Protein AF-0000000066259564 (afdb_homodimer)

Solvent-accessible surface area (backbone atoms only — not comparable to full-atom values): 24636 Å² total; per-residue (Å²): 117,45,23,36,35,33,35,27,26,31,49,18,74,80,24,64,14,27,58,66,51,88,98,53,56,15,50,44,41,50,52,30,51,28,45,19,67,73,68,73,43,91,45,71,72,40,50,43,71,76,41,55,52,24,25,29,26,61,23,41,39,36,26,35,70,35,87,58,69,83,62,50,40,68,51,52,30,51,53,45,51,72,52,38,58,79,43,42,44,56,76,42,44,39,78,47,59,84,82,66,45,42,50,77,57,37,59,32,35,34,34,39,33,32,38,25,40,48,78,90,48,50,87,39,61,68,55,30,37,77,36,86,59,77,63,40,60,67,49,26,49,61,23,42,57,63,60,42,40,77,43,53,42,43,17,30,38,55,79,83,68,86,63,79,44,65,36,38,26,72,41,66,46,75,43,76,78,46,96,51,29,36,37,40,36,40,31,23,52,58,78,57,56,58,22,67,34,20,47,49,25,36,38,49,37,22,17,62,62,78,35,56,39,67,49,49,46,53,26,42,73,59,52,33,45,87,63,39,48,62,68,40,71,39,33,16,33,24,40,44,36,67,39,109,116,44,24,38,36,34,36,26,26,31,48,18,71,82,23,64,15,28,58,65,52,88,98,52,55,16,52,45,42,49,52,30,50,27,44,19,67,73,68,73,43,89,45,72,70,40,50,45,70,75,46,55,52,25,24,28,27,61,24,40,38,38,27,36,72,35,87,58,70,85,62,49,41,67,52,50,31,51,54,45,52,72,51,40,59,79,44,42,45,56,77,42,42,38,78,47,59,85,83,65,45,42,50,77,55,38,60,31,35,35,34,39,33,31,38,25,40,49,78,89,48,49,87,39,60,69,53,32,38,77,36,85,58,74,61,39,61,66,49,27,48,61,24,42,57,64,60,43,40,78,43,52,43,43,17,31,39,56,80,83,68,85,61,79,43,65,35,38,27,72,41,65,47,75,42,76,78,47,94,50,29,35,38,40,36,40,30,24,53,58,78,55,54,59,21,68,34,20,49,49,24,36,39,50,37,22,17,64,63,79,33,57,40,66,50,50,45,52,27,41,72,59,51,31,45,85,63,39,49,63,68,40,71,39,33,15,33,23,41,45,38,66,39,108

Structure (mmCIF, N/CA/C/O backbone):
data_AF-0000000066259564-model_v1
#
loop_
_entity.id
_entity.type
_entity.pdbx_description
1 polymer 'tRNA pseudouridine synthase A'
#
loop_
_atom_site.group_PDB
_atom_site.id
_atom_site.type_symbol
_atom_site.label_atom_id
_atom_site.label_alt_id
_atom_site.label_comp_id
_atom_site.label_asym_id
_atom_site.label_entity_id
_atom_site.label_seq_id
_atom_site.pdbx_PDB_ins_code
_atom_site.Cartn_x
_atom_site.Cartn_y
_atom_site.Cartn_z
_atom_site.occupancy
_atom_site.B_iso_or_equiv
_atom_site.auth_seq_id
_atom_site.auth_comp_id
_atom_site.auth_asym_id
_atom_site.auth_atom_id
_atom_site.pdbx_PDB_model_num
ATOM 1 N N . MET A 1 1 ? 22.859 27.594 17.484 1 84.5 1 MET A N 1
ATOM 2 C CA . MET A 1 1 ? 21.938 26.469 17.344 1 84.5 1 MET A CA 1
ATOM 3 C C . MET A 1 1 ? 21 26.672 16.172 1 84.5 1 MET A C 1
ATOM 5 O O . MET A 1 1 ? 20.328 27.703 16.078 1 84.5 1 MET A O 1
ATOM 9 N N . LYS A 1 2 ? 21.094 25.938 15.125 1 94.12 2 LYS A N 1
ATOM 10 C CA . LYS A 1 2 ? 20.266 26.031 13.922 1 94.12 2 LYS A CA 1
ATOM 11 C C . LYS A 1 2 ? 18.922 25.344 14.125 1 94.12 2 LYS A C 1
ATOM 13 O O . LYS A 1 2 ? 18.781 24.469 14.992 1 94.12 2 LYS A O 1
ATOM 18 N N . ARG A 1 3 ? 17.969 25.922 13.516 1 97.44 3 ARG A N 1
ATOM 19 C CA . ARG A 1 3 ? 16.656 25.281 13.5 1 97.44 3 ARG A CA 1
ATOM 20 C C . ARG A 1 3 ? 16.328 24.75 12.109 1 97.44 3 ARG A C 1
ATOM 22 O O . ARG A 1 3 ? 16.547 25.438 11.109 1 97.44 3 ARG A O 1
ATOM 29 N N . PHE A 1 4 ? 15.875 23.5 12.07 1 98.44 4 PHE A N 1
ATOM 30 C CA . PHE A 1 4 ? 15.539 22.906 10.789 1 98.44 4 PHE A CA 1
ATOM 31 C C . PHE A 1 4 ? 14.062 22.5 10.75 1 98.44 4 PHE A C 1
ATOM 33 O O . PHE A 1 4 ? 13.477 22.188 11.781 1 98.44 4 PHE A O 1
ATOM 40 N N . ALA A 1 5 ? 13.477 22.562 9.578 1 98.75 5 ALA A N 1
ATOM 41 C CA . ALA A 1 5 ? 12.211 21.906 9.258 1 98.75 5 ALA A CA 1
ATOM 42 C C . ALA A 1 5 ? 12.422 20.75 8.297 1 98.75 5 ALA A C 1
ATOM 44 O O . ALA A 1 5 ? 13.352 20.766 7.492 1 98.75 5 ALA A O 1
ATOM 45 N N . ILE A 1 6 ? 11.609 19.781 8.484 1 98.81 6 ILE A N 1
ATOM 46 C CA . ILE A 1 6 ? 11.633 18.656 7.559 1 98.81 6 ILE A CA 1
ATOM 47 C C . ILE A 1 6 ? 10.219 18.406 7.023 1 98.81 6 ILE A C 1
ATOM 49 O O . ILE A 1 6 ? 9.234 18.594 7.734 1 98.81 6 ILE A O 1
ATOM 53 N N . GLU A 1 7 ? 10.109 18.062 5.773 1 98.88 7 GLU A N 1
ATOM 54 C CA . GLU A 1 7 ? 8.906 17.469 5.191 1 98.88 7 GLU A CA 1
ATOM 55 C C . GLU A 1 7 ? 9.039 15.953 5.047 1 98.88 7 GLU A C 1
ATOM 57 O O . GLU A 1 7 ? 10.008 15.469 4.461 1 98.88 7 GLU A O 1
ATOM 62 N N . PHE A 1 8 ? 8.117 15.242 5.59 1 98.88 8 PHE A N 1
ATOM 63 C CA . PHE A 1 8 ? 8.289 13.789 5.586 1 98.88 8 PHE A CA 1
ATOM 64 C C . PHE A 1 8 ? 6.949 13.086 5.438 1 98.88 8 PHE A C 1
ATOM 66 O O . PHE A 1 8 ? 5.895 13.68 5.672 1 98.88 8 PHE A O 1
ATOM 73 N N . SER A 1 9 ? 7.004 11.883 4.902 1 98.88 9 SER A N 1
ATOM 74 C CA . SER A 1 9 ? 5.852 11.008 4.742 1 98.88 9 SER A CA 1
ATOM 75 C C . SER A 1 9 ? 5.898 9.844 5.723 1 98.88 9 SER A C 1
ATOM 77 O O . SER A 1 9 ? 6.969 9.492 6.223 1 98.88 9 SER A O 1
ATOM 79 N N . TYR A 1 10 ? 4.742 9.383 6.094 1 98.88 10 TYR A N 1
ATOM 80 C CA . TYR A 1 10 ? 4.691 8.172 6.906 1 98.88 10 TYR A CA 1
ATOM 81 C C . TYR A 1 10 ? 3.428 7.371 6.609 1 98.88 10 TYR A C 1
ATOM 83 O O . TYR A 1 10 ? 2.381 7.945 6.301 1 98.88 10 TYR A O 1
ATOM 91 N N . ASP A 1 11 ? 3.578 6.074 6.605 1 98.75 11 ASP A N 1
ATOM 92 C CA . ASP A 1 11 ? 2.48 5.113 6.648 1 98.75 11 ASP A CA 1
ATOM 93 C C . ASP A 1 11 ? 1.94 4.965 8.07 1 98.75 11 ASP A C 1
ATOM 95 O O . ASP A 1 11 ? 2.574 4.332 8.914 1 98.75 11 ASP A O 1
ATOM 99 N N . GLY A 1 12 ? 0.759 5.508 8.297 1 98.69 12 GLY A N 1
ATOM 100 C CA . GLY A 1 12 ? 0.215 5.602 9.641 1 98.69 12 GLY A CA 1
ATOM 101 C C . GLY A 1 12 ? -0.389 4.301 10.133 1 98.69 12 GLY A C 1
ATOM 102 O O . GLY A 1 12 ? -0.852 4.215 11.273 1 98.69 12 GLY A O 1
ATOM 103 N N . THR A 1 13 ? -0.312 3.248 9.43 1 98.19 13 THR A N 1
ATOM 104 C CA . THR A 1 13 ? -1.018 1.995 9.672 1 98.19 13 THR A CA 1
ATOM 105 C C . THR A 1 13 ? -0.692 1.454 11.062 1 98.19 13 THR A C 1
ATOM 107 O O . THR A 1 13 ? -1.582 0.986 11.773 1 98.19 13 THR A O 1
ATOM 110 N N . ASN A 1 14 ? 0.559 1.553 11.445 1 97.56 14 ASN A N 1
ATOM 111 C CA . ASN A 1 14 ? 0.99 0.905 12.68 1 97.56 14 ASN A CA 1
ATOM 112 C C . ASN A 1 14 ? 1.332 1.927 13.766 1 97.56 14 ASN A C 1
ATOM 114 O O . ASN A 1 14 ? 2.131 1.646 14.656 1 97.56 14 ASN A O 1
ATOM 118 N N . PHE A 1 15 ? 0.748 3.113 13.633 1 98.56 15 PHE A N 1
ATOM 119 C CA . PHE A 1 15 ? 1.02 4.152 14.617 1 98.56 15 PHE A CA 1
ATOM 120 C C . PHE A 1 15 ? -0.241 4.5 15.398 1 98.56 15 PHE A C 1
ATOM 122 O O . PHE A 1 15 ? -1.338 4.535 14.836 1 98.56 15 PHE A O 1
ATOM 129 N N . PHE A 1 16 ? -0.057 4.797 16.594 1 98.25 16 PHE A N 1
ATOM 130 C CA . PHE A 1 16 ? -1.11 5.348 17.438 1 98.25 16 PHE A CA 1
ATOM 131 C C . PHE A 1 16 ? -1.16 6.867 17.328 1 98.25 16 PHE A C 1
ATOM 133 O O . PHE A 1 16 ? -1.11 7.574 18.328 1 98.25 16 PHE A O 1
ATOM 140 N N . GLY A 1 17 ? -1.176 7.352 16.047 1 97.81 17 GLY A N 1
ATOM 141 C CA . GLY A 1 17 ? -1.247 8.781 15.766 1 97.81 17 GLY A CA 1
ATOM 142 C C . GLY A 1 17 ? 0.116 9.43 15.656 1 97.81 17 GLY A C 1
ATOM 143 O O . GLY A 1 17 ? 1.142 8.75 15.664 1 97.81 17 GLY A O 1
ATOM 144 N N . TYR A 1 18 ? 0.065 10.695 15.477 1 98.38 18 TYR A N 1
ATOM 145 C CA . TYR A 1 18 ? 1.296 11.461 15.312 1 98.38 18 TYR A CA 1
ATOM 146 C C . TYR A 1 18 ? 1.924 11.781 16.672 1 98.38 18 TYR A C 1
ATOM 148 O O . TYR A 1 18 ? 3.111 11.531 16.875 1 98.38 18 TYR A O 1
ATOM 156 N N . GLN A 1 19 ? 1.12 12.266 17.562 1 96.88 19 GLN A N 1
ATOM 157 C CA . GLN A 1 19 ? 1.587 12.867 18.812 1 96.88 19 GLN A CA 1
ATOM 158 C C . GLN A 1 19 ? 2.221 11.828 19.719 1 96.88 19 GLN A C 1
ATOM 160 O O . GLN A 1 19 ? 1.656 10.75 19.938 1 96.88 19 GLN A O 1
ATOM 165 N N . GLY A 1 20 ? 3.322 12.25 20.266 1 96.75 20 GLY A N 1
ATOM 166 C CA . GLY A 1 20 ? 4.023 11.375 21.188 1 96.75 20 GLY A CA 1
ATOM 167 C C . GLY A 1 20 ? 3.193 11 22.406 1 96.75 20 GLY A C 1
ATOM 168 O O . GLY A 1 20 ? 2.527 11.859 23 1 96.75 20 GLY A O 1
ATOM 169 N N . GLN A 1 21 ? 3.105 9.773 22.688 1 93.31 21 GLN A N 1
ATOM 170 C CA . GLN A 1 21 ? 2.434 9.203 23.844 1 93.31 21 GLN A CA 1
ATOM 171 C C . GLN A 1 21 ? 3.26 8.078 24.469 1 93.31 21 GLN A C 1
ATOM 173 O O . GLN A 1 21 ? 3.92 7.324 23.75 1 93.31 21 GLN A O 1
ATOM 178 N N . PRO A 1 22 ? 3.199 7.992 25.75 1 92.88 22 PRO A N 1
ATOM 179 C CA . PRO A 1 22 ? 3.975 6.922 26.391 1 92.88 22 PRO A CA 1
ATOM 180 C C . PRO A 1 22 ? 3.467 5.531 26.031 1 92.88 22 PRO A C 1
ATOM 182 O O . PRO A 1 22 ? 2.262 5.332 25.859 1 92.88 22 PRO A O 1
ATOM 185 N N . ASN A 1 23 ? 4.305 4.551 25.781 1 94.38 23 ASN A N 1
ATOM 186 C CA . ASN A 1 23 ? 4.074 3.111 25.719 1 94.38 23 ASN A CA 1
ATOM 187 C C . ASN A 1 23 ? 3.379 2.707 24.422 1 94.38 23 ASN A C 1
ATOM 189 O O . ASN A 1 23 ? 2.85 1.6 24.328 1 94.38 23 ASN A O 1
ATOM 193 N N . VAL A 1 24 ? 3.225 3.646 23.531 1 97.38 24 VAL A N 1
ATOM 194 C CA . VAL A 1 24 ? 2.672 3.275 22.234 1 97.38 24 VAL A CA 1
ATOM 195 C C . VAL A 1 24 ? 3.541 3.854 21.125 1 97.38 24 VAL A C 1
ATOM 197 O O . VAL A 1 24 ? 4.254 4.836 21.328 1 97.38 24 VAL A O 1
ATOM 200 N N . ARG A 1 25 ? 3.521 3.242 19.984 1 98.19 25 ARG A N 1
ATOM 201 C CA . ARG A 1 25 ? 4.309 3.688 18.844 1 98.19 25 ARG A CA 1
ATOM 202 C C . ARG A 1 25 ? 3.635 4.859 18.141 1 98.19 25 ARG A C 1
ATOM 204 O O . ARG A 1 25 ? 2.523 4.723 17.625 1 98.19 25 ARG A O 1
ATOM 211 N N . THR A 1 26 ? 4.238 6.055 18.172 1 98.75 26 THR A N 1
ATOM 212 C CA . THR A 1 26 ? 3.729 7.246 17.5 1 98.75 26 THR A CA 1
ATOM 213 C C . THR A 1 26 ? 4.746 7.777 16.5 1 98.75 26 THR A C 1
ATOM 215 O O . THR A 1 26 ? 5.93 7.438 16.562 1 98.75 26 THR A O 1
ATOM 218 N N . VAL A 1 27 ? 4.328 8.562 15.555 1 98.81 27 VAL A N 1
ATOM 219 C CA . VAL A 1 27 ? 5.211 9.117 14.531 1 98.81 27 VAL A CA 1
ATOM 220 C C . VAL A 1 27 ? 6.234 10.039 15.18 1 98.81 27 VAL A C 1
ATOM 222 O O . VAL A 1 27 ? 7.438 9.914 14.938 1 98.81 27 VAL A O 1
ATOM 225 N N . GLN A 1 28 ? 5.699 10.953 16 1 98.75 28 GLN A N 1
ATOM 226 C CA . GLN A 1 28 ? 6.582 11.883 16.703 1 98.75 28 GLN A CA 1
ATOM 227 C C . GLN A 1 28 ? 7.598 11.133 17.562 1 98.75 28 GLN A C 1
ATOM 229 O O . GLN A 1 28 ? 8.773 11.508 17.609 1 98.75 28 GLN A O 1
ATOM 234 N N . GLY A 1 29 ? 7.121 10.125 18.234 1 98.5 29 GLY A N 1
ATOM 235 C CA . GLY A 1 29 ? 8.016 9.32 19.047 1 98.5 29 GLY A CA 1
ATOM 236 C C . GLY A 1 29 ? 9.164 8.727 18.25 1 98.5 29 GLY A C 1
ATOM 237 O O . GLY A 1 29 ? 10.328 8.82 18.672 1 98.5 29 GLY A O 1
ATOM 238 N N . GLU A 1 30 ? 8.875 8.117 17.109 1 98.69 30 GLU A N 1
ATOM 239 C CA . GLU A 1 30 ? 9.906 7.531 16.266 1 98.69 30 GLU A CA 1
ATOM 240 C C . GLU A 1 30 ? 10.859 8.602 15.727 1 98.69 30 GLU A C 1
ATOM 242 O O . GLU A 1 30 ? 12.062 8.367 15.609 1 98.69 30 GLU A O 1
ATOM 247 N N . LEU A 1 31 ? 10.297 9.734 15.359 1 98.75 31 LEU A N 1
ATOM 248 C CA . LEU A 1 31 ? 11.109 10.844 14.875 1 98.75 31 LEU A CA 1
ATOM 249 C C . LEU A 1 31 ? 12.094 11.305 15.945 1 98.75 31 LEU A C 1
ATOM 251 O O . LEU A 1 31 ? 13.281 11.461 15.672 1 98.75 31 LEU A O 1
ATOM 255 N N . GLU A 1 32 ? 11.609 11.477 17.125 1 98.62 32 GLU A N 1
ATOM 256 C CA . GLU A 1 32 ? 12.445 11.984 18.219 1 98.62 32 GLU A CA 1
ATOM 257 C C . GLU A 1 32 ? 13.469 10.938 18.656 1 98.62 32 GLU A C 1
ATOM 259 O O . GLU A 1 32 ? 14.586 11.273 19.047 1 98.62 32 GLU A O 1
ATOM 264 N N . LYS A 1 33 ? 13.109 9.664 18.609 1 98.44 33 LYS A N 1
ATOM 265 C CA . LYS A 1 33 ? 14.078 8.602 18.859 1 98.44 33 LYS A CA 1
ATOM 266 C C . LYS A 1 33 ? 15.234 8.664 17.859 1 98.44 33 LYS A C 1
ATOM 268 O O . LYS A 1 33 ? 16.391 8.531 18.234 1 98.44 33 LYS A O 1
ATOM 273 N N . ALA A 1 34 ? 14.875 8.836 16.594 1 98.69 34 ALA A N 1
ATOM 274 C CA . ALA A 1 34 ? 15.891 8.953 15.555 1 98.69 34 ALA A CA 1
ATOM 275 C C . ALA A 1 34 ? 16.812 10.148 15.812 1 98.69 34 ALA A C 1
ATOM 277 O O . ALA A 1 34 ? 18.031 10.039 15.695 1 98.69 34 ALA A O 1
ATOM 278 N N . LEU A 1 35 ? 16.219 11.273 16.156 1 98.56 35 LEU A N 1
ATOM 279 C CA . LEU A 1 35 ? 17 12.477 16.453 1 98.56 35 LEU A CA 1
ATOM 280 C C . LEU A 1 35 ? 17.922 12.25 17.641 1 98.56 35 LEU A C 1
ATOM 282 O O . LEU A 1 35 ? 19.078 12.703 17.641 1 98.56 35 LEU A O 1
ATOM 286 N N . GLU A 1 36 ? 17.391 11.555 18.609 1 98.31 36 GLU A N 1
ATOM 287 C CA . GLU A 1 36 ? 18.203 11.25 19.781 1 98.31 36 GLU A CA 1
ATOM 288 C C . GLU A 1 36 ? 19.406 10.383 19.422 1 98.31 36 GLU A C 1
ATOM 290 O O . GLU A 1 36 ? 20.5 10.586 19.953 1 98.31 36 GLU A O 1
ATOM 295 N N . ARG A 1 37 ? 19.219 9.461 18.562 1 98.06 37 ARG A N 1
ATOM 296 C CA . ARG A 1 37 ? 20.312 8.602 18.109 1 98.06 37 ARG A CA 1
ATOM 297 C C . ARG A 1 37 ? 21.344 9.406 17.328 1 98.06 37 ARG A C 1
ATOM 299 O O . ARG A 1 37 ? 22.547 9.18 17.469 1 98.06 37 ARG A O 1
ATOM 306 N N . ILE A 1 38 ? 20.875 10.281 16.547 1 97.38 38 ILE A N 1
ATOM 307 C CA . ILE A 1 38 ? 21.75 11.078 15.695 1 97.38 38 ILE A CA 1
ATOM 308 C C . ILE A 1 38 ? 22.562 12.062 16.531 1 97.38 38 ILE A C 1
ATOM 310 O O . ILE A 1 38 ? 23.766 12.195 16.359 1 97.38 38 ILE A O 1
ATOM 314 N N . PHE A 1 39 ? 21.922 12.695 17.5 1 96.81 39 PHE A N 1
ATOM 315 C CA . PHE A 1 39 ? 22.547 13.828 18.172 1 96.81 39 PHE A CA 1
ATOM 316 C C . PHE A 1 39 ? 22.984 13.445 19.578 1 96.81 39 PHE A C 1
ATOM 318 O O . PHE A 1 39 ? 23.609 14.25 20.281 1 96.81 39 PHE A O 1
ATOM 325 N N . LYS A 1 40 ? 22.578 12.234 20.047 1 96.88 40 LYS A N 1
ATOM 326 C CA . LYS A 1 40 ? 22.969 11.672 21.328 1 96.88 40 LYS A CA 1
ATOM 327 C C . LYS A 1 40 ? 22.406 12.508 22.484 1 96.88 40 LYS A C 1
ATOM 329 O O . LYS A 1 40 ? 23.031 12.617 23.531 1 96.88 40 LYS A O 1
ATOM 334 N N . GLU A 1 41 ? 21.328 13.219 22.25 1 96.56 41 GLU A N 1
ATOM 335 C CA . GLU A 1 41 ? 20.547 13.945 23.25 1 96.56 41 GLU A CA 1
ATOM 336 C C . GLU A 1 41 ? 19.094 14.031 22.828 1 96.56 41 GLU A C 1
ATOM 338 O O . GLU A 1 41 ? 18.766 13.922 21.656 1 96.56 41 GLU A O 1
ATOM 343 N N . ARG A 1 42 ? 18.312 14.258 23.828 1 96.38 42 ARG A N 1
ATOM 344 C CA . ARG A 1 42 ? 16.891 14.352 23.531 1 96.38 42 ARG A CA 1
ATOM 345 C C . ARG A 1 42 ? 16.562 15.641 22.797 1 96.38 42 ARG A C 1
ATOM 347 O O . ARG A 1 42 ? 16.969 16.719 23.203 1 96.38 42 ARG A O 1
ATOM 354 N N . ILE A 1 43 ? 15.875 15.539 21.656 1 96.56 43 ILE A N 1
ATOM 355 C CA . ILE A 1 43 ? 15.422 16.672 20.844 1 96.56 43 ILE A CA 1
ATOM 356 C C . ILE A 1 43 ? 13.906 16.594 20.672 1 96.56 43 ILE A C 1
ATOM 358 O O . ILE A 1 43 ? 13.383 15.57 20.219 1 96.56 43 ILE A O 1
ATOM 362 N N . PHE A 1 44 ? 13.258 17.625 21.047 1 96.69 44 PHE A N 1
ATOM 363 C CA . PHE A 1 44 ? 11.812 17.688 20.875 1 96.69 44 PHE A CA 1
ATOM 364 C C . PHE A 1 44 ? 11.453 18.297 19.531 1 96.69 44 PHE A C 1
ATOM 366 O O . PHE A 1 44 ? 12.148 19.188 19.047 1 96.69 44 PHE A O 1
ATOM 373 N N . THR A 1 45 ? 10.398 17.812 18.969 1 98.19 45 THR A N 1
ATOM 374 C CA . THR A 1 45 ? 9.969 18.312 17.672 1 98.19 45 THR A CA 1
ATOM 375 C C . THR A 1 45 ? 8.594 18.969 17.781 1 98.19 45 THR A C 1
ATOM 377 O O . THR A 1 45 ? 7.832 18.688 18.703 1 98.19 45 THR A O 1
ATOM 380 N N . GLN A 1 46 ? 8.375 19.906 16.906 1 98.25 46 GLN A N 1
ATOM 381 C CA . GLN A 1 46 ? 7.066 20.531 16.734 1 98.25 46 GLN A CA 1
ATOM 382 C C . GLN A 1 46 ? 6.477 20.219 15.367 1 98.25 46 GLN A C 1
ATOM 384 O O . GLN A 1 46 ? 7.098 20.5 14.344 1 98.25 46 GLN A O 1
ATOM 389 N N . GLY A 1 47 ? 5.355 19.641 15.336 1 98 47 GLY A N 1
ATOM 390 C CA . GLY A 1 47 ? 4.711 19.266 14.086 1 98 47 GLY A CA 1
ATOM 391 C C . GLY A 1 47 ? 3.73 20.312 13.586 1 98 47 GLY A C 1
ATOM 392 O O . GLY A 1 47 ? 3.23 21.125 14.367 1 98 47 GLY A O 1
ATOM 393 N N . ALA A 1 48 ? 3.477 20.266 12.281 1 97.69 48 ALA A N 1
ATOM 394 C CA . ALA A 1 48 ? 2.531 21.188 11.672 1 97.69 48 ALA A CA 1
ATOM 395 C C . ALA A 1 48 ? 1.093 20.734 11.875 1 97.69 48 ALA A C 1
ATOM 397 O O . ALA A 1 48 ? 0.151 21.5 11.688 1 97.69 48 ALA A O 1
ATOM 398 N N . GLY A 1 49 ? 0.919 19.5 12.203 1 93.81 49 GLY A N 1
ATOM 399 C CA . GLY A 1 49 ? -0.384 18.891 12.438 1 93.81 49 GLY A CA 1
ATOM 400 C C . GLY A 1 49 ? -0.304 17.562 13.148 1 93.81 49 GLY A C 1
ATOM 401 O O . GLY A 1 49 ? 0.762 16.938 13.211 1 93.81 49 GLY A O 1
ATOM 402 N N . ARG A 1 50 ? -1.367 17.188 13.773 1 93.62 50 ARG A N 1
ATOM 403 C CA . ARG A 1 50 ? -1.479 15.891 14.438 1 93.62 50 ARG A CA 1
ATOM 404 C C . ARG A 1 50 ? -2.488 15 13.734 1 93.62 50 ARG A C 1
ATOM 406 O O . ARG A 1 50 ? -3.602 15.43 13.422 1 93.62 50 ARG A O 1
ATOM 413 N N . THR A 1 51 ? -2.055 13.883 13.328 1 97.25 51 THR A N 1
ATOM 414 C CA . THR A 1 51 ? -2.951 12.93 12.68 1 97.25 51 THR A CA 1
ATOM 415 C C . THR A 1 51 ? -3.387 11.844 13.656 1 97.25 51 THR A C 1
ATOM 417 O O . THR A 1 51 ? -2.615 11.445 14.531 1 97.25 51 THR A O 1
ATOM 420 N N . ASP A 1 52 ? -4.633 11.352 13.484 1 96.44 52 ASP A N 1
ATOM 421 C CA . ASP A 1 52 ? -5.168 10.258 14.297 1 96.44 52 ASP A CA 1
ATOM 422 C C . ASP A 1 52 ? -4.445 8.953 13.992 1 96.44 52 ASP A C 1
ATOM 424 O O . ASP A 1 52 ? -3.703 8.859 13.008 1 96.44 52 ASP A O 1
ATOM 428 N N . ALA A 1 53 ? -4.688 8.031 14.961 1 97.81 53 ALA A N 1
ATOM 429 C CA . ALA A 1 53 ? -4.203 6.676 14.711 1 97.81 53 ALA A CA 1
ATOM 430 C C . ALA A 1 53 ? -4.695 6.156 13.367 1 97.81 53 ALA A C 1
ATOM 432 O O . ALA A 1 53 ? -5.871 6.297 13.031 1 97.81 53 ALA A O 1
ATOM 433 N N . GLY A 1 54 ? -3.742 5.652 12.578 1 98.38 54 GLY A N 1
ATOM 434 C CA . GLY A 1 54 ? -4.113 5.031 11.32 1 98.38 54 GLY A CA 1
ATOM 435 C C . GLY A 1 54 ? -4.082 5.996 10.148 1 98.38 54 GLY A C 1
ATOM 436 O O . GLY A 1 54 ? -4.176 5.578 8.992 1 98.38 54 GLY A O 1
ATOM 437 N N . VAL A 1 55 ? -3.979 7.297 10.406 1 98.88 55 VAL A N 1
ATOM 438 C CA . VAL A 1 55 ? -3.959 8.297 9.344 1 98.88 55 VAL A CA 1
ATOM 439 C C . VAL A 1 55 ? -2.537 8.453 8.805 1 98.88 55 VAL A C 1
ATOM 441 O O . VAL A 1 55 ? -1.57 8.414 9.57 1 98.88 55 VAL A O 1
ATOM 444 N N . HIS A 1 56 ? -2.424 8.633 7.527 1 98.94 56 HIS A N 1
ATOM 445 C CA . HIS A 1 56 ? -1.14 8.734 6.844 1 98.94 56 HIS A CA 1
ATOM 446 C C . HIS A 1 56 ? -0.741 10.195 6.637 1 98.94 56 HIS A C 1
ATOM 448 O O . HIS A 1 56 ? -1.528 11.102 6.91 1 98.94 56 HIS A O 1
ATOM 454 N N . ALA A 1 57 ? 0.506 10.32 6.152 1 98.88 57 ALA A N 1
ATOM 455 C CA . ALA A 1 57 ? 0.928 11.641 5.68 1 98.88 57 ALA A CA 1
ATOM 456 C C . ALA A 1 57 ? 1.87 11.516 4.488 1 98.88 57 ALA A C 1
ATOM 458 O O . ALA A 1 57 ? 2.758 10.664 4.473 1 98.88 57 ALA A O 1
ATOM 459 N N . ASN A 1 58 ? 1.608 12.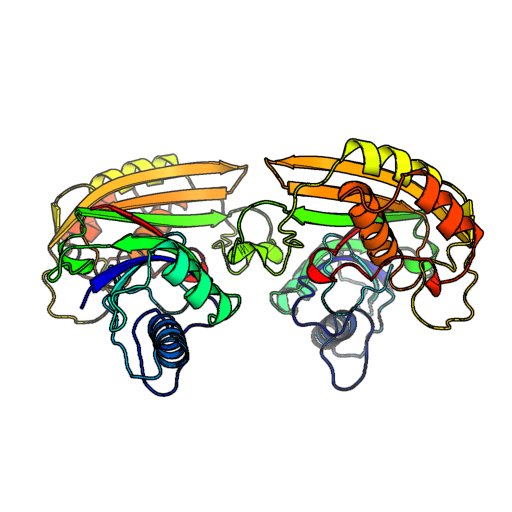289 3.537 1 98.5 58 ASN A N 1
ATOM 460 C CA . ASN A 1 58 ? 2.525 12.453 2.414 1 98.5 58 ASN A CA 1
ATOM 461 C C . ASN A 1 58 ? 3.475 13.633 2.641 1 98.5 58 ASN A C 1
ATOM 463 O O . ASN A 1 58 ? 4.609 13.617 2.16 1 98.5 58 ASN A O 1
ATOM 467 N N . GLY A 1 59 ? 2.938 14.648 3.373 1 98.62 59 GLY A N 1
ATOM 468 C CA . GLY A 1 59 ? 3.738 15.852 3.529 1 98.62 59 GLY A CA 1
ATOM 469 C C . GLY A 1 59 ? 3.568 16.5 4.887 1 98.62 59 GLY A C 1
ATOM 470 O O . GLY A 1 59 ? 3.264 17.703 4.973 1 98.62 59 GLY A O 1
ATOM 471 N N . GLN A 1 60 ? 3.809 15.812 5.953 1 98.81 60 GLN A N 1
ATOM 472 C CA . GLN A 1 60 ? 3.898 16.406 7.281 1 98.81 60 GLN A CA 1
ATOM 473 C C . GLN A 1 60 ? 5.156 17.266 7.422 1 98.81 60 GLN A C 1
ATOM 475 O O . GLN A 1 60 ? 6.141 17.047 6.715 1 98.81 60 GLN A O 1
ATOM 480 N N . VAL A 1 61 ? 5.09 18.266 8.25 1 98.88 61 VAL A N 1
ATOM 481 C CA . VAL A 1 61 ? 6.266 19.078 8.516 1 98.88 61 VAL A CA 1
ATOM 482 C C . VAL A 1 61 ? 6.531 19.125 10.023 1 98.88 61 VAL A C 1
ATOM 484 O O . VAL A 1 61 ? 5.602 19.266 10.82 1 98.88 61 VAL A O 1
ATOM 487 N N . ALA A 1 62 ? 7.699 18.953 10.391 1 98.81 62 ALA A N 1
ATOM 488 C CA . ALA A 1 62 ? 8.133 19.109 11.773 1 98.81 62 ALA A CA 1
ATOM 489 C C . ALA A 1 62 ? 9.406 19.953 11.867 1 98.81 62 ALA A C 1
ATOM 491 O O . ALA A 1 62 ? 10.195 20 10.922 1 98.81 62 ALA A O 1
ATOM 492 N N . ALA A 1 63 ? 9.547 20.656 12.945 1 98.69 63 ALA A N 1
ATOM 493 C CA . ALA A 1 63 ? 10.734 21.469 13.18 1 98.69 63 ALA A CA 1
ATOM 494 C C . ALA A 1 63 ? 11.398 21.094 14.5 1 98.69 63 ALA A C 1
ATOM 496 O O . ALA A 1 63 ? 10.742 20.625 15.422 1 98.69 63 ALA A O 1
ATOM 497 N N . PHE A 1 64 ? 12.664 21.297 14.555 1 98.38 64 PHE A N 1
ATOM 498 C CA . PHE A 1 64 ? 13.438 21.016 15.758 1 98.38 64 PHE A CA 1
ATOM 499 C C . PHE A 1 64 ? 14.742 21.797 15.758 1 98.38 64 PHE A C 1
ATOM 501 O O . PHE A 1 64 ? 15.172 22.297 14.719 1 98.38 64 PHE A O 1
ATOM 508 N N . ASN A 1 65 ? 15.297 21.953 16.938 1 97.56 65 ASN A N 1
ATOM 509 C CA . ASN A 1 65 ? 16.594 22.609 17.078 1 97.56 65 ASN A CA 1
ATOM 510 C C . ASN A 1 65 ? 17.734 21.609 16.875 1 97.56 65 ASN A C 1
ATOM 512 O O . ASN A 1 65 ? 17.719 20.5 17.406 1 97.56 65 ASN A O 1
ATOM 516 N N . CYS A 1 66 ? 18.641 22 16.047 1 95.88 66 CYS A N 1
ATOM 517 C CA . CYS A 1 66 ? 19.828 21.203 15.773 1 95.88 66 CYS A CA 1
ATOM 518 C C . CYS A 1 66 ? 21.016 21.656 16.625 1 95.88 66 CYS A C 1
ATOM 520 O O . CYS A 1 66 ? 21.453 22.797 16.5 1 95.88 66 CYS A O 1
ATOM 522 N N . PRO A 1 67 ? 21.578 20.766 17.422 1 94.06 67 PRO A N 1
ATOM 523 C CA . PRO A 1 67 ? 22.672 21.156 18.312 1 94.06 67 PRO A CA 1
ATOM 524 C C . PRO A 1 67 ? 24.016 21.266 17.578 1 94.06 67 PRO A C 1
ATOM 526 O O . PRO A 1 67 ? 24.984 21.797 18.141 1 94.06 67 PRO A O 1
ATOM 529 N N . ILE A 1 68 ? 24.062 20.766 16.375 1 92.81 68 ILE A N 1
ATOM 530 C CA . ILE A 1 68 ? 25.312 20.781 15.617 1 92.81 68 ILE A CA 1
ATOM 531 C C . ILE A 1 68 ? 25.219 21.797 14.484 1 92.81 68 ILE A C 1
ATOM 533 O O . ILE A 1 68 ? 24.547 21.547 13.477 1 92.81 68 ILE A O 1
ATOM 537 N N . ASP A 1 69 ? 25.969 22.797 14.57 1 89.31 69 ASP A N 1
ATOM 538 C CA . ASP A 1 69 ? 25.844 23.938 13.68 1 89.31 69 ASP A CA 1
ATOM 539 C C . ASP A 1 69 ? 26.375 23.625 12.281 1 89.31 69 ASP A C 1
ATOM 541 O O . ASP A 1 69 ? 25.922 24.188 11.289 1 89.31 69 ASP A O 1
ATOM 545 N N . ARG A 1 70 ? 27.25 22.672 12.172 1 92.12 70 ARG A N 1
ATOM 546 C CA . ARG A 1 70 ? 27.938 22.422 10.906 1 92.12 70 ARG A CA 1
ATOM 547 C C . ARG A 1 70 ? 27.062 21.609 9.961 1 92.12 70 ARG A C 1
ATOM 549 O O . ARG A 1 70 ? 27.375 21.484 8.773 1 92.12 70 ARG A O 1
ATOM 556 N N . LEU A 1 71 ? 26.047 21.062 10.438 1 93.88 71 LEU A N 1
ATOM 557 C CA . LEU A 1 71 ? 25.219 20.203 9.609 1 93.88 71 LEU A CA 1
ATOM 558 C C . LEU A 1 71 ? 24.375 21.031 8.641 1 93.88 71 LEU A C 1
ATOM 560 O O . LEU A 1 71 ? 23.797 22.047 9.023 1 93.88 71 LEU A O 1
ATOM 564 N N . ALA A 1 72 ? 24.359 20.609 7.406 1 96.31 72 ALA A N 1
ATOM 565 C CA . ALA A 1 72 ? 23.516 21.203 6.371 1 96.31 72 ALA A CA 1
ATOM 566 C C . ALA A 1 72 ? 22.203 20.453 6.238 1 96.31 72 ALA A C 1
ATOM 568 O O . ALA A 1 72 ? 22.016 19.406 6.859 1 96.31 72 ALA A O 1
ATOM 569 N N . ALA A 1 73 ? 21.312 20.984 5.465 1 97.38 73 ALA A N 1
ATOM 570 C CA . ALA A 1 73 ? 19.984 20.406 5.266 1 97.38 73 ALA A CA 1
ATOM 571 C C . ALA A 1 73 ? 20.094 18.984 4.723 1 97.38 73 ALA A C 1
ATOM 573 O O . ALA A 1 73 ? 19.375 18.078 5.168 1 97.38 73 ALA A O 1
ATOM 574 N N . ILE A 1 74 ? 21.016 18.797 3.822 1 97.5 74 ILE A N 1
ATOM 575 C CA . ILE A 1 74 ? 21.156 17.5 3.186 1 97.5 74 ILE A CA 1
ATOM 576 C C . ILE A 1 74 ? 21.656 16.484 4.207 1 97.5 74 ILE A C 1
ATOM 578 O O . ILE A 1 74 ? 21.281 15.305 4.16 1 97.5 74 ILE A O 1
ATOM 582 N N . ASP A 1 75 ? 22.453 16.906 5.129 1 97.69 75 ASP A N 1
ATOM 583 C CA . ASP A 1 75 ? 22.938 16.031 6.195 1 97.69 75 ASP A CA 1
ATOM 584 C C . ASP A 1 75 ? 21.797 15.586 7.098 1 97.69 75 ASP A C 1
ATOM 586 O O . ASP A 1 75 ? 21.734 14.422 7.492 1 97.69 75 ASP A O 1
ATOM 590 N N . ILE A 1 76 ? 20.938 16.547 7.359 1 97.81 76 ILE A N 1
ATOM 591 C CA . ILE A 1 76 ? 19.781 16.281 8.211 1 97.81 76 ILE A CA 1
ATOM 592 C C . ILE A 1 76 ? 18.906 15.227 7.551 1 97.81 76 ILE A C 1
ATOM 594 O O . ILE A 1 76 ? 18.547 14.227 8.172 1 97.81 76 ILE A O 1
ATOM 598 N N . LYS A 1 77 ? 18.594 15.422 6.305 1 98.44 77 LYS A N 1
ATOM 599 C CA . LYS A 1 77 ? 17.766 14.484 5.551 1 98.44 77 LYS A CA 1
ATOM 600 C C . LYS A 1 77 ? 18.375 13.086 5.559 1 98.44 77 LYS A C 1
ATOM 602 O O . LYS A 1 77 ? 17.688 12.109 5.891 1 98.44 77 LYS A O 1
ATOM 607 N N . ASN A 1 78 ? 19.625 13.016 5.281 1 98.12 78 ASN A N 1
ATOM 608 C CA . ASN A 1 78 ? 20.312 11.734 5.172 1 98.12 78 ASN A CA 1
ATOM 609 C C . ASN A 1 78 ? 20.406 11.031 6.527 1 98.12 78 ASN A C 1
ATOM 611 O O . ASN A 1 78 ? 20.156 9.828 6.625 1 98.12 78 ASN A O 1
ATOM 615 N N . ALA A 1 79 ? 20.766 11.789 7.508 1 98.25 79 ALA A N 1
ATOM 616 C CA . ALA A 1 79 ? 20.906 11.227 8.852 1 98.25 79 ALA A CA 1
ATOM 617 C C . ALA A 1 79 ? 19.578 10.68 9.359 1 98.25 79 ALA A C 1
ATOM 619 O O . ALA A 1 79 ? 19.531 9.578 9.914 1 98.25 79 ALA A O 1
ATOM 620 N N . LEU A 1 80 ? 18.547 11.445 9.164 1 98.75 80 LEU A N 1
ATOM 621 C CA . LEU A 1 80 ? 17.234 11.008 9.617 1 98.75 80 LEU A CA 1
ATOM 622 C C . LEU A 1 80 ? 16.797 9.742 8.883 1 98.75 80 LEU A C 1
ATOM 624 O O . LEU A 1 80 ? 16.359 8.773 9.508 1 98.75 80 LEU A O 1
ATOM 628 N N . ASN A 1 81 ? 16.938 9.727 7.582 1 98.44 81 ASN A N 1
ATOM 629 C CA . ASN A 1 81 ? 16.484 8.578 6.801 1 98.44 81 ASN A CA 1
ATOM 630 C C . ASN A 1 81 ? 17.328 7.336 7.105 1 98.44 81 ASN A C 1
ATOM 632 O O . ASN A 1 81 ? 16.844 6.211 6.941 1 98.44 81 ASN A O 1
ATOM 636 N N . ALA A 1 82 ? 18.516 7.539 7.59 1 98.25 82 ALA A N 1
ATOM 637 C CA . ALA A 1 82 ? 19.359 6.418 7.992 1 98.25 82 ALA A CA 1
ATOM 638 C C . ALA A 1 82 ? 18.906 5.844 9.328 1 98.25 82 ALA A C 1
ATOM 640 O O . ALA A 1 82 ? 19.234 4.699 9.664 1 98.25 82 ALA A O 1
ATOM 641 N N . ASN A 1 83 ? 18.156 6.613 10.109 1 98.62 83 ASN A N 1
ATOM 642 C CA . ASN A 1 83 ? 17.859 6.207 11.477 1 98.62 83 ASN A CA 1
ATOM 643 C C . ASN A 1 83 ? 16.359 6 11.68 1 98.62 83 ASN A C 1
ATOM 645 O O . ASN A 1 83 ? 15.922 5.531 12.734 1 98.62 83 ASN A O 1
ATOM 649 N N . LEU A 1 84 ? 15.57 6.32 10.703 1 98.75 84 LEU A N 1
ATOM 650 C CA . LEU A 1 84 ? 14.125 6.168 10.797 1 98.75 84 LEU A CA 1
ATOM 651 C C . LEU A 1 84 ? 13.695 4.781 10.328 1 98.75 84 LEU A C 1
ATOM 653 O O . LEU A 1 84 ? 14.375 4.16 9.508 1 98.75 84 LEU A O 1
ATOM 657 N N . PRO A 1 85 ? 12.594 4.328 10.898 1 98.38 85 PRO A N 1
ATOM 658 C CA . PRO A 1 85 ? 12.047 3.08 10.359 1 98.38 85 PRO A CA 1
ATOM 659 C C . PRO A 1 85 ? 11.539 3.229 8.93 1 98.38 85 PRO A C 1
ATOM 661 O O . PRO A 1 85 ? 11.453 4.348 8.414 1 98.38 85 PRO A O 1
ATOM 664 N N . GLU A 1 86 ? 11.125 2.117 8.297 1 97.56 86 GLU A N 1
ATOM 665 C CA . GLU A 1 86 ? 10.828 2.09 6.867 1 97.56 86 GLU A CA 1
ATOM 666 C C . GLU A 1 86 ? 9.484 2.75 6.578 1 97.56 86 GLU A C 1
ATOM 668 O O . GLU A 1 86 ? 9.172 3.057 5.422 1 97.56 86 GLU A O 1
ATOM 673 N N . ASP A 1 87 ? 8.695 2.951 7.648 1 98.56 87 ASP A N 1
ATOM 674 C CA . ASP A 1 87 ? 7.367 3.516 7.406 1 98.56 87 ASP A CA 1
ATOM 675 C C . ASP A 1 87 ? 7.367 5.027 7.629 1 98.56 87 ASP A C 1
ATOM 677 O O . ASP A 1 87 ? 6.305 5.645 7.711 1 98.56 87 ASP A O 1
ATOM 681 N N . ILE A 1 88 ? 8.523 5.648 7.758 1 98.88 88 ILE A N 1
ATOM 682 C CA . ILE A 1 88 ? 8.719 7.094 7.762 1 98.88 88 ILE A CA 1
ATOM 683 C C . ILE A 1 88 ? 9.844 7.469 6.805 1 98.88 88 ILE A C 1
ATOM 685 O O . ILE A 1 88 ? 10.883 6.793 6.766 1 98.88 88 ILE A O 1
ATOM 689 N N . TYR A 1 89 ? 9.68 8.523 5.996 1 98.88 89 TYR A N 1
ATOM 690 C CA . TYR A 1 89 ? 10.703 8.961 5.059 1 98.88 89 TYR A CA 1
ATOM 691 C C . TYR A 1 89 ? 10.75 10.484 4.965 1 98.88 89 TYR A C 1
ATOM 693 O O . TYR A 1 89 ? 9.727 11.125 4.703 1 98.88 89 TYR A O 1
ATOM 701 N N . VAL A 1 90 ? 11.891 11.039 5.191 1 98.88 90 VAL A N 1
ATOM 702 C CA . VAL A 1 90 ? 12.094 12.477 5.07 1 98.88 90 VAL A CA 1
ATOM 703 C C . VAL A 1 90 ? 12.391 12.836 3.615 1 98.88 90 VAL A C 1
ATOM 705 O O . VAL A 1 90 ? 13.375 12.375 3.039 1 98.88 90 VAL A O 1
ATOM 708 N N . LYS A 1 91 ? 11.633 13.672 3.059 1 98.44 91 LYS A N 1
ATOM 709 C CA . LYS A 1 91 ? 11.742 14.07 1.657 1 98.44 91 LYS A CA 1
ATOM 710 C C . LYS A 1 91 ? 12.688 15.25 1.49 1 98.44 91 LYS A C 1
ATOM 712 O O . LYS A 1 91 ? 13.469 15.305 0.535 1 98.44 91 LYS A O 1
ATOM 717 N N . LYS A 1 92 ? 12.539 16.109 2.422 1 98.12 92 LYS A N 1
ATOM 718 C CA . LYS A 1 92 ? 13.398 17.281 2.367 1 98.12 92 LYS A CA 1
ATOM 719 C C . LYS A 1 92 ? 13.562 17.922 3.748 1 98.12 92 LYS A C 1
ATOM 721 O O . LYS A 1 92 ? 12.75 17.688 4.641 1 98.12 92 LYS A O 1
ATOM 726 N N . ALA A 1 93 ? 14.625 18.641 3.869 1 98.56 93 ALA A N 1
ATOM 727 C CA . ALA A 1 93 ? 14.961 19.438 5.051 1 98.56 93 ALA A CA 1
ATOM 728 C C . ALA A 1 93 ? 15.414 20.844 4.664 1 98.56 93 ALA A C 1
ATOM 730 O O . ALA A 1 93 ? 15.977 21.031 3.584 1 98.56 93 ALA A O 1
ATOM 731 N N . TRP A 1 94 ? 15.125 21.797 5.496 1 98.5 94 TRP A N 1
ATOM 732 C CA . TRP A 1 94 ? 15.602 23.156 5.25 1 98.5 94 TRP A CA 1
ATOM 733 C C . TRP A 1 94 ? 15.75 23.922 6.559 1 98.5 94 TRP A C 1
ATOM 735 O O . TRP A 1 94 ? 15.094 23.594 7.555 1 98.5 94 TRP A O 1
ATOM 745 N N . GLU A 1 95 ? 16.641 24.891 6.551 1 97.94 95 GLU A N 1
ATOM 746 C CA . GLU A 1 95 ? 16.844 25.734 7.723 1 97.94 95 GLU A CA 1
ATOM 747 C C . GLU A 1 95 ? 15.727 26.781 7.844 1 97.94 95 GLU A C 1
ATOM 749 O O . GLU A 1 95 ? 15.281 27.328 6.844 1 97.94 95 GLU A O 1
ATOM 754 N N . VAL A 1 96 ? 15.352 27 9.047 1 97.94 96 VAL A N 1
ATOM 755 C CA . VAL A 1 96 ? 14.305 27.984 9.297 1 97.94 96 VAL A CA 1
ATOM 756 C C . VAL A 1 96 ? 14.742 28.938 10.398 1 97.94 96 VAL A C 1
ATOM 758 O O . VAL A 1 96 ? 15.789 28.75 11.016 1 97.94 96 VAL A O 1
ATOM 761 N N . GLU A 1 97 ? 13.938 30.031 10.617 1 96.75 97 GLU A N 1
ATOM 762 C CA . GLU A 1 97 ? 14.203 30.969 11.695 1 96.75 97 GLU A CA 1
ATOM 763 C C . GLU A 1 97 ? 14.094 30.297 13.062 1 96.75 97 GLU A C 1
ATOM 765 O O . GLU A 1 97 ? 13.352 29.328 13.219 1 96.75 97 GLU A O 1
ATOM 770 N N . LYS A 1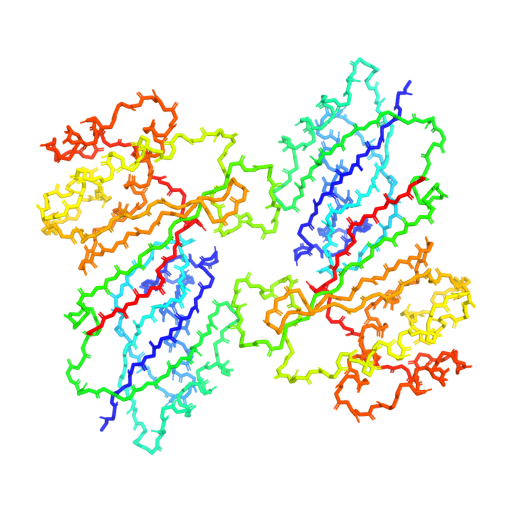 98 ? 14.734 30.828 14.047 1 95.12 98 LYS A N 1
ATOM 771 C CA . LYS A 1 98 ? 14.836 30.219 15.375 1 95.12 98 LYS A CA 1
ATOM 772 C C . LYS A 1 98 ? 13.469 30.094 16.031 1 95.12 98 LYS A C 1
ATOM 774 O O . LYS A 1 98 ? 13.234 29.172 16.812 1 95.12 98 LYS A O 1
ATOM 779 N N . ASN A 1 99 ? 12.562 30.969 15.672 1 95.38 99 ASN A N 1
ATOM 780 C CA . ASN A 1 99 ? 11.25 30.969 16.312 1 95.38 99 ASN A CA 1
ATOM 781 C C . ASN A 1 99 ? 10.203 30.297 15.438 1 95.38 99 ASN A C 1
ATOM 783 O O . ASN A 1 99 ? 9 30.375 15.719 1 95.38 99 ASN A O 1
ATOM 787 N N . PHE A 1 100 ? 10.68 29.609 14.438 1 97.88 100 PHE A N 1
ATOM 788 C CA . PHE A 1 100 ? 9.758 28.969 13.508 1 97.88 100 PHE A CA 1
ATOM 789 C C . PHE A 1 100 ? 9 27.828 14.195 1 97.88 100 PHE A C 1
ATOM 791 O O . PHE A 1 100 ? 9.617 26.906 14.727 1 97.88 100 PHE A O 1
ATOM 798 N N . ASN A 1 101 ? 7.703 27.891 14.273 1 97.75 101 ASN A N 1
ATOM 799 C CA . ASN A 1 101 ? 6.773 26.844 14.688 1 97.75 101 ASN A CA 1
ATOM 800 C C . ASN A 1 101 ? 5.82 26.469 13.555 1 97.75 101 ASN A C 1
ATOM 802 O O . ASN A 1 101 ? 4.973 27.266 13.164 1 97.75 101 ASN A O 1
ATOM 806 N N . PRO A 1 102 ? 6.02 25.266 13.008 1 97.94 102 PRO A N 1
ATOM 807 C CA . PRO A 1 102 ? 5.238 24.906 11.82 1 97.94 102 PRO A CA 1
ATOM 808 C C . PRO A 1 102 ? 3.732 24.984 12.062 1 97.94 102 PRO A C 1
ATOM 810 O O . PRO A 1 102 ? 2.975 25.312 11.148 1 97.94 102 PRO A O 1
ATOM 813 N N . ARG A 1 103 ? 3.279 24.688 13.219 1 95.75 103 ARG A N 1
ATOM 814 C CA . ARG A 1 103 ? 1.856 24.734 13.539 1 95.75 103 ARG A CA 1
ATOM 815 C C . ARG A 1 103 ? 1.283 26.125 13.312 1 95.75 103 ARG A C 1
ATOM 817 O O . ARG A 1 103 ? 0.247 26.281 12.664 1 95.75 103 ARG A O 1
ATOM 824 N N . PHE A 1 104 ? 2.041 27.094 13.75 1 96.06 104 PHE A N 1
ATOM 825 C CA . PHE A 1 104 ? 1.518 28.453 13.75 1 96.06 104 PHE A CA 1
ATOM 826 C C . PHE A 1 104 ? 1.842 29.172 12.445 1 96.06 104 PHE A C 1
ATOM 828 O O . PHE A 1 104 ? 1.104 30.047 12.016 1 96.06 104 PHE A O 1
ATOM 835 N N . ARG A 1 105 ? 2.881 28.75 11.82 1 97.56 105 ARG A N 1
ATOM 836 C CA . ARG A 1 105 ? 3.326 29.422 10.602 1 97.56 105 ARG A CA 1
ATOM 837 C C . ARG A 1 105 ? 2.604 28.875 9.375 1 97.56 105 ARG A C 1
ATOM 839 O O . ARG A 1 105 ? 2.643 29.484 8.305 1 97.56 105 ARG A O 1
ATOM 846 N N . ALA A 1 106 ? 2.006 27.719 9.57 1 97.56 106 ALA A N 1
ATOM 847 C CA . ALA A 1 106 ? 1.309 27.109 8.438 1 97.56 106 ALA A CA 1
ATOM 848 C C . ALA A 1 106 ? 0.143 27.984 7.977 1 97.56 106 ALA A C 1
ATOM 850 O O . ALA A 1 106 ? -0.646 28.453 8.797 1 97.56 106 ALA A O 1
ATOM 851 N N . LYS A 1 107 ? 0.019 28.188 6.719 1 97.75 107 LYS A N 1
ATOM 852 C CA . LYS A 1 107 ? -1.053 28.984 6.137 1 97.75 107 LYS A CA 1
ATOM 853 C C . LYS A 1 107 ? -2.156 28.094 5.566 1 97.75 107 LYS A C 1
ATOM 855 O O . LYS A 1 107 ? -3.299 28.531 5.426 1 97.75 107 LYS A O 1
ATOM 860 N N . LYS A 1 108 ? -1.733 26.906 5.23 1 98.06 108 LYS A N 1
ATOM 861 C CA . LYS A 1 108 ? -2.674 26 4.574 1 98.06 108 LYS A CA 1
ATOM 862 C C . LYS A 1 108 ? -2.285 24.547 4.805 1 98.06 108 LYS A C 1
ATOM 864 O O . LYS A 1 108 ? -1.106 24.188 4.73 1 98.06 108 LYS A O 1
ATOM 869 N N . ARG A 1 109 ? -3.268 23.797 5.152 1 98.38 109 ARG A N 1
ATOM 870 C CA . ARG A 1 109 ? -3.137 22.344 5.176 1 98.38 109 ARG A CA 1
ATOM 871 C C . ARG A 1 109 ? -4.043 21.703 4.133 1 98.38 109 ARG A C 1
ATOM 873 O O . ARG A 1 109 ? -5.195 22.109 3.967 1 98.38 109 ARG A O 1
ATOM 880 N N . ILE A 1 110 ? -3.465 20.75 3.441 1 98.81 110 ILE A N 1
ATOM 881 C CA . ILE A 1 110 ? -4.203 20.016 2.418 1 98.81 110 ILE A CA 1
ATOM 882 C C . ILE A 1 110 ? -4.328 18.547 2.822 1 98.81 110 ILE A C 1
ATOM 884 O O . ILE A 1 110 ? -3.326 17.891 3.105 1 98.81 110 ILE A O 1
ATOM 888 N N . TYR A 1 111 ? -5.543 18.109 2.854 1 98.81 111 TYR A N 1
ATOM 889 C CA . TYR A 1 111 ? -5.812 16.703 3.146 1 98.81 111 TYR A CA 1
ATOM 890 C C . TYR A 1 111 ? -6.395 16 1.929 1 98.81 111 TYR A C 1
ATOM 892 O O . TYR A 1 111 ? -7.203 16.578 1.196 1 98.81 111 TYR A O 1
ATOM 900 N N . HIS A 1 112 ? -5.969 14.773 1.704 1 98.88 112 HIS A N 1
ATOM 901 C CA . HIS A 1 112 ? -6.551 13.867 0.717 1 98.88 112 HIS A CA 1
ATOM 902 C C . HIS A 1 112 ? -7.25 12.695 1.391 1 98.88 112 HIS A C 1
ATOM 904 O O . HIS A 1 112 ? -6.68 12.047 2.277 1 98.88 112 HIS A O 1
ATOM 910 N N . TYR A 1 113 ? -8.445 12.523 1.061 1 98.88 113 TYR A N 1
ATOM 911 C CA . TYR A 1 113 ? -9.141 11.297 1.446 1 98.88 113 TYR A CA 1
ATOM 912 C C . TYR A 1 113 ? -9.477 10.453 0.222 1 98.88 113 TYR A C 1
ATOM 914 O O . TYR A 1 113 ? -10.109 10.938 -0.717 1 98.88 113 TYR A O 1
ATOM 922 N N . LEU A 1 114 ? -9.102 9.188 0.252 1 98.75 114 LEU A N 1
ATOM 923 C CA . LEU A 1 114 ? -9.32 8.312 -0.893 1 98.75 114 LEU A CA 1
ATOM 924 C C . LEU A 1 114 ? -10.406 7.289 -0.596 1 98.75 114 LEU A C 1
ATOM 926 O O . LEU A 1 114 ? -10.352 6.594 0.423 1 98.75 114 LEU A O 1
ATOM 930 N N . VAL A 1 115 ? -11.391 7.215 -1.504 1 98.25 115 VAL A N 1
ATOM 931 C CA . VAL A 1 115 ? -12.484 6.246 -1.431 1 98.25 115 VAL A CA 1
ATOM 932 C C . VAL A 1 115 ? -12.555 5.453 -2.732 1 98.25 115 VAL A C 1
ATOM 934 O O . VAL A 1 115 ? -12.531 6.031 -3.822 1 98.25 115 VAL A O 1
ATOM 937 N N . SER A 1 116 ? -12.594 4.191 -2.572 1 97.5 116 SER A N 1
ATOM 938 C CA . SER A 1 116 ? -12.781 3.348 -3.75 1 97.5 116 SER A CA 1
ATOM 939 C C . SER A 1 116 ? -14.117 2.613 -3.699 1 97.5 116 SER A C 1
ATOM 941 O O . SER A 1 116 ? -14.469 2.025 -2.674 1 97.5 116 SER A O 1
ATOM 943 N N . THR A 1 117 ? -14.805 2.65 -4.785 1 96 117 THR A N 1
ATOM 944 C CA . THR A 1 117 ? -16.062 1.907 -4.875 1 96 117 THR A CA 1
ATOM 945 C C . THR A 1 117 ? -15.891 0.68 -5.766 1 96 117 THR A C 1
ATOM 947 O O . THR A 1 117 ? -16.875 0.065 -6.172 1 96 117 THR A O 1
ATOM 950 N N . ASN A 1 118 ? -14.617 0.354 -6.105 1 92.75 118 ASN A N 1
ATOM 951 C CA . ASN A 1 118 ? -14.281 -0.848 -6.859 1 92.75 118 ASN A CA 1
ATOM 952 C C . ASN A 1 118 ? -14.352 -2.098 -5.984 1 92.75 118 ASN A C 1
ATOM 954 O O . ASN A 1 118 ? -14.68 -2.014 -4.801 1 92.75 118 ASN A O 1
ATOM 958 N N . GLU A 1 119 ? -14.172 -3.229 -6.645 1 93.38 119 GLU A N 1
ATOM 959 C CA . GLU A 1 119 ? -13.984 -4.465 -5.887 1 93.38 119 GLU A CA 1
ATOM 960 C C . GLU A 1 119 ? -12.812 -4.344 -4.918 1 93.38 119 GLU A C 1
ATOM 962 O O . GLU A 1 119 ? -11.875 -3.588 -5.164 1 93.38 119 GLU A O 1
ATOM 967 N N . LYS A 1 120 ? -12.945 -5.082 -3.877 1 95.06 120 LYS A N 1
ATOM 968 C CA . LYS A 1 120 ? -11.922 -5.039 -2.836 1 95.06 120 LYS A CA 1
ATOM 969 C C . LYS A 1 120 ? -10.539 -5.328 -3.41 1 95.06 120 LYS A C 1
ATOM 971 O O . LYS A 1 120 ? -10.383 -6.223 -4.242 1 95.06 120 LYS A O 1
ATOM 976 N N . ASP A 1 121 ? -9.609 -4.527 -3.082 1 96.5 121 ASP A N 1
ATOM 977 C CA . ASP A 1 121 ? -8.195 -4.66 -3.432 1 96.5 121 ASP A CA 1
ATOM 978 C C . ASP A 1 121 ? -7.332 -4.812 -2.182 1 96.5 121 ASP A C 1
ATOM 980 O O . ASP A 1 121 ? -7.148 -3.852 -1.431 1 96.5 121 ASP A O 1
ATOM 984 N N . VAL A 1 122 ? -6.754 -5.965 -1.993 1 98.12 122 VAL A N 1
ATOM 985 C CA . VAL A 1 122 ? -6.043 -6.262 -0.757 1 98.12 122 VAL A CA 1
ATOM 986 C C . VAL A 1 122 ? -4.801 -5.379 -0.648 1 98.12 122 VAL A C 1
ATOM 988 O O . VAL A 1 122 ? -4.332 -5.094 0.456 1 98.12 122 VAL A O 1
ATOM 991 N N . PHE A 1 123 ? -4.301 -4.848 -1.74 1 97.81 123 PHE A N 1
ATOM 992 C CA . PHE A 1 123 ? -3.064 -4.074 -1.756 1 97.81 123 PHE A CA 1
ATOM 993 C C . PHE A 1 123 ? -3.33 -2.619 -1.391 1 97.81 123 PHE A C 1
ATOM 995 O O . PHE A 1 123 ? -2.396 -1.863 -1.111 1 97.81 123 PHE A O 1
ATOM 1002 N N . LYS A 1 124 ? -4.566 -2.221 -1.366 1 96.81 124 LYS A N 1
ATOM 1003 C CA . LYS A 1 124 ? -4.941 -0.842 -1.062 1 96.81 124 LYS A CA 1
ATOM 1004 C C . LYS A 1 124 ? -5.664 -0.751 0.28 1 96.81 124 LYS A C 1
ATOM 1006 O O . LYS A 1 124 ? -6.027 0.34 0.722 1 96.81 124 LYS A O 1
ATOM 1011 N N . ARG A 1 125 ? -5.785 -1.829 0.952 1 97.19 125 ARG A N 1
ATOM 1012 C CA . ARG A 1 125 ? -6.676 -1.954 2.1 1 97.19 125 ARG A CA 1
ATOM 1013 C C . ARG A 1 125 ? -6.262 -1.008 3.221 1 97.19 125 ARG A C 1
ATOM 1015 O O . ARG A 1 125 ? -7.094 -0.592 4.031 1 97.19 125 ARG A O 1
ATOM 1022 N N . ASN A 1 126 ? -5.02 -0.611 3.207 1 97.88 126 ASN A N 1
ATOM 1023 C CA . ASN A 1 126 ? -4.539 0.275 4.262 1 97.88 126 ASN A CA 1
ATOM 1024 C C . ASN A 1 126 ? -4.484 1.727 3.793 1 97.88 126 ASN A C 1
ATOM 1026 O O . ASN A 1 126 ? -4.09 2.613 4.551 1 97.88 126 ASN A O 1
ATOM 1030 N N . TYR A 1 127 ? -4.926 1.988 2.561 1 98.31 127 TYR A N 1
ATOM 1031 C CA . TYR A 1 127 ? -4.586 3.293 2.002 1 98.31 127 TYR A CA 1
ATOM 1032 C C . TYR A 1 127 ? -5.809 3.951 1.375 1 98.31 127 TYR A C 1
ATOM 1034 O O . TYR A 1 127 ? -5.781 5.137 1.039 1 98.31 127 TYR A O 1
ATOM 1042 N N . VAL A 1 128 ? -6.863 3.162 1.206 1 98.12 128 VAL A N 1
ATOM 1043 C CA . VAL A 1 128 ? -8.094 3.631 0.58 1 98.12 128 VAL A CA 1
ATOM 1044 C C . VAL A 1 128 ? -9.305 3.076 1.331 1 98.12 128 VAL A C 1
ATOM 1046 O O . VAL A 1 128 ? -9.312 1.909 1.73 1 98.12 128 VAL A O 1
ATOM 1049 N N . TRP A 1 129 ? -10.305 3.922 1.547 1 98.31 129 TRP A N 1
ATOM 1050 C CA . TRP A 1 129 ? -11.562 3.428 2.09 1 98.31 129 TRP A CA 1
ATOM 1051 C C . TRP A 1 129 ? -12.359 2.678 1.025 1 98.31 129 TRP A C 1
ATOM 1053 O O . TRP A 1 129 ? -12.891 3.285 0.093 1 98.31 129 TRP A O 1
ATOM 1063 N N . HIS A 1 130 ? -12.32 1.358 1.146 1 97.56 130 HIS A N 1
ATOM 1064 C CA . HIS A 1 130 ? -13.172 0.58 0.25 1 97.56 130 HIS A CA 1
ATOM 1065 C C . HIS A 1 130 ? -14.641 0.71 0.631 1 97.56 130 HIS A C 1
ATOM 1067 O O . HIS A 1 130 ? -15.031 0.371 1.752 1 97.56 130 HIS A O 1
ATOM 1073 N N . PHE A 1 131 ? -15.398 1.271 -0.299 1 95.62 131 PHE A N 1
ATOM 1074 C CA . PHE A 1 131 ? -16.828 1.484 -0.105 1 95.62 131 PHE A CA 1
ATOM 1075 C C . PHE A 1 131 ? -17.641 0.772 -1.186 1 95.62 131 PHE A C 1
ATOM 1077 O O . PHE A 1 131 ? -17.5 1.076 -2.373 1 95.62 131 PHE A O 1
ATOM 1084 N N . LYS A 1 132 ? -18.484 -0.153 -0.823 1 91.94 132 LYS A N 1
ATOM 1085 C CA . LYS A 1 132 ? -19.109 -1.155 -1.69 1 91.94 132 LYS A CA 1
ATOM 1086 C C . LYS A 1 132 ? -20.078 -0.512 -2.666 1 91.94 132 LYS A C 1
ATOM 1088 O O . LYS A 1 132 ? -20.344 -1.059 -3.738 1 91.94 132 LYS A O 1
ATOM 1093 N N . TYR A 1 133 ? -20.547 0.709 -2.396 1 94.75 133 TYR A N 1
ATOM 1094 C CA . TYR A 1 133 ? -21.625 1.279 -3.193 1 94.75 133 TYR A CA 1
ATOM 1095 C C . TYR A 1 133 ? -21.125 2.455 -4.023 1 94.75 133 TYR A C 1
ATOM 1097 O O . TYR A 1 133 ? -20.203 3.158 -3.621 1 94.75 133 TYR A O 1
ATOM 1105 N N . LYS A 1 134 ? -21.797 2.605 -5.129 1 95.25 134 LYS A N 1
ATOM 1106 C CA . LYS A 1 134 ? -21.484 3.764 -5.961 1 95.25 134 LYS A CA 1
ATOM 1107 C C . LYS A 1 134 ? -21.906 5.062 -5.281 1 95.25 134 LYS A C 1
ATOM 1109 O O . LYS A 1 134 ? -22.891 5.082 -4.531 1 95.25 134 LYS A O 1
ATOM 1114 N N . LEU A 1 135 ? -21.203 6.129 -5.602 1 97.25 135 LEU A N 1
ATOM 1115 C CA . LEU A 1 135 ? -21.469 7.422 -4.98 1 97.25 135 LEU A CA 1
ATOM 1116 C C . LEU A 1 135 ? -21.797 8.469 -6.039 1 97.25 135 LEU A C 1
ATOM 1118 O O . LEU A 1 135 ? -21.156 8.516 -7.098 1 97.25 135 LEU A O 1
ATOM 1122 N N . ASN A 1 136 ? -22.797 9.227 -5.773 1 97.56 136 ASN A N 1
ATOM 1123 C CA . ASN A 1 136 ? -23.094 10.375 -6.609 1 97.56 136 ASN A CA 1
ATOM 1124 C C . ASN A 1 136 ? -22.156 11.539 -6.328 1 97.56 136 ASN A C 1
ATOM 1126 O O . ASN A 1 136 ? -22.422 12.359 -5.449 1 97.56 136 ASN A O 1
ATOM 1130 N N . ILE A 1 137 ? -21.141 11.695 -7.133 1 97.5 137 ILE A N 1
ATOM 1131 C CA . ILE A 1 137 ? -20.047 12.641 -6.91 1 97.5 137 ILE A CA 1
ATOM 1132 C C . ILE A 1 137 ? -20.562 14.07 -7.047 1 97.5 137 ILE A C 1
ATOM 1134 O O . ILE A 1 137 ? -20.156 14.961 -6.297 1 97.5 137 ILE A O 1
ATOM 1138 N N . GLU A 1 138 ? -21.438 14.258 -8.008 1 98.06 138 GLU A N 1
ATOM 1139 C CA . GLU A 1 138 ? -21.969 15.594 -8.219 1 98.06 138 GLU A CA 1
ATOM 1140 C C . GLU A 1 138 ? -22.766 16.078 -7.012 1 98.06 138 GLU A C 1
ATOM 1142 O O . GLU A 1 138 ? -22.641 17.234 -6.594 1 98.06 138 GLU A O 1
ATOM 1147 N N . ALA A 1 139 ? -23.562 15.203 -6.461 1 98.56 139 ALA A N 1
ATOM 1148 C CA . ALA A 1 139 ? -24.297 15.555 -5.242 1 98.56 139 ALA A CA 1
ATOM 1149 C C . ALA A 1 139 ? -23.328 15.883 -4.105 1 98.56 139 ALA A C 1
ATOM 1151 O O . ALA A 1 139 ? -23.562 16.828 -3.338 1 98.56 139 ALA A O 1
ATOM 1152 N N . MET A 1 140 ? -22.297 15.156 -4.012 1 98.69 140 MET A N 1
ATOM 1153 C CA . MET A 1 140 ? -21.281 15.406 -2.986 1 98.69 140 MET A CA 1
ATOM 1154 C C . MET A 1 140 ? -20.625 16.766 -3.191 1 98.69 140 MET A C 1
ATOM 1156 O O . MET A 1 140 ? -20.359 17.484 -2.225 1 98.69 140 MET A O 1
ATOM 1160 N N . ARG A 1 141 ? -20.406 17.109 -4.461 1 98.75 141 ARG A N 1
ATOM 1161 C CA . ARG A 1 141 ? -19.797 18.391 -4.781 1 98.75 141 ARG A CA 1
ATOM 1162 C C . ARG A 1 141 ? -20.703 19.547 -4.355 1 98.75 141 ARG A C 1
ATOM 1164 O O . ARG A 1 141 ? -20.25 20.516 -3.77 1 98.75 141 ARG A O 1
ATOM 1171 N N . ILE A 1 142 ? -21.906 19.391 -4.656 1 98.69 142 ILE A N 1
ATOM 1172 C CA . ILE A 1 142 ? -22.875 20.406 -4.273 1 98.69 142 ILE A CA 1
ATOM 1173 C C . ILE A 1 142 ? -22.891 20.562 -2.754 1 98.69 142 ILE A C 1
ATOM 1175 O O . ILE A 1 142 ? -22.844 21.672 -2.234 1 98.69 142 ILE A O 1
ATOM 1179 N N . ALA A 1 143 ? -22.891 19.484 -2.047 1 98.75 143 ALA A N 1
ATOM 1180 C CA . ALA A 1 143 ? -22.906 19.484 -0.587 1 98.75 143 ALA A CA 1
ATOM 1181 C C . ALA A 1 143 ? -21.641 20.125 -0.017 1 98.75 143 ALA A C 1
ATOM 1183 O O . ALA A 1 143 ? -21.703 20.875 0.956 1 98.75 143 ALA A O 1
ATOM 1184 N N . ALA A 1 144 ? -20.516 19.859 -0.624 1 98.75 144 ALA A N 1
ATOM 1185 C CA . ALA A 1 144 ? -19.219 20.328 -0.144 1 98.75 144 ALA A CA 1
ATOM 1186 C C . ALA A 1 144 ? -19.141 21.844 -0.15 1 98.75 144 ALA A C 1
ATOM 1188 O O . ALA A 1 144 ? -18.453 22.438 0.679 1 98.75 144 ALA A O 1
ATOM 1189 N N . ARG A 1 145 ? -19.891 22.453 -1.013 1 98.38 145 ARG A N 1
ATOM 1190 C CA . ARG A 1 145 ? -19.859 23.906 -1.146 1 98.38 145 ARG A CA 1
ATOM 1191 C C . ARG A 1 145 ? -20.375 24.578 0.12 1 98.38 145 ARG A C 1
ATOM 1193 O O . ARG A 1 145 ? -19.953 25.672 0.464 1 98.38 145 ARG A O 1
ATOM 1200 N N . TYR A 1 146 ? -21.203 23.906 0.802 1 98.38 146 TYR A N 1
ATOM 1201 C CA . TYR A 1 146 ? -21.766 24.469 2.021 1 98.38 146 TYR A CA 1
ATOM 1202 C C . TYR A 1 146 ? -20.719 24.531 3.129 1 98.38 146 TYR A C 1
ATOM 1204 O O . TYR A 1 146 ? -20.891 25.266 4.109 1 98.38 146 TYR A O 1
ATOM 1212 N N . LEU A 1 147 ? -19.641 23.781 2.957 1 98.44 147 LEU A N 1
ATOM 1213 C CA . LEU A 1 147 ? -18.641 23.656 4.012 1 98.44 147 LEU A CA 1
ATOM 1214 C C . LEU A 1 147 ? -17.484 24.625 3.781 1 98.44 147 LEU A C 1
ATOM 1216 O O . LEU A 1 147 ? -16.656 24.828 4.668 1 98.44 147 LEU A O 1
ATOM 1220 N N . GLU A 1 148 ? -17.406 25.141 2.607 1 98.62 148 GLU A N 1
ATOM 1221 C CA . GLU A 1 148 ? -16.344 26.078 2.297 1 98.62 148 GLU A CA 1
ATOM 1222 C C . GLU A 1 148 ? -16.594 27.453 2.941 1 98.62 148 GLU A C 1
ATOM 1224 O O . GLU A 1 148 ? -17.734 27.922 2.98 1 98.62 148 GLU A O 1
ATOM 1229 N N . GLY A 1 149 ? -15.539 28.078 3.463 1 98.25 149 GLY A N 1
ATOM 1230 C CA . GLY A 1 149 ? -15.633 29.344 4.18 1 98.25 149 GLY A CA 1
ATOM 1231 C C . GLY A 1 149 ? -15.398 29.188 5.672 1 98.25 149 GLY A C 1
ATOM 1232 O O . GLY A 1 149 ? -14.859 28.188 6.125 1 98.25 149 GLY A O 1
ATOM 1233 N N . GLU A 1 150 ? -15.594 30.266 6.352 1 98.31 150 GLU A N 1
ATOM 1234 C CA . GLU A 1 150 ? -15.445 30.266 7.805 1 98.31 150 GLU A CA 1
ATOM 1235 C C . GLU A 1 150 ? -16.75 29.875 8.5 1 98.31 150 GLU A C 1
ATOM 1237 O O . GLU A 1 150 ? -17.781 30.516 8.297 1 98.31 150 GLU A O 1
ATOM 1242 N N . HIS A 1 151 ? -16.719 28.781 9.219 1 98.06 151 HIS A N 1
ATOM 1243 C CA . HIS A 1 151 ? -17.906 28.266 9.883 1 98.06 151 HIS A CA 1
ATOM 1244 C C . HIS A 1 151 ? -17.562 27.688 11.258 1 98.06 151 HIS A C 1
ATOM 1246 O O . HIS A 1 151 ? -16.391 27.531 11.586 1 98.06 151 HIS A O 1
ATOM 1252 N N . ASP A 1 152 ? -18.625 27.578 12.07 1 97.31 152 ASP A N 1
ATOM 1253 C CA . ASP A 1 152 ? -18.516 26.75 13.266 1 97.31 152 ASP A CA 1
ATOM 1254 C C . ASP A 1 152 ? -18.609 25.266 12.914 1 97.31 152 ASP A C 1
ATOM 1256 O O . ASP A 1 152 ? -19.656 24.797 12.461 1 97.31 152 ASP A O 1
ATOM 1260 N N . PHE A 1 153 ? -17.547 24.516 13.148 1 97.38 153 PHE A N 1
ATOM 1261 C CA . PHE A 1 153 ? -17.5 23.125 12.734 1 97.38 153 PHE A CA 1
ATOM 1262 C C . PHE A 1 153 ? -17.703 22.203 13.93 1 97.38 153 PHE A C 1
ATOM 1264 O O . PHE A 1 153 ? -17.188 21.078 13.945 1 97.38 153 PHE A O 1
ATOM 1271 N N . SER A 1 154 ? -18.422 22.609 14.945 1 95.69 154 SER A N 1
ATOM 1272 C CA . SER A 1 154 ? -18.703 21.812 16.125 1 95.69 154 SER A CA 1
ATOM 1273 C C . SER A 1 154 ? -19.344 20.469 15.766 1 95.69 154 SER A C 1
ATOM 1275 O O . SER A 1 154 ? -19.094 19.453 16.422 1 95.69 154 SER A O 1
ATOM 1277 N N . SER A 1 155 ? -20.141 20.484 14.695 1 96.06 155 SER A N 1
ATOM 1278 C CA . SER A 1 155 ? -20.828 19.266 14.281 1 96.06 155 SER A CA 1
ATOM 1279 C C . SER A 1 155 ? -19.844 18.234 13.719 1 96.06 155 SER A C 1
ATOM 1281 O O . SER A 1 155 ? -20.172 17.062 13.578 1 96.06 155 SER A O 1
ATOM 1283 N N . PHE A 1 156 ? -18.625 18.703 13.43 1 96.19 156 PHE A N 1
ATOM 1284 C CA . PHE A 1 156 ? -17.688 17.828 12.742 1 96.19 156 PHE A CA 1
ATOM 1285 C C . PHE A 1 156 ? -16.453 17.578 13.602 1 96.19 156 PHE A C 1
ATOM 1287 O O . PHE A 1 156 ? -15.398 17.188 13.086 1 96.19 156 PHE A O 1
ATOM 1294 N N . LYS A 1 157 ? -16.578 17.875 14.82 1 93 157 LYS A N 1
ATOM 1295 C CA . LYS A 1 157 ? -15.438 17.688 15.711 1 93 157 LYS A CA 1
ATOM 1296 C C . LYS A 1 157 ? -15.602 16.422 16.562 1 93 157 LYS A C 1
ATOM 1298 O O . LYS A 1 157 ? -16.719 15.961 16.781 1 93 157 LYS A O 1
ATOM 1303 N N . LYS A 1 158 ? -14.516 15.758 16.844 1 86 158 LYS A N 1
ATOM 1304 C CA . LYS A 1 158 ? -14.516 14.68 17.844 1 86 158 LYS A CA 1
ATOM 1305 C C . LYS A 1 158 ? -14.07 15.195 19.203 1 86 158 LYS A C 1
ATOM 1307 O O . LYS A 1 158 ? -13.133 15.992 19.297 1 86 158 LYS A O 1
ATOM 1312 N N . GLY A 1 159 ? -14.766 14.664 20.219 1 76.12 159 GLY A N 1
ATOM 1313 C CA . GLY A 1 159 ? -14.375 14.93 21.594 1 76.12 159 GLY A CA 1
ATOM 1314 C C . GLY A 1 159 ? -14.883 16.266 22.109 1 76.12 159 GLY A C 1
ATOM 1315 O O . GLY A 1 159 ? -15.594 16.984 21.391 1 76.12 159 GLY A O 1
ATOM 1316 N N . ASN A 1 160 ? -14.633 16.547 23.344 1 72.75 160 ASN A N 1
ATOM 1317 C CA . ASN A 1 160 ? -15.148 17.719 24.031 1 72.75 160 ASN A CA 1
ATOM 1318 C C . ASN A 1 160 ? -14.094 18.812 24.156 1 72.75 160 ASN A C 1
ATOM 1320 O O . ASN A 1 160 ? -14.195 19.672 25.031 1 72.75 160 ASN A O 1
ATOM 1324 N N . ASP A 1 161 ? -13.25 18.703 23.156 1 68.38 161 ASP A N 1
ATOM 1325 C CA . ASP A 1 161 ? -12.18 19.688 23.281 1 68.38 161 ASP A CA 1
ATOM 1326 C C . ASP A 1 161 ? -12.719 21.109 23.172 1 68.38 161 ASP A C 1
ATOM 1328 O O . ASP A 1 161 ? -13.688 21.344 22.453 1 68.38 161 ASP A O 1
ATOM 1332 N N . LYS A 1 162 ? -12.273 22 24.109 1 73.88 162 LYS A N 1
ATOM 1333 C CA . LYS A 1 162 ? -12.719 23.375 24.297 1 73.88 162 LYS A CA 1
ATOM 1334 C C . LYS A 1 162 ? -12.141 24.297 23.234 1 73.88 162 LYS A C 1
ATOM 1336 O O . LYS A 1 162 ? -12.258 25.516 23.328 1 73.88 162 LYS A O 1
ATOM 1341 N N . LYS A 1 163 ? -11.641 23.703 22.156 1 82.31 163 LYS A N 1
ATOM 1342 C CA . LYS A 1 163 ? -11.055 24.531 21.125 1 82.31 163 LYS A CA 1
ATOM 1343 C C . LYS A 1 163 ? -12.133 25.344 20.391 1 82.31 163 LYS A C 1
ATOM 1345 O O . LYS A 1 163 ? -13.281 24.906 20.297 1 82.31 163 LYS A O 1
ATOM 1350 N N . ASN A 1 164 ? -11.688 26.516 19.953 1 90.94 164 ASN A N 1
ATOM 1351 C CA . ASN A 1 164 ? -12.562 27.297 19.094 1 90.94 164 ASN A CA 1
ATOM 1352 C C . ASN A 1 164 ? -13.008 26.5 17.859 1 90.94 164 ASN A C 1
ATOM 1354 O O . ASN A 1 164 ? -12.172 26.031 17.078 1 90.94 164 ASN A O 1
ATOM 1358 N N . PRO A 1 165 ? -14.219 26.281 17.75 1 95 165 PRO A N 1
ATOM 1359 C CA . PRO A 1 165 ? -14.711 25.422 16.672 1 95 165 PRO A CA 1
ATOM 1360 C C . PRO A 1 165 ? -14.797 26.156 15.336 1 95 165 PRO A C 1
ATOM 1362 O O . PRO A 1 165 ? -15.117 25.547 14.312 1 95 165 PRO A O 1
ATOM 1365 N N . ILE A 1 166 ? -14.5 27.438 15.383 1 96.94 166 ILE A N 1
ATOM 1366 C CA . ILE A 1 166 ? -14.547 28.203 14.141 1 96.94 166 ILE A CA 1
ATOM 1367 C C . ILE A 1 166 ? -13.289 27.906 13.312 1 96.94 166 ILE A C 1
ATOM 1369 O O . ILE A 1 166 ? -12.172 28.109 13.789 1 96.94 166 ILE A O 1
ATOM 1373 N N . ARG A 1 167 ? -13.523 27.391 12.133 1 97.25 167 ARG A N 1
ATOM 1374 C CA . ARG A 1 167 ? -12.445 27.094 11.195 1 97.25 167 ARG A CA 1
ATOM 1375 C C . ARG A 1 167 ? -12.781 27.594 9.797 1 97.25 167 ARG A C 1
ATOM 1377 O O . ARG A 1 167 ? -13.945 27.875 9.5 1 97.25 167 ARG A O 1
ATOM 1384 N N . THR A 1 168 ? -11.727 27.688 9.047 1 98.19 168 THR A N 1
ATOM 1385 C CA . THR A 1 168 ? -11.891 28.125 7.66 1 98.19 168 THR A CA 1
ATOM 1386 C C . THR A 1 168 ? -11.469 27.031 6.695 1 98.19 168 THR A C 1
ATOM 1388 O O . THR A 1 168 ? -10.305 26.609 6.684 1 98.19 168 THR A O 1
ATOM 1391 N N . VAL A 1 169 ? -12.406 26.547 5.953 1 98.56 169 VAL A N 1
ATOM 1392 C CA . VAL A 1 169 ? -12.141 25.641 4.844 1 98.56 169 VAL A CA 1
ATOM 1393 C C . VAL A 1 169 ? -12.078 26.422 3.533 1 98.56 169 VAL A C 1
ATOM 1395 O O . VAL A 1 169 ? -13.07 27.031 3.121 1 98.56 169 VAL A O 1
ATOM 1398 N N . TYR A 1 170 ? -10.961 26.391 2.916 1 98.75 170 TYR A N 1
ATOM 1399 C CA . TYR A 1 170 ? -10.773 27.172 1.697 1 98.75 170 TYR A CA 1
ATOM 1400 C C . TYR A 1 170 ? -11.477 26.5 0.516 1 98.75 170 TYR A C 1
ATOM 1402 O O . TYR A 1 170 ? -12.117 27.188 -0.292 1 98.75 170 TYR A O 1
ATOM 1410 N N . ARG A 1 171 ? -11.289 25.234 0.42 1 98.56 171 ARG A N 1
ATOM 1411 C CA . ARG A 1 171 ? -11.797 24.547 -0.759 1 98.56 171 ARG A CA 1
ATOM 1412 C C . ARG A 1 171 ? -11.938 23.047 -0.496 1 98.56 171 ARG A C 1
ATOM 1414 O O . ARG A 1 171 ? -11.109 22.453 0.2 1 98.56 171 ARG A O 1
ATOM 1421 N N . ILE A 1 172 ? -12.969 22.438 -0.958 1 98.81 172 ILE A N 1
ATOM 1422 C CA . ILE A 1 172 ? -13.141 21 -1.009 1 98.81 172 ILE A CA 1
ATOM 1423 C C . ILE A 1 172 ? -13.344 20.547 -2.455 1 98.81 172 ILE A C 1
ATOM 1425 O O . ILE A 1 172 ? -14.281 21 -3.123 1 98.81 172 ILE A O 1
ATOM 1429 N N . ARG A 1 173 ? -12.5 19.797 -2.967 1 98.56 173 ARG A N 1
ATOM 1430 C CA . ARG A 1 173 ? -12.609 19.25 -4.316 1 98.56 173 ARG A CA 1
ATOM 1431 C C . ARG A 1 173 ? -12.844 17.75 -4.285 1 98.56 173 ARG A C 1
ATOM 1433 O O . ARG A 1 173 ? -12.188 17.031 -3.525 1 98.56 173 ARG A O 1
ATOM 1440 N N . ILE A 1 174 ? -13.742 17.312 -5.004 1 98.62 174 ILE A N 1
ATOM 1441 C CA . ILE A 1 174 ? -14.039 15.891 -5.133 1 98.62 174 ILE A CA 1
ATOM 1442 C C . ILE A 1 174 ? -13.805 15.453 -6.578 1 98.62 174 ILE A C 1
ATOM 1444 O O . ILE A 1 174 ? -14.492 15.914 -7.492 1 98.62 174 ILE A O 1
ATOM 1448 N N . LEU A 1 175 ? -12.852 14.531 -6.754 1 97 175 LEU A N 1
ATOM 1449 C CA . LEU A 1 175 ? -12.414 14.148 -8.094 1 97 175 LEU A CA 1
ATOM 1450 C C . LEU A 1 175 ? -12.5 12.641 -8.289 1 97 175 LEU A C 1
ATOM 1452 O O . LEU A 1 175 ? -12.242 11.875 -7.355 1 97 175 LEU A O 1
ATOM 1456 N N . ASN A 1 176 ? -12.852 12.266 -9.492 1 93.75 176 ASN A N 1
ATOM 1457 C CA . ASN A 1 176 ? -12.664 10.883 -9.922 1 93.75 176 ASN A CA 1
ATOM 1458 C C . ASN A 1 176 ? -11.281 10.664 -10.531 1 93.75 176 ASN A C 1
ATOM 1460 O O . ASN A 1 176 ? -11.023 11.078 -11.664 1 93.75 176 ASN A O 1
ATOM 1464 N N . VAL A 1 177 ? -10.359 10.117 -9.852 1 89.81 177 VAL A N 1
ATOM 1465 C CA . VAL A 1 177 ? -8.977 9.953 -10.289 1 89.81 177 VAL A CA 1
ATOM 1466 C C . VAL A 1 177 ? -8.875 8.789 -11.266 1 89.81 177 VAL A C 1
ATOM 1468 O O . VAL A 1 177 ? -8.133 8.859 -12.242 1 89.81 177 VAL A O 1
ATOM 1471 N N . LYS A 1 178 ? -9.438 7.723 -11.039 1 84.31 178 LYS A N 1
ATOM 1472 C CA . LYS A 1 178 ? -9.562 6.547 -11.891 1 84.31 178 LYS A CA 1
ATOM 1473 C C . LYS A 1 178 ? -10.953 5.934 -11.789 1 84.31 178 LYS A C 1
ATOM 1475 O O . LYS A 1 178 ? -11.789 6.402 -11.016 1 84.31 178 LYS A O 1
ATOM 1480 N N . LYS A 1 179 ? -11.078 5.02 -12.594 1 82.62 179 LYS A N 1
ATOM 1481 C CA . LYS A 1 179 ? -12.383 4.359 -12.516 1 82.62 179 LYS A CA 1
ATOM 1482 C C . LYS A 1 179 ? -12.656 3.852 -11.102 1 82.62 179 LYS A C 1
ATOM 1484 O O . LYS A 1 179 ? -11.922 3 -10.594 1 82.62 179 LYS A O 1
ATOM 1489 N N . GLU A 1 180 ? -13.617 4.594 -10.375 1 88 180 GLU A N 1
ATOM 1490 C CA . GLU A 1 180 ? -14.195 4.184 -9.102 1 88 180 GLU A CA 1
ATOM 1491 C C . GLU A 1 180 ? -13.25 4.488 -7.941 1 88 180 GLU A C 1
ATOM 1493 O O . GLU A 1 180 ? -13.289 3.82 -6.906 1 88 180 GLU A O 1
ATOM 1498 N N . LEU A 1 181 ? -12.258 5.32 -8.203 1 96.12 181 LEU A N 1
ATOM 1499 C CA . LEU A 1 181 ? -11.43 5.887 -7.148 1 96.12 181 LEU A CA 1
ATOM 1500 C C . LEU A 1 181 ? -11.688 7.383 -6.996 1 96.12 181 LEU A C 1
ATOM 1502 O O . LEU A 1 181 ? -11.438 8.156 -7.918 1 96.12 181 LEU A O 1
ATOM 1506 N N . ILE A 1 182 ? -12.164 7.758 -5.844 1 97.94 182 ILE A N 1
ATOM 1507 C CA . ILE A 1 182 ? -12.578 9.133 -5.574 1 97.94 182 ILE A CA 1
ATOM 1508 C C . ILE A 1 182 ? -11.586 9.797 -4.625 1 97.94 182 ILE A C 1
ATOM 1510 O O . ILE A 1 182 ? -11.195 9.211 -3.611 1 97.94 182 ILE A O 1
ATOM 1514 N N . LEU A 1 183 ? -11.133 10.93 -4.98 1 98.69 183 LEU A N 1
ATOM 1515 C CA . LEU A 1 183 ? -10.297 11.773 -4.129 1 98.69 183 LEU A CA 1
ATOM 1516 C C . LEU A 1 183 ? -11.086 12.953 -3.58 1 98.69 183 LEU A C 1
ATOM 1518 O O . LEU A 1 183 ? -11.68 13.719 -4.344 1 98.69 183 LEU A O 1
ATOM 1522 N N . ILE A 1 184 ? -11.172 13.039 -2.301 1 98.88 184 ILE A N 1
ATOM 1523 C CA . ILE A 1 184 ? -11.703 14.227 -1.63 1 98.88 184 ILE A CA 1
ATOM 1524 C C . ILE A 1 184 ? -10.555 15.055 -1.061 1 98.88 184 ILE A C 1
ATOM 1526 O O . ILE A 1 184 ? -9.891 14.641 -0.108 1 98.88 184 ILE A O 1
ATOM 1530 N N . ARG A 1 185 ? -10.32 16.172 -1.682 1 98.88 185 ARG A N 1
ATOM 1531 C CA . ARG A 1 185 ? -9.25 17.078 -1.285 1 98.88 185 ARG A CA 1
ATOM 1532 C C . ARG A 1 185 ? -9.805 18.25 -0.464 1 98.88 185 ARG A C 1
ATOM 1534 O O . ARG A 1 185 ? -10.648 19 -0.942 1 98.88 185 ARG A O 1
ATOM 1541 N N . VAL A 1 186 ? -9.359 18.391 0.748 1 98.88 186 VAL A N 1
ATOM 1542 C CA . VAL A 1 186 ? -9.828 19.438 1.653 1 98.88 186 VAL A CA 1
ATOM 1543 C C . VAL A 1 186 ? -8.68 20.375 2 1 98.88 186 VAL A C 1
ATOM 1545 O O . VAL A 1 186 ? -7.629 19.922 2.473 1 98.88 186 VAL A O 1
ATOM 1548 N N . GLU A 1 187 ? -8.867 21.609 1.713 1 98.75 187 GLU A N 1
ATOM 1549 C CA . GLU A 1 187 ? -7.875 22.641 2.006 1 98.75 187 GLU A CA 1
ATOM 1550 C C . GLU A 1 187 ? -8.398 23.625 3.047 1 98.75 187 GLU A C 1
ATOM 1552 O O . GLU A 1 187 ? -9.523 24.109 2.941 1 98.75 187 GLU A O 1
ATOM 1557 N N . GLY A 1 188 ? -7.625 23.844 4.02 1 98.25 188 GLY A N 1
ATOM 1558 C CA . GLY A 1 188 ? -8 24.797 5.047 1 98.25 188 GLY A CA 1
ATOM 1559 C C . GLY A 1 188 ? -6.832 25.25 5.898 1 98.25 188 GLY A C 1
ATOM 1560 O O . GLY A 1 188 ? -5.715 24.766 5.738 1 98.25 188 GLY A O 1
ATOM 1561 N N . ARG A 1 189 ? -7.113 26.156 6.797 1 95.19 189 ARG A N 1
ATOM 1562 C CA . ARG A 1 189 ? -6.086 26.703 7.668 1 95.19 189 ARG A CA 1
ATOM 1563 C C . ARG A 1 189 ? -5.758 25.75 8.812 1 95.19 189 ARG A C 1
ATOM 1565 O O . ARG A 1 189 ? -4.59 25.531 9.133 1 95.19 189 ARG A O 1
ATOM 1572 N N . SER A 1 190 ? -6.668 25.328 9.438 1 95.75 190 SER A N 1
ATOM 1573 C CA . SER A 1 190 ? -6.566 24.391 10.555 1 95.75 190 SER A CA 1
ATOM 1574 C C . SER A 1 190 ? -7.852 23.578 10.711 1 95.75 190 SER A C 1
ATOM 1576 O O . SER A 1 190 ? -8.914 23.984 10.234 1 95.75 190 SER A O 1
ATOM 1578 N N . PHE A 1 191 ? -7.711 22.516 11.289 1 96.44 191 PHE A N 1
ATOM 1579 C CA . PHE A 1 191 ? -8.844 21.594 11.414 1 96.44 191 PHE A CA 1
ATOM 1580 C C . PHE A 1 191 ? -9 21.109 12.844 1 96.44 191 PHE A C 1
ATOM 1582 O O . PHE A 1 191 ? -8.016 21.016 13.586 1 96.44 191 PHE A O 1
ATOM 1589 N N . LEU A 1 192 ? -10.219 20.812 13.203 1 95.69 192 LEU A N 1
ATOM 1590 C CA . LEU A 1 192 ? -10.5 20.156 14.484 1 95.69 192 LEU A CA 1
ATOM 1591 C C . LEU A 1 192 ? -10.195 18.672 14.414 1 95.69 192 LEU A C 1
ATOM 1593 O O . LEU A 1 192 ? -9.938 18.141 13.328 1 95.69 192 LEU A O 1
ATOM 1597 N N . ARG A 1 193 ? -10.18 18.062 15.641 1 94.19 193 ARG A N 1
ATOM 1598 C CA . ARG A 1 193 ? -9.938 16.625 15.695 1 94.19 193 ARG A CA 1
ATOM 1599 C C . ARG A 1 193 ? -10.992 15.859 14.906 1 94.19 193 ARG A C 1
ATOM 1601 O O . ARG A 1 193 ? -12.195 16.062 15.102 1 94.19 193 ARG A O 1
ATOM 1608 N N . SER A 1 194 ? -10.578 15.047 13.961 1 96.12 194 SER A N 1
ATOM 1609 C CA . SER A 1 194 ? -11.398 14.156 13.141 1 96.12 194 SER A CA 1
ATOM 1610 C C . SER A 1 194 ? -12.289 14.938 12.188 1 96.12 194 SER A C 1
ATOM 1612 O O . SER A 1 194 ? -13.203 14.375 11.578 1 96.12 194 SER A O 1
ATOM 1614 N N . MET A 1 195 ? -12.031 16.188 12.086 1 97.12 195 MET A N 1
ATOM 1615 C CA . MET A 1 195 ? -12.914 17.062 11.32 1 97.12 195 MET A CA 1
ATOM 1616 C C . MET A 1 195 ? -13.023 16.594 9.867 1 97.12 195 MET A C 1
ATOM 1618 O O . MET A 1 195 ? -14.125 16.406 9.352 1 97.12 195 MET A O 1
ATOM 1622 N N . VAL A 1 196 ? -11.898 16.328 9.211 1 98.38 196 VAL A N 1
ATOM 1623 C CA . VAL A 1 196 ? -11.883 15.945 7.801 1 98.38 196 VAL A CA 1
ATOM 1624 C C . VAL A 1 196 ? -12.602 14.609 7.621 1 98.38 196 VAL A C 1
ATOM 1626 O O . VAL A 1 196 ? -13.406 14.453 6.703 1 98.38 196 VAL A O 1
ATOM 1629 N N . ARG A 1 197 ? -12.367 13.711 8.508 1 98.56 197 ARG A N 1
ATOM 1630 C CA . ARG A 1 197 ? -12.992 12.391 8.414 1 98.56 197 ARG A CA 1
ATOM 1631 C C . ARG A 1 197 ? -14.5 12.484 8.633 1 98.56 197 ARG A C 1
ATOM 1633 O O . ARG A 1 197 ? -15.266 11.742 8.008 1 98.56 197 ARG A O 1
ATOM 1640 N N . ASN A 1 198 ? -14.891 13.352 9.531 1 97.94 198 ASN A N 1
ATOM 1641 C CA . ASN A 1 198 ? -16.328 13.547 9.758 1 97.94 198 ASN A CA 1
ATOM 1642 C C . ASN A 1 198 ? -16.984 14.219 8.562 1 97.94 198 ASN A C 1
ATOM 1644 O O . ASN A 1 198 ? -18.125 13.891 8.219 1 97.94 198 ASN A O 1
ATOM 1648 N N . ILE A 1 199 ? -16.266 15.117 7.969 1 98.38 199 ILE A N 1
ATOM 1649 C CA . ILE A 1 199 ? -16.734 15.742 6.742 1 98.38 199 ILE A CA 1
ATOM 1650 C C . ILE A 1 199 ? -16.938 14.672 5.66 1 98.38 199 ILE A C 1
ATOM 1652 O O . ILE A 1 199 ? -17.984 14.594 5.039 1 98.38 199 ILE A O 1
ATOM 1656 N N . VAL A 1 200 ? -15.953 13.844 5.52 1 98.75 200 VAL A N 1
ATOM 1657 C CA . VAL A 1 200 ? -15.992 12.797 4.5 1 98.75 200 VAL A CA 1
ATOM 1658 C C . VAL A 1 200 ? -17.156 11.852 4.777 1 98.75 200 VAL A C 1
ATOM 1660 O O . VAL A 1 200 ? -17.906 11.5 3.865 1 98.75 200 VAL A O 1
ATOM 1663 N N . GLY A 1 201 ? -17.266 11.461 6.043 1 98.38 201 GLY A N 1
ATOM 1664 C CA . GLY A 1 201 ? -18.375 10.602 6.41 1 98.38 201 GLY A CA 1
ATOM 1665 C C . GLY A 1 201 ? -19.719 11.172 6.012 1 98.38 201 GLY A C 1
ATOM 1666 O O . GLY A 1 201 ? -20.578 10.461 5.484 1 98.38 201 GLY A O 1
ATOM 1667 N N . SER A 1 202 ? -19.922 12.438 6.219 1 98.5 202 SER A N 1
ATOM 1668 C CA . SER A 1 202 ? -21.172 13.109 5.902 1 98.5 202 SER A CA 1
ATOM 1669 C C . SER A 1 202 ? -21.375 13.219 4.395 1 98.5 202 SER A C 1
ATOM 1671 O O . SER A 1 202 ? -22.484 12.992 3.895 1 98.5 202 SER A O 1
ATOM 1673 N N . LEU A 1 203 ? -20.344 13.539 3.682 1 98.62 203 LEU A N 1
ATOM 1674 C CA . LEU A 1 203 ? -20.422 13.664 2.232 1 98.62 203 LEU A CA 1
ATOM 1675 C C . LEU A 1 203 ? -20.781 12.328 1.59 1 98.62 203 LEU A C 1
ATOM 1677 O O . LEU A 1 203 ? -21.5 12.281 0.588 1 98.62 203 LEU A O 1
ATOM 1681 N N . VAL A 1 204 ? -20.297 11.25 2.172 1 98.38 204 VAL A N 1
ATOM 1682 C CA . VAL A 1 204 ? -20.578 9.922 1.647 1 98.38 204 VAL A CA 1
ATOM 1683 C C . VAL A 1 204 ? -22.062 9.609 1.804 1 98.38 204 VAL A C 1
ATOM 1685 O O . VAL A 1 204 ? -22.672 8.977 0.932 1 98.38 204 VAL A O 1
ATOM 1688 N N . ARG A 1 205 ? -22.703 10.102 2.891 1 98.31 205 ARG A N 1
ATOM 1689 C CA . ARG A 1 205 ? -24.156 9.922 3.055 1 98.31 205 ARG A CA 1
ATOM 1690 C C . ARG A 1 205 ? -24.922 10.625 1.938 1 98.31 205 ARG A C 1
ATOM 1692 O O . ARG A 1 205 ? -25.938 10.117 1.462 1 98.31 205 ARG A O 1
ATOM 1699 N N . VAL A 1 206 ? -24.406 11.758 1.568 1 98.62 206 VAL A N 1
ATOM 1700 C CA . VAL A 1 206 ? -25.016 12.484 0.455 1 98.62 206 VAL A CA 1
ATOM 1701 C C . VAL A 1 206 ? -24.797 11.711 -0.843 1 98.62 206 VAL A C 1
ATOM 1703 O O . VAL A 1 206 ? -25.734 11.531 -1.623 1 98.62 206 VAL A O 1
ATOM 1706 N N . GLY A 1 207 ? -23.578 11.242 -1.063 1 98.25 207 GLY A N 1
ATOM 1707 C CA . GLY A 1 207 ? -23.281 10.477 -2.258 1 98.25 207 GLY A CA 1
ATOM 1708 C C . GLY A 1 207 ? -24.141 9.234 -2.398 1 98.25 207 GLY A C 1
ATOM 1709 O O . GLY A 1 207 ? -24.469 8.812 -3.514 1 98.25 207 GLY A O 1
ATOM 1710 N N . LEU A 1 208 ? -24.562 8.656 -1.274 1 97.56 208 LEU A N 1
ATOM 1711 C CA . LEU A 1 208 ? -25.391 7.453 -1.246 1 97.56 208 LEU A CA 1
ATOM 1712 C C . LEU A 1 208 ? -26.844 7.785 -1.555 1 97.56 208 LEU A C 1
ATOM 1714 O O . LEU A 1 208 ? -27.656 6.887 -1.763 1 97.56 208 LEU A O 1
ATOM 1718 N N . GLY A 1 209 ? -27.156 9.047 -1.41 1 97.88 209 GLY A N 1
ATOM 1719 C CA . GLY A 1 209 ? -28.531 9.469 -1.597 1 97.88 209 GLY A CA 1
ATOM 1720 C C . GLY A 1 209 ? -29.359 9.398 -0.325 1 97.88 209 GLY A C 1
ATOM 1721 O O . GLY A 1 209 ? -30.578 9.594 -0.355 1 97.88 209 GLY A O 1
ATOM 1722 N N . GLN A 1 210 ? -28.734 9.117 0.759 1 97.81 210 GLN A N 1
ATOM 1723 C CA . GLN A 1 210 ? -29.422 9.078 2.043 1 97.81 210 GLN A CA 1
ATOM 1724 C C . GLN A 1 210 ? -29.719 10.484 2.555 1 97.81 210 GLN A C 1
ATOM 1726 O O . GLN A 1 210 ? -30.703 10.703 3.258 1 97.81 210 GLN A O 1
ATOM 1731 N N . TRP A 1 211 ? -28.781 11.367 2.256 1 97.94 21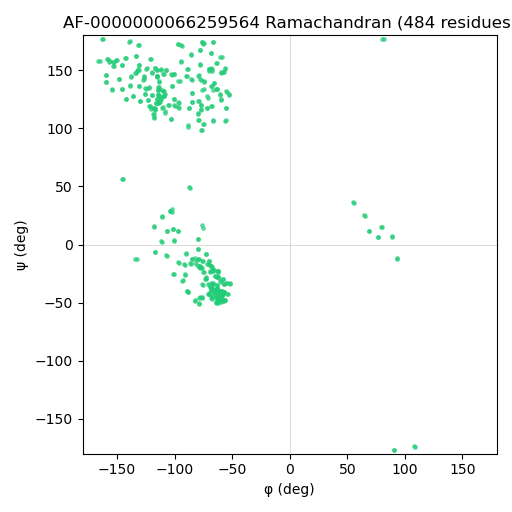1 TRP A N 1
ATOM 1732 C CA . TRP A 1 211 ? -28.938 12.781 2.584 1 97.94 211 TRP A CA 1
ATOM 1733 C C . TRP A 1 211 ? -29 13.625 1.319 1 97.94 211 TRP A C 1
ATOM 1735 O O . TRP A 1 211 ? -28.344 13.32 0.323 1 97.94 211 TRP A O 1
ATOM 1745 N N . THR A 1 212 ? -29.797 14.664 1.384 1 98.06 212 THR A N 1
ATOM 1746 C CA . THR A 1 212 ? -29.703 15.695 0.356 1 98.06 212 THR A CA 1
ATOM 1747 C C . THR A 1 212 ? -28.5 16.594 0.61 1 98.06 212 THR A C 1
ATOM 1749 O O . THR A 1 212 ? -28.016 16.688 1.741 1 98.06 212 THR A O 1
ATOM 1752 N N . PRO A 1 213 ? -27.969 17.219 -0.445 1 98.25 213 PRO A N 1
ATOM 1753 C CA . PRO A 1 213 ? -26.844 18.156 -0.238 1 98.25 213 PRO A CA 1
ATOM 1754 C C . PRO A 1 213 ? -27.141 19.203 0.83 1 98.25 213 PRO A C 1
ATOM 1756 O O . PRO A 1 213 ? -26.266 19.547 1.621 1 98.25 213 PRO A O 1
ATOM 1759 N N . GLU A 1 214 ? -28.391 19.641 0.959 1 98.12 214 GLU A N 1
ATOM 1760 C CA . GLU A 1 214 ? -28.781 20.688 1.893 1 98.12 214 GLU A CA 1
ATOM 1761 C C . GLU A 1 214 ? -28.672 20.203 3.338 1 98.12 214 GLU A C 1
ATOM 1763 O O . GLU A 1 214 ? -28.578 21.016 4.262 1 98.12 214 GLU A O 1
ATOM 1768 N N . LYS A 1 215 ? -28.719 18.922 3.477 1 98.06 215 LYS A N 1
ATOM 1769 C CA . LYS A 1 215 ? -28.578 18.359 4.816 1 98.06 215 LYS A CA 1
ATOM 1770 C C . LYS A 1 215 ? -27.234 18.734 5.426 1 98.06 215 LYS A C 1
ATOM 1772 O O . LYS A 1 215 ? -27.125 18.938 6.637 1 98.06 215 LYS A O 1
ATOM 1777 N N . ILE A 1 216 ? -26.219 18.891 4.625 1 98.25 216 ILE A N 1
ATOM 1778 C CA . ILE A 1 216 ? -24.906 19.266 5.109 1 98.25 216 ILE A CA 1
ATOM 1779 C C . ILE A 1 216 ? -24.969 20.641 5.758 1 98.25 216 ILE A C 1
ATOM 1781 O O . ILE A 1 216 ? -24.375 20.875 6.816 1 98.25 216 ILE A O 1
ATOM 1785 N N . LYS A 1 217 ? -25.672 21.547 5.121 1 97.38 217 LYS A N 1
ATOM 1786 C CA . LYS A 1 217 ? -25.859 22.891 5.664 1 97.38 217 LYS A CA 1
ATOM 1787 C C . LYS A 1 217 ? -26.562 22.844 7.02 1 97.38 217 LYS A C 1
ATOM 1789 O O . LYS A 1 217 ? -26.141 23.516 7.965 1 97.38 217 LYS A O 1
ATOM 1794 N N . LYS A 1 218 ? -27.547 22 7.066 1 97.88 218 LYS A N 1
ATOM 1795 C CA . LYS A 1 218 ? -28.297 21.859 8.312 1 97.88 218 LYS A CA 1
ATOM 1796 C C . LYS A 1 218 ? -27.406 21.312 9.43 1 97.88 218 LYS A C 1
ATOM 1798 O O . LYS A 1 218 ? -27.484 21.781 10.57 1 97.88 218 LYS A O 1
ATOM 1803 N N . VAL A 1 219 ? -26.625 20.359 9.086 1 97.56 219 VAL A N 1
ATOM 1804 C CA . VAL A 1 219 ? -25.703 19.766 10.055 1 97.56 219 VAL A CA 1
ATOM 1805 C C . VAL A 1 219 ? -24.719 20.812 10.547 1 97.56 219 VAL A C 1
ATOM 1807 O O . VAL A 1 219 ? -24.484 20.938 11.75 1 97.56 219 VAL A O 1
ATOM 1810 N N . LEU A 1 220 ? -24.188 21.594 9.617 1 96.69 220 LEU A N 1
ATOM 1811 C CA . LEU A 1 220 ? -23.234 22.656 9.938 1 96.69 220 LEU A CA 1
ATOM 1812 C C . LEU A 1 220 ? -23.859 23.672 10.883 1 96.69 220 LEU A C 1
ATOM 1814 O O . LEU A 1 220 ? -23.234 24.047 11.883 1 96.69 220 LEU A O 1
ATOM 1818 N N . GLU A 1 221 ? -25.094 24.016 10.656 1 96.38 221 GLU A N 1
ATOM 1819 C CA . GLU A 1 221 ? -25.781 25.047 11.414 1 96.38 221 GLU A CA 1
ATOM 1820 C C . GLU A 1 221 ? -26.234 24.531 12.781 1 96.38 221 GLU A C 1
ATOM 1822 O O . GLU A 1 221 ? -26.438 25.312 13.711 1 96.38 221 GLU A O 1
ATOM 1827 N N . ALA A 1 222 ? -26.312 23.25 12.883 1 96.12 222 ALA A N 1
ATOM 1828 C CA . ALA A 1 222 ? -26.781 22.641 14.125 1 96.12 222 ALA A CA 1
ATOM 1829 C C . ALA A 1 222 ? -25.734 22.75 15.227 1 96.12 222 ALA A C 1
ATOM 1831 O O . ALA A 1 222 ? -26.062 22.719 16.406 1 96.12 222 ALA A O 1
ATOM 1832 N N . ARG A 1 223 ? -24.453 22.766 14.812 1 94.75 223 ARG A N 1
ATOM 1833 C CA . ARG A 1 223 ? -23.328 22.875 15.734 1 94.75 223 ARG A CA 1
ATOM 1834 C C . ARG A 1 223 ? -23.391 21.781 16.797 1 94.75 223 ARG A C 1
ATOM 1836 O O . ARG A 1 223 ? -23.141 22.047 17.984 1 94.75 223 ARG A O 1
ATOM 1843 N N . SER A 1 224 ? -23.844 20.609 16.359 1 92.62 224 SER A N 1
ATOM 1844 C CA . SER A 1 224 ? -23.953 19.453 17.234 1 92.62 224 SER A CA 1
ATOM 1845 C C . SER A 1 224 ? -23.422 18.188 16.531 1 92.62 224 SER A C 1
ATOM 1847 O O . SER A 1 224 ? -23.922 17.812 15.477 1 92.62 224 SER A O 1
ATOM 1849 N N . ARG A 1 225 ? -22.547 17.516 17.172 1 91.88 225 ARG A N 1
ATOM 1850 C CA . ARG A 1 225 ? -21.938 16.312 16.625 1 91.88 225 ARG A CA 1
ATOM 1851 C C . ARG A 1 225 ? -22.969 15.219 16.375 1 91.88 225 ARG A C 1
ATOM 1853 O O . ARG A 1 225 ? -22.828 14.406 15.461 1 91.88 225 ARG A O 1
ATOM 1860 N N . GLN A 1 226 ? -24.047 15.25 17.031 1 91.19 226 GLN A N 1
ATOM 1861 C CA . GLN A 1 226 ? -25.094 14.234 16.938 1 91.19 226 GLN A CA 1
ATOM 1862 C C . GLN A 1 226 ? -25.781 14.281 15.57 1 91.19 226 GLN A C 1
ATOM 1864 O O . GLN A 1 226 ? -26.391 13.297 15.141 1 91.19 226 GLN A O 1
ATOM 1869 N N . GLU A 1 227 ? -25.594 15.391 14.938 1 92.12 227 GLU A N 1
ATOM 1870 C CA . GLU A 1 227 ? -26.312 15.578 13.672 1 92.12 227 GLU A CA 1
ATOM 1871 C C . GLU A 1 227 ? -25.469 15.094 12.492 1 92.12 227 GLU A C 1
ATOM 1873 O O . GLU A 1 227 ? -25.984 14.906 11.391 1 92.12 227 GLU A O 1
ATOM 1878 N N . ALA A 1 228 ? -24.203 14.93 12.711 1 91.56 228 ALA A N 1
ATOM 1879 C CA . ALA A 1 228 ? -23.312 14.539 11.625 1 91.56 228 ALA A CA 1
ATOM 1880 C C . ALA A 1 228 ? -23.281 13.023 11.461 1 91.56 228 ALA A C 1
ATOM 1882 O O . ALA A 1 228 ? -23.781 12.289 12.312 1 91.56 228 ALA A O 1
ATOM 1883 N N . ALA A 1 229 ? -22.797 12.602 10.32 1 93.94 229 ALA A N 1
ATOM 1884 C CA . ALA A 1 229 ? -22.641 11.18 10.047 1 93.94 229 ALA A CA 1
ATOM 1885 C C . ALA A 1 229 ? -21.453 10.594 10.805 1 93.94 229 ALA A C 1
ATOM 1887 O O . ALA A 1 229 ? -20.734 11.32 11.5 1 93.94 229 ALA A O 1
ATOM 1888 N N . GLY A 1 230 ? -21.328 9.266 10.719 1 93.81 230 GLY A N 1
ATOM 1889 C CA . GLY A 1 230 ? -20.203 8.578 11.336 1 93.81 230 GLY A CA 1
ATOM 1890 C C . GLY A 1 230 ? -18.859 9.031 10.789 1 93.81 230 GLY A C 1
ATOM 1891 O O . GLY A 1 230 ? -18.797 9.594 9.695 1 93.81 230 GLY A O 1
ATOM 1892 N N . THR A 1 231 ? -17.781 8.781 11.508 1 96.88 231 THR A N 1
ATOM 1893 C CA . THR A 1 231 ? -16.422 9.188 11.156 1 96.88 231 THR A CA 1
ATOM 1894 C C . THR A 1 231 ? -15.836 8.25 10.109 1 96.88 231 THR A C 1
ATOM 1896 O O . THR A 1 231 ? -15.828 7.031 10.297 1 96.88 231 THR A O 1
ATOM 1899 N N . ALA A 1 232 ? -15.406 8.781 8.992 1 98.38 232 ALA A N 1
ATOM 1900 C CA . ALA A 1 232 ? -14.766 7.969 7.961 1 98.38 232 ALA A CA 1
ATOM 1901 C C . ALA A 1 232 ? -13.516 7.281 8.492 1 98.38 232 ALA A C 1
ATOM 1903 O O . ALA A 1 232 ? -12.836 7.812 9.375 1 98.38 232 ALA A O 1
ATOM 1904 N N . PRO A 1 233 ? -13.203 6.074 7.988 1 98.44 233 PRO A N 1
ATOM 1905 C CA . PRO A 1 233 ? -12.031 5.348 8.477 1 98.44 233 PRO A CA 1
ATOM 1906 C C . PRO A 1 233 ? -10.734 6.145 8.328 1 98.44 233 PRO A C 1
ATOM 1908 O O . PRO A 1 233 ? -10.594 6.922 7.379 1 98.44 233 PRO A O 1
ATOM 1911 N N . PRO A 1 234 ? -9.828 5.93 9.211 1 98.69 234 PRO A N 1
ATOM 1912 C CA . PRO A 1 234 ? -8.617 6.758 9.203 1 98.69 234 PRO A CA 1
ATOM 1913 C C . PRO A 1 234 ? -7.68 6.422 8.047 1 98.69 234 PRO A C 1
ATOM 1915 O O . PRO A 1 234 ? -6.957 7.293 7.559 1 98.69 234 PRO A O 1
ATOM 1918 N N . HIS A 1 235 ? -7.703 5.164 7.582 1 98.62 235 HIS A N 1
ATOM 1919 C CA . HIS A 1 235 ? -6.68 4.703 6.652 1 98.62 235 HIS A CA 1
ATOM 1920 C C . HIS A 1 235 ? -6.875 5.312 5.27 1 98.62 235 HIS A C 1
ATOM 1922 O O . HIS A 1 235 ? -6.016 5.172 4.398 1 98.62 235 HIS A O 1
ATOM 1928 N N . GLY A 1 236 ? -7.938 5.996 5.008 1 98.69 236 GLY A N 1
ATOM 1929 C CA . GLY A 1 236 ? -8.133 6.699 3.748 1 98.69 236 GLY A CA 1
ATOM 1930 C C . GLY A 1 236 ? -7.613 8.125 3.771 1 98.69 236 GLY A C 1
ATOM 1931 O O . GLY A 1 236 ? -7.559 8.789 2.734 1 98.69 236 GLY A O 1
ATOM 1932 N N . LEU A 1 237 ? -7.203 8.609 4.887 1 98.88 237 LEU A N 1
ATOM 1933 C CA . LEU A 1 237 ? -6.875 10.016 5.059 1 98.88 237 LEU A CA 1
ATOM 1934 C C . LEU A 1 237 ? -5.363 10.227 5.051 1 98.88 237 LEU A C 1
ATOM 1936 O O . LEU A 1 237 ? -4.625 9.461 5.672 1 98.88 237 LEU A O 1
ATOM 1940 N N . TYR A 1 238 ? -4.938 11.281 4.32 1 98.88 238 TYR A N 1
ATOM 1941 C CA . TYR A 1 238 ? -3.543 11.695 4.23 1 98.88 238 TYR A CA 1
ATOM 1942 C C . TYR A 1 238 ? -3.393 13.188 4.496 1 98.88 238 TYR A C 1
ATOM 1944 O O . TYR A 1 238 ? -4.055 14.008 3.855 1 98.88 238 TYR A O 1
ATOM 1952 N N . LEU A 1 239 ? -2.572 13.555 5.48 1 98.88 239 LEU A N 1
ATOM 1953 C CA . LEU A 1 239 ? -2.039 14.906 5.406 1 98.88 239 LEU A CA 1
ATOM 1954 C C . LEU A 1 239 ? -1.108 15.062 4.207 1 98.88 239 LEU A C 1
ATOM 1956 O O . LEU A 1 239 ? 0.04 14.609 4.246 1 98.88 239 LEU A O 1
ATOM 1960 N N . TYR A 1 240 ? -1.576 15.727 3.24 1 98.69 240 TYR A N 1
ATOM 1961 C CA . TYR A 1 240 ? -0.905 15.664 1.946 1 98.69 240 TYR A CA 1
ATOM 1962 C C . TYR A 1 240 ? 0.193 16.719 1.85 1 98.69 240 TYR A C 1
ATOM 1964 O O . TYR A 1 240 ? 1.269 16.453 1.306 1 98.69 240 TYR A O 1
ATOM 1972 N N . LYS A 1 241 ? -0.138 17.875 2.352 1 98.62 241 LYS A N 1
ATOM 1973 C CA . LYS A 1 241 ? 0.821 18.969 2.234 1 98.62 241 LYS A CA 1
ATOM 1974 C C . LYS A 1 241 ? 0.535 20.062 3.258 1 98.62 241 LYS A C 1
ATOM 1976 O O . LYS A 1 241 ? -0.621 20.297 3.621 1 98.62 241 LYS A O 1
ATOM 1981 N N . VAL A 1 242 ? 1.555 20.656 3.711 1 98.62 242 VAL A N 1
ATOM 1982 C CA . VAL A 1 242 ? 1.476 21.844 4.543 1 98.62 242 VAL A CA 1
ATOM 1983 C C . VAL A 1 242 ? 2.203 23 3.857 1 98.62 242 VAL A C 1
ATOM 1985 O O . VAL A 1 242 ? 3.346 22.859 3.418 1 98.62 242 VAL A O 1
ATOM 1988 N N . LEU A 1 243 ? 1.489 24.062 3.77 1 98.25 243 LEU A N 1
ATOM 1989 C CA . LEU A 1 243 ? 2.066 25.219 3.084 1 98.25 243 LEU A CA 1
ATOM 1990 C C . LEU A 1 243 ? 2.256 26.391 4.047 1 98.25 243 LEU A C 1
ATOM 1992 O O . LEU A 1 243 ? 1.432 26.594 4.941 1 98.25 243 LEU A O 1
ATOM 1996 N N . PHE A 1 244 ? 3.271 27.234 3.781 1 97.31 244 PHE A N 1
A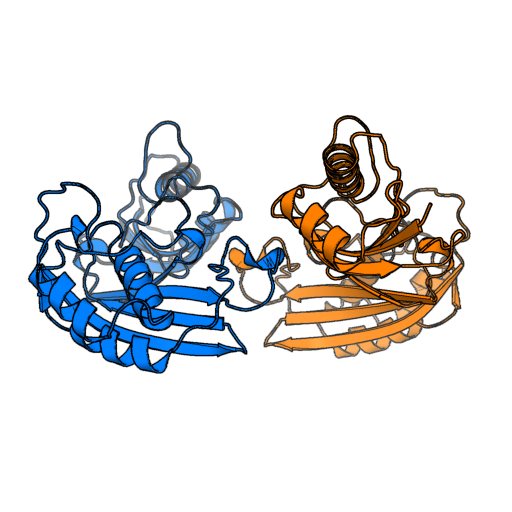TOM 1997 C CA . PHE A 1 244 ? 3.658 28.328 4.66 1 97.31 244 PHE A CA 1
ATOM 1998 C C . PHE A 1 244 ? 3.666 29.656 3.904 1 97.31 244 PHE A C 1
ATOM 2000 O O . PHE A 1 244 ? 3.863 29.688 2.688 1 97.31 244 PHE A O 1
ATOM 2007 N N . MET B 1 1 ? -20.234 -34.812 -4.605 1 84.25 1 MET B N 1
ATOM 2008 C CA . MET B 1 1 ? -19.297 -33.844 -4.07 1 84.25 1 MET B CA 1
ATOM 2009 C C . MET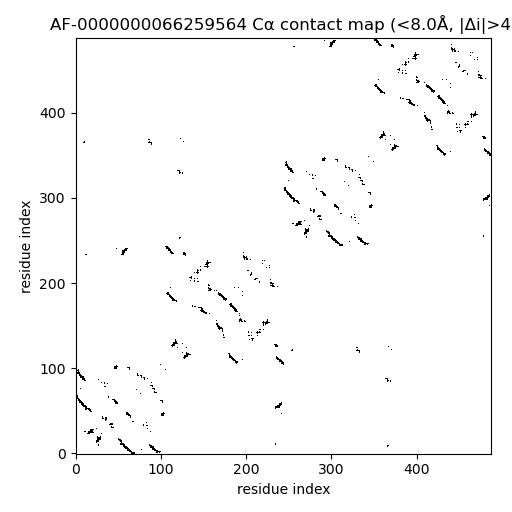 B 1 1 ? -18.75 -32.938 -5.176 1 84.25 1 MET B C 1
ATOM 2011 O O . MET B 1 1 ? -18.25 -33.406 -6.184 1 84.25 1 MET B O 1
ATOM 2015 N N . LYS B 1 2 ? -19.062 -31.688 -5.211 1 94.12 2 LYS B N 1
ATOM 2016 C CA . LYS B 1 2 ? -18.625 -30.719 -6.211 1 94.12 2 LYS B CA 1
ATOM 2017 C C . LYS B 1 2 ? -17.203 -30.25 -5.945 1 94.12 2 LYS B C 1
ATOM 2019 O O . LYS B 1 2 ? -16.719 -30.344 -4.812 1 94.12 2 LYS B O 1
ATOM 2024 N N . ARG B 1 3 ? -16.547 -30.016 -7.02 1 97.38 3 ARG B N 1
ATOM 2025 C CA . ARG B 1 3 ? -15.219 -29.422 -6.914 1 97.38 3 ARG B CA 1
ATOM 2026 C C . ARG B 1 3 ? -15.219 -28 -7.426 1 97.38 3 ARG B C 1
ATOM 2028 O O . ARG B 1 3 ? -15.812 -27.703 -8.469 1 97.38 3 ARG B O 1
ATOM 2035 N N . PHE B 1 4 ? -14.633 -27.109 -6.633 1 98.44 4 PHE B N 1
ATOM 2036 C CA . PHE B 1 4 ? -14.594 -25.703 -7.023 1 98.44 4 PHE B CA 1
ATOM 2037 C C . PHE B 1 4 ? -13.156 -25.219 -7.16 1 98.44 4 PHE B C 1
ATOM 2039 O O . PHE B 1 4 ? -12.258 -25.719 -6.477 1 98.44 4 PHE B O 1
ATOM 2046 N N . ALA B 1 5 ? -12.93 -24.297 -8.07 1 98.75 5 ALA B N 1
ATOM 2047 C CA . ALA B 1 5 ? -11.734 -23.469 -8.117 1 98.75 5 ALA B CA 1
ATOM 2048 C C . ALA B 1 5 ? -12.047 -22.016 -7.734 1 98.75 5 ALA B C 1
ATOM 2050 O O . ALA B 1 5 ? -13.164 -21.547 -7.957 1 98.75 5 ALA B O 1
ATOM 2051 N N . ILE B 1 6 ? -11.086 -21.438 -7.117 1 98.81 6 ILE B N 1
ATOM 2052 C CA . ILE B 1 6 ? -11.219 -20.016 -6.805 1 98.81 6 ILE B CA 1
ATOM 2053 C C . ILE B 1 6 ? -10 -19.266 -7.332 1 98.81 6 ILE B C 1
ATOM 2055 O O . ILE B 1 6 ? -8.883 -19.797 -7.3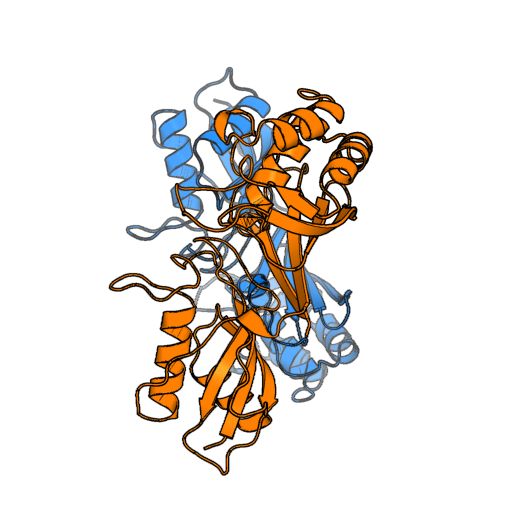36 1 98.81 6 ILE B O 1
ATOM 2059 N N . GLU B 1 7 ? -10.203 -18.078 -7.84 1 98.88 7 GLU B N 1
ATOM 2060 C CA . GLU B 1 7 ? -9.141 -17.094 -8.078 1 98.88 7 GLU B CA 1
ATOM 2061 C C . GLU B 1 7 ? -9.109 -16.031 -6.984 1 98.88 7 GLU B C 1
ATOM 2063 O O . GLU B 1 7 ? -10.125 -15.406 -6.691 1 98.88 7 GLU B O 1
ATOM 2068 N N . PHE B 1 8 ? -7.98 -15.859 -6.375 1 98.88 8 PHE B N 1
ATOM 2069 C CA . PHE B 1 8 ? -7.957 -14.953 -5.234 1 98.88 8 PHE B CA 1
ATOM 2070 C C . PHE B 1 8 ? -6.629 -14.211 -5.16 1 98.88 8 PHE B C 1
ATOM 2072 O O . PHE B 1 8 ? -5.641 -14.633 -5.766 1 98.88 8 PHE B O 1
ATOM 2079 N N . SER B 1 9 ? -6.672 -13.055 -4.551 1 98.88 9 SER B N 1
ATOM 2080 C CA . SER B 1 9 ? -5.504 -12.211 -4.305 1 98.88 9 SER B CA 1
ATOM 2081 C C . SER B 1 9 ? -5.121 -12.219 -2.83 1 98.88 9 SER B C 1
ATOM 2083 O O . SER B 1 9 ? -5.949 -12.516 -1.968 1 98.88 9 SER B O 1
ATOM 2085 N N . TYR B 1 10 ? -3.854 -12.047 -2.596 1 98.88 10 TYR B N 1
ATOM 2086 C CA . TYR B 1 10 ? -3.416 -11.875 -1.214 1 98.88 10 TYR B CA 1
ATOM 2087 C C . TYR B 1 10 ? -2.195 -10.969 -1.136 1 98.88 10 TYR B C 1
ATOM 2089 O O . TYR B 1 10 ? -1.36 -10.961 -2.045 1 98.88 10 TYR B O 1
ATOM 2097 N N . ASP B 1 11 ? -2.16 -10.164 -0.107 1 98.75 11 ASP B N 1
ATOM 2098 C CA . ASP B 1 11 ? -0.974 -9.438 0.336 1 98.75 11 ASP B CA 1
ATOM 2099 C C . ASP B 1 11 ? -0.04 -10.344 1.134 1 98.75 11 ASP B C 1
ATOM 2101 O O . ASP B 1 11 ? -0.32 -10.664 2.289 1 98.75 11 ASP B O 1
ATOM 2105 N N . GLY B 1 12 ? 1.062 -10.695 0.521 1 98.69 12 GLY B N 1
ATOM 2106 C CA . GLY B 1 12 ? 1.946 -11.703 1.087 1 98.69 12 GLY B CA 1
ATOM 2107 C C . GLY B 1 12 ? 2.834 -11.164 2.193 1 98.69 12 GLY B C 1
ATOM 2108 O O . GLY B 1 12 ? 3.609 -11.914 2.795 1 98.69 12 GLY B O 1
ATOM 2109 N N . THR B 1 13 ? 2.705 -9.969 2.6 1 98.19 13 THR B N 1
ATOM 2110 C CA . THR B 1 13 ? 3.613 -9.266 3.494 1 98.19 13 THR B CA 1
ATOM 2111 C C . THR B 1 13 ? 3.768 -10.016 4.816 1 98.19 13 THR B C 1
ATOM 2113 O O . THR B 1 13 ? 4.875 -10.133 5.34 1 98.19 13 THR B O 1
ATOM 2116 N N . ASN B 1 14 ? 2.68 -10.531 5.324 1 97.56 14 ASN B N 1
ATOM 2117 C CA . ASN B 1 14 ? 2.703 -11.109 6.664 1 97.56 14 ASN B CA 1
ATOM 2118 C C . ASN B 1 14 ? 2.541 -12.625 6.625 1 97.56 14 ASN B C 1
ATOM 2120 O O . ASN B 1 14 ? 2.057 -13.227 7.586 1 97.56 14 ASN B O 1
ATOM 2124 N N . PHE B 1 15 ? 2.912 -13.211 5.484 1 98.56 15 PHE B N 1
ATOM 2125 C CA . PHE B 1 15 ? 2.791 -14.664 5.355 1 98.56 15 PHE B CA 1
ATOM 2126 C C . PHE B 1 15 ? 4.164 -15.305 5.199 1 98.56 15 PHE B C 1
ATOM 2128 O O . PHE B 1 15 ? 5.043 -14.758 4.527 1 98.56 15 PHE B O 1
ATOM 2135 N N . PHE B 1 16 ? 4.289 -16.422 5.73 1 98.25 16 PHE B N 1
ATOM 2136 C CA . PHE B 1 16 ? 5.453 -17.281 5.512 1 98.25 16 PHE B CA 1
ATOM 2137 C C . PHE B 1 16 ? 5.266 -18.141 4.277 1 98.25 16 PHE B C 1
ATOM 2139 O O . PHE B 1 16 ? 5.414 -19.375 4.344 1 98.25 16 PHE B O 1
ATOM 2146 N N . GLY B 1 17 ? 4.855 -17.5 3.158 1 97.81 17 GLY B N 1
ATOM 2147 C CA . GLY B 1 17 ? 4.652 -18.188 1.892 1 97.81 17 GLY B CA 1
ATOM 2148 C C . GLY B 1 17 ? 3.236 -18.703 1.711 1 97.81 17 GLY B C 1
ATOM 2149 O O . GLY B 1 17 ? 2.359 -18.422 2.531 1 97.81 17 GLY B O 1
ATOM 2150 N N . TYR B 1 18 ? 3.066 -19.359 0.634 1 98.38 18 TYR B N 1
ATOM 2151 C CA . TYR B 1 18 ? 1.748 -19.875 0.304 1 98.38 18 TYR B CA 1
ATOM 2152 C C . TYR B 1 18 ? 1.49 -21.203 1.028 1 98.38 18 TYR B C 1
ATOM 2154 O O . TYR B 1 18 ? 0.457 -21.359 1.683 1 98.38 18 TYR B O 1
ATOM 2162 N N . GLN B 1 19 ? 2.436 -22.078 0.962 1 96.81 19 GLN B N 1
ATOM 2163 C CA . GLN B 1 19 ? 2.262 -23.469 1.364 1 96.81 19 GLN B CA 1
ATOM 2164 C C . GLN B 1 19 ? 2.062 -23.594 2.873 1 96.81 19 GLN B C 1
ATOM 2166 O O . GLN B 1 19 ? 2.807 -22.984 3.65 1 96.81 19 GLN B O 1
ATOM 2171 N N . GLY B 1 20 ? 1.108 -24.422 3.182 1 96.69 20 GLY B N 1
ATOM 2172 C CA . GLY B 1 20 ? 0.823 -24.656 4.59 1 96.69 20 GLY B CA 1
ATOM 2173 C C . GLY B 1 20 ? 2.002 -25.234 5.348 1 96.69 20 GLY B C 1
ATO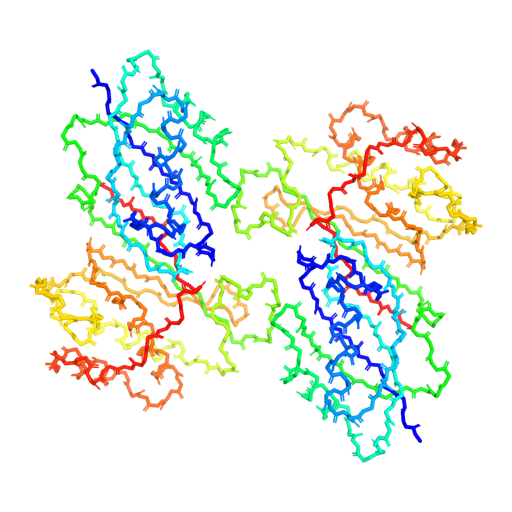M 2174 O O . GLY B 1 20 ? 2.682 -26.141 4.859 1 96.69 20 GLY B O 1
ATOM 2175 N N . GLN B 1 21 ? 2.33 -24.641 6.43 1 93.25 21 GLN B N 1
ATOM 2176 C CA . GLN B 1 21 ? 3.373 -25.078 7.355 1 93.25 21 GLN B CA 1
ATOM 2177 C C . GLN B 1 21 ? 2.916 -24.922 8.805 1 93.25 21 GLN B C 1
ATOM 2179 O O . GLN B 1 21 ? 2.188 -23.984 9.141 1 93.25 21 GLN B O 1
ATOM 2184 N N . PRO B 1 22 ? 3.354 -25.844 9.602 1 92.88 22 PRO B N 1
ATOM 2185 C CA . PRO B 1 22 ? 2.939 -25.75 11.008 1 92.88 22 PRO B CA 1
ATOM 2186 C C . PRO B 1 22 ? 3.506 -24.516 11.711 1 92.88 22 PRO B C 1
ATOM 2188 O O . PRO B 1 22 ? 4.633 -24.109 11.422 1 92.88 22 PRO B O 1
ATOM 2191 N N . ASN B 1 23 ? 2.764 -23.812 12.539 1 94.44 23 ASN B N 1
ATOM 2192 C CA . ASN B 1 23 ? 3.156 -22.828 13.523 1 94.44 23 ASN B CA 1
ATOM 2193 C C . ASN B 1 23 ? 3.508 -21.484 12.867 1 94.44 23 ASN B C 1
ATOM 2195 O O . ASN B 1 23 ? 4.125 -20.625 13.5 1 94.44 23 ASN B O 1
ATOM 2199 N N . VAL B 1 24 ? 3.285 -21.391 11.594 1 97.38 24 VAL B N 1
ATOM 2200 C CA . VAL B 1 24 ? 3.492 -20.094 10.961 1 97.38 24 VAL B CA 1
ATOM 2201 C C . VAL B 1 24 ? 2.275 -19.734 10.109 1 97.38 24 VAL B C 1
ATOM 2203 O O . VAL B 1 24 ? 1.521 -20.625 9.688 1 97.38 24 VAL B O 1
ATOM 2206 N N . ARG B 1 25 ? 2.059 -18.484 9.898 1 98.19 25 ARG B N 1
ATOM 2207 C CA . ARG B 1 25 ? 0.926 -18 9.117 1 98.19 25 ARG B CA 1
ATOM 2208 C C . ARG B 1 25 ? 1.209 -18.125 7.621 1 98.19 25 ARG B C 1
ATOM 2210 O O . ARG B 1 25 ? 2.133 -17.484 7.105 1 98.19 25 ARG B O 1
ATOM 2217 N N . THR B 1 26 ? 0.489 -19 6.914 1 98.75 26 THR B N 1
ATOM 2218 C CA . THR B 1 26 ? 0.624 -19.188 5.473 1 98.75 26 THR B CA 1
ATOM 2219 C C . THR B 1 26 ? -0.699 -18.906 4.766 1 98.75 26 THR B C 1
ATOM 2221 O O . THR B 1 26 ? -1.758 -18.891 5.395 1 98.75 26 THR B O 1
ATOM 2224 N N . VAL B 1 27 ? -0.68 -18.625 3.492 1 98.81 27 VAL B N 1
ATOM 2225 C CA . VAL B 1 27 ? -1.881 -18.328 2.721 1 98.81 27 VAL B CA 1
ATOM 2226 C C . VAL B 1 27 ? -2.797 -19.547 2.689 1 98.81 27 VAL B C 1
ATOM 2228 O O . VAL B 1 27 ? -3.99 -19.438 2.982 1 98.81 27 VAL B O 1
ATOM 2231 N N . GLN B 1 28 ? -2.168 -20.672 2.338 1 98.75 28 GLN B N 1
ATOM 2232 C CA . GLN B 1 28 ? -2.936 -21.906 2.293 1 98.75 28 GLN B CA 1
ATOM 2233 C C . GLN B 1 28 ? -3.557 -22.219 3.65 1 98.75 28 GLN B C 1
ATOM 2235 O O . GLN B 1 28 ? -4.707 -22.656 3.727 1 98.75 28 GLN B O 1
ATOM 2240 N N . GLY B 1 29 ? -2.777 -22.031 4.68 1 98.5 29 GLY B N 1
ATOM 2241 C CA . GLY B 1 29 ? -3.297 -22.25 6.02 1 98.5 29 GLY B CA 1
ATOM 2242 C C . GLY B 1 29 ? -4.531 -21.422 6.324 1 98.5 29 GLY B C 1
ATOM 2243 O O . GLY B 1 29 ? -5.531 -21.953 6.82 1 98.5 29 GLY B O 1
ATOM 2244 N N . GLU B 1 30 ? -4.504 -20.141 6.023 1 98.69 30 GLU B N 1
ATOM 2245 C CA . GLU B 1 30 ? -5.645 -19.25 6.262 1 98.69 30 GLU B CA 1
ATOM 2246 C C . GLU B 1 30 ? -6.84 -19.656 5.402 1 98.69 30 GLU B C 1
ATOM 2248 O O . GLU B 1 30 ? -7.984 -19.594 5.852 1 98.69 30 GLU B O 1
ATOM 2253 N N . LEU B 1 31 ? -6.555 -20.031 4.168 1 98.75 31 LEU B N 1
ATOM 2254 C CA . LEU B 1 31 ? -7.613 -20.484 3.273 1 98.75 31 LEU B CA 1
ATOM 2255 C C . LEU B 1 31 ? -8.305 -21.719 3.828 1 98.75 31 LEU B C 1
ATOM 2257 O O . LEU B 1 31 ? -9.539 -21.781 3.883 1 98.75 31 LEU B O 1
ATOM 2261 N N . GLU B 1 32 ? -7.543 -22.656 4.258 1 98.62 32 GLU B N 1
ATOM 2262 C CA . GLU B 1 32 ? -8.102 -23.922 4.75 1 98.62 32 GLU B CA 1
ATOM 2263 C C . GLU B 1 32 ? -8.805 -23.719 6.09 1 98.62 32 GLU B C 1
ATOM 2265 O O . GLU B 1 32 ? -9.805 -24.391 6.375 1 98.62 32 GLU B O 1
ATOM 2270 N N . LYS B 1 33 ? -8.312 -22.828 6.926 1 98.44 33 LYS B N 1
ATOM 2271 C CA . LYS B 1 33 ? -9.023 -22.469 8.148 1 98.44 33 LYS B CA 1
ATOM 2272 C C . LYS B 1 33 ? -10.406 -21.906 7.84 1 98.44 33 LYS B C 1
ATOM 2274 O O . LYS B 1 33 ? -11.383 -22.266 8.492 1 98.44 33 LYS B O 1
ATOM 2279 N N . ALA B 1 34 ? -10.445 -21.016 6.859 1 98.69 34 ALA B N 1
ATOM 2280 C CA . ALA B 1 34 ? -11.727 -20.438 6.453 1 98.69 34 ALA B CA 1
ATOM 2281 C C . ALA B 1 34 ? -12.68 -21.516 5.957 1 98.69 34 ALA B C 1
ATOM 2283 O O . ALA B 1 34 ? -13.859 -21.531 6.316 1 98.69 34 ALA B O 1
ATOM 2284 N N . LEU B 1 35 ? -12.172 -22.422 5.137 1 98.5 35 LEU B N 1
ATOM 2285 C CA . LEU B 1 35 ? -12.984 -23.516 4.621 1 98.5 35 LEU B CA 1
ATOM 2286 C C . LEU B 1 35 ? -13.508 -24.391 5.754 1 98.5 35 LEU B C 1
ATOM 2288 O O . LEU B 1 35 ? -14.656 -24.828 5.73 1 98.5 35 LEU B O 1
ATOM 2292 N N . GLU B 1 36 ? -12.625 -24.609 6.707 1 98.31 36 GLU B N 1
ATOM 2293 C CA . GLU B 1 36 ? -13.031 -25.422 7.855 1 98.31 36 GLU B CA 1
ATOM 2294 C C . GLU B 1 36 ? -14.156 -24.75 8.633 1 98.31 36 GLU B C 1
ATOM 2296 O O . GLU B 1 36 ? -15.078 -25.422 9.102 1 98.31 36 GLU B O 1
ATOM 2301 N N . ARG B 1 37 ? -14.102 -23.484 8.766 1 98 37 ARG B N 1
ATOM 2302 C CA . ARG B 1 37 ? -15.148 -22.734 9.453 1 98 37 ARG B CA 1
ATOM 2303 C C . ARG B 1 37 ? -16.469 -22.797 8.68 1 98 37 ARG B C 1
ATOM 2305 O O . ARG B 1 37 ? -17.531 -22.922 9.281 1 98 37 ARG B O 1
ATOM 2312 N N . ILE B 1 38 ? -16.359 -22.719 7.43 1 97.31 38 ILE B N 1
ATOM 2313 C CA . ILE B 1 38 ? -17.531 -22.688 6.566 1 97.31 38 ILE B CA 1
ATOM 2314 C C . ILE B 1 38 ? -18.188 -24.062 6.547 1 97.31 38 ILE B C 1
ATOM 2316 O O . ILE B 1 38 ? -19.406 -24.188 6.676 1 97.31 38 ILE B O 1
ATOM 2320 N N . PHE B 1 39 ? -17.391 -25.125 6.457 1 96.75 39 PHE B N 1
ATOM 2321 C CA . PHE B 1 39 ? -17.938 -26.438 6.168 1 96.75 39 PHE B CA 1
ATOM 2322 C C . PHE B 1 39 ? -17.922 -27.328 7.41 1 96.75 39 PHE B C 1
ATOM 2324 O O . PHE B 1 39 ? -18.422 -28.453 7.391 1 96.75 39 PHE B O 1
ATOM 2331 N N . LYS B 1 40 ? -17.234 -26.844 8.484 1 96.81 40 LYS B N 1
ATOM 2332 C CA . LYS B 1 40 ? -17.156 -27.516 9.773 1 96.81 40 LYS B CA 1
ATOM 2333 C C . LYS B 1 40 ? -16.422 -28.844 9.664 1 96.81 40 LYS B C 1
ATOM 2335 O O . LYS B 1 40 ? -16.734 -29.797 10.383 1 96.81 40 LYS B O 1
ATOM 2340 N N . GLU B 1 41 ? -15.578 -28.969 8.688 1 96.44 41 GLU B N 1
ATOM 2341 C CA . GLU B 1 41 ? -14.648 -30.094 8.508 1 96.44 41 GLU B CA 1
ATOM 2342 C C . GLU B 1 41 ? -13.383 -29.641 7.789 1 96.44 41 GLU B C 1
ATOM 2344 O O . GLU B 1 41 ? -13.391 -28.625 7.09 1 96.44 41 GLU B O 1
ATOM 2349 N N . ARG B 1 42 ? -12.398 -30.422 7.992 1 96.25 42 ARG B N 1
ATOM 2350 C CA . ARG B 1 42 ? -11.133 -30.078 7.359 1 96.25 42 ARG B CA 1
ATOM 2351 C C . ARG B 1 42 ? -11.195 -30.297 5.848 1 96.25 42 ARG B C 1
ATOM 2353 O O . ARG B 1 42 ? -11.602 -31.359 5.387 1 96.25 42 ARG B O 1
ATOM 2360 N N . ILE B 1 43 ? -10.859 -29.266 5.066 1 96.5 43 ILE B N 1
ATOM 2361 C CA . ILE B 1 43 ? -10.797 -29.328 3.607 1 96.5 43 ILE B CA 1
ATOM 2362 C C . ILE B 1 43 ? -9.406 -28.922 3.135 1 96.5 43 ILE B C 1
ATOM 2364 O O . ILE B 1 43 ? -8.891 -27.859 3.5 1 96.5 43 ILE B O 1
ATOM 2368 N N . PHE B 1 44 ? -8.805 -29.797 2.395 1 96.62 44 PHE B N 1
ATOM 2369 C CA . PHE B 1 44 ? -7.492 -29.516 1.838 1 96.62 44 PHE B CA 1
ATOM 2370 C C . PHE B 1 44 ? -7.613 -28.828 0.477 1 96.62 44 PHE B C 1
ATOM 2372 O O . PHE B 1 44 ? -8.531 -29.141 -0.291 1 96.62 44 PHE B O 1
ATOM 2379 N N . THR B 1 45 ? -6.715 -27.953 0.211 1 98.19 45 THR B N 1
ATOM 2380 C CA . THR B 1 45 ? -6.742 -27.234 -1.059 1 98.19 45 THR B CA 1
ATOM 2381 C C . THR B 1 45 ? -5.492 -27.547 -1.881 1 98.19 45 THR B C 1
ATOM 2383 O O . THR B 1 45 ? -4.469 -27.969 -1.333 1 98.19 45 THR B O 1
ATOM 2386 N N . GLN B 1 46 ? -5.652 -27.453 -3.158 1 98.25 46 GLN B N 1
ATOM 2387 C CA . GLN B 1 46 ? -4.543 -27.562 -4.102 1 98.25 46 GLN B CA 1
ATOM 2388 C C . GLN B 1 46 ? -4.328 -26.234 -4.836 1 98.25 46 GLN B C 1
ATOM 2390 O O . GLN B 1 46 ? -5.242 -25.719 -5.48 1 98.25 46 GLN B O 1
ATOM 2395 N N . GLY B 1 47 ? -3.193 -25.688 -4.746 1 98 47 GLY B N 1
ATOM 2396 C CA . GLY B 1 47 ? -2.883 -24.422 -5.383 1 98 47 GLY B CA 1
ATOM 2397 C C . GLY B 1 47 ? -2.232 -24.578 -6.742 1 98 47 GLY B C 1
ATOM 2398 O O . GLY B 1 47 ? -1.646 -25.625 -7.039 1 98 47 GLY B O 1
ATOM 2399 N N . ALA B 1 48 ? -2.352 -23.516 -7.539 1 97.69 48 ALA B N 1
ATOM 2400 C CA . ALA B 1 48 ? -1.754 -23.531 -8.867 1 97.69 48 ALA B CA 1
ATOM 2401 C C . ALA B 1 48 ? -0.268 -23.188 -8.805 1 97.69 48 ALA B C 1
ATOM 2403 O O . ALA B 1 48 ? 0.468 -23.406 -9.773 1 97.69 48 ALA B O 1
ATOM 2404 N N . GLY B 1 49 ? 0.157 -22.641 -7.727 1 93.81 49 GLY B N 1
ATOM 2405 C CA . GLY B 1 49 ? 1.539 -22.25 -7.5 1 93.81 49 GLY B CA 1
ATOM 2406 C C . GLY B 1 49 ? 1.843 -21.938 -6.043 1 93.81 49 GLY B C 1
ATOM 2407 O O . GLY B 1 49 ? 0.928 -21.734 -5.242 1 93.81 49 GLY B O 1
ATOM 2408 N N . ARG B 1 50 ? 3.082 -22.016 -5.711 1 93.69 50 ARG B N 1
ATOM 2409 C CA . ARG B 1 50 ? 3.547 -21.688 -4.371 1 93.69 50 ARG B CA 1
ATOM 2410 C C . ARG B 1 50 ? 4.43 -20.438 -4.391 1 93.69 50 ARG B C 1
ATOM 2412 O O . ARG B 1 50 ? 5.348 -20.344 -5.203 1 93.69 50 ARG B O 1
ATOM 2419 N N . THR B 1 51 ? 4.035 -19.484 -3.652 1 97.25 51 THR B N 1
ATOM 2420 C CA . THR B 1 51 ? 4.832 -18.266 -3.564 1 97.25 51 THR B CA 1
ATOM 2421 C C . THR B 1 51 ? 5.668 -18.25 -2.287 1 97.25 51 THR B C 1
ATOM 2423 O O . THR B 1 51 ? 5.234 -18.766 -1.253 1 97.25 51 THR B O 1
ATOM 2426 N N . ASP B 1 52 ? 6.871 -17.641 -2.359 1 96.38 52 ASP B N 1
ATOM 2427 C CA . ASP B 1 52 ? 7.754 -17.484 -1.207 1 96.38 52 ASP B CA 1
ATOM 2428 C C . ASP B 1 52 ? 7.16 -16.516 -0.189 1 96.38 52 ASP B C 1
ATOM 2430 O O . ASP B 1 52 ? 6.188 -15.812 -0.484 1 96.38 52 ASP B O 1
ATOM 2434 N N . ALA B 1 53 ? 7.789 -16.625 1.01 1 97.81 53 ALA B N 1
ATOM 2435 C CA . ALA B 1 53 ? 7.441 -15.625 2.025 1 97.81 53 ALA B CA 1
ATOM 2436 C C . ALA B 1 53 ? 7.598 -14.211 1.484 1 97.81 53 ALA B C 1
ATOM 2438 O O . ALA B 1 53 ? 8.602 -13.891 0.849 1 97.81 53 ALA B O 1
ATOM 2439 N N . GLY B 1 54 ? 6.543 -13.422 1.66 1 98.38 54 GLY B N 1
ATOM 2440 C CA . GLY B 1 54 ? 6.621 -12.016 1.282 1 98.38 54 GLY B CA 1
ATOM 2441 C C . GLY B 1 54 ? 6.137 -11.75 -0.13 1 98.38 54 GLY B C 1
ATOM 2442 O O . GLY B 1 54 ? 5.957 -10.602 -0.524 1 98.38 54 GLY B O 1
ATOM 2443 N N . VAL B 1 55 ? 5.926 -12.797 -0.928 1 98.88 55 VAL B N 1
ATOM 2444 C CA . VAL B 1 55 ? 5.473 -12.633 -2.307 1 98.88 55 VAL B CA 1
ATOM 2445 C C . VAL B 1 55 ? 3.951 -12.523 -2.34 1 98.88 55 VAL B C 1
ATOM 2447 O O . VAL B 1 55 ? 3.256 -13.211 -1.588 1 98.88 55 VAL B O 1
ATOM 2450 N N . HIS B 1 56 ? 3.459 -11.688 -3.199 1 98.94 56 HIS B N 1
ATOM 2451 C CA . HIS B 1 56 ? 2.033 -11.406 -3.316 1 98.94 56 HIS B CA 1
ATOM 2452 C C . HIS B 1 56 ? 1.4 -12.234 -4.434 1 98.94 56 HIS B C 1
ATOM 2454 O O . HIS B 1 56 ? 2.104 -12.922 -5.18 1 98.94 56 HIS B O 1
ATOM 2460 N N . ALA B 1 57 ? 0.06 -12.117 -4.461 1 98.88 57 ALA B N 1
ATOM 2461 C CA . ALA B 1 57 ? -0.649 -12.664 -5.617 1 98.88 57 ALA B CA 1
ATOM 2462 C C . ALA B 1 57 ? -1.864 -11.805 -5.965 1 98.88 57 ALA B C 1
ATOM 2464 O O . ALA B 1 57 ? -2.596 -11.367 -5.074 1 98.88 57 ALA B O 1
ATOM 2465 N N . ASN B 1 58 ? -1.984 -11.539 -7.184 1 98.5 58 ASN B N 1
ATOM 2466 C CA . ASN B 1 58 ? -3.195 -10.922 -7.715 1 98.5 58 ASN B CA 1
ATOM 2467 C C . ASN B 1 58 ? -4.188 -11.969 -8.203 1 98.5 58 ASN B C 1
ATOM 2469 O O . ASN B 1 58 ? -5.402 -11.75 -8.164 1 98.5 58 ASN B O 1
ATOM 2473 N N . GLY B 1 59 ? -3.607 -13.109 -8.672 1 98.56 59 GLY B N 1
ATOM 2474 C CA . GLY B 1 59 ? -4.48 -14.102 -9.273 1 98.56 59 GLY B CA 1
ATOM 2475 C C . GLY B 1 59 ? -4.023 -15.531 -9.016 1 98.56 59 GLY B C 1
ATOM 2476 O O . GLY B 1 59 ? -3.871 -16.312 -9.953 1 98.56 59 GLY B O 1
ATOM 2477 N N . GLN B 1 60 ? -3.863 -15.93 -7.797 1 98.81 60 GLN B N 1
ATOM 2478 C CA . GLN B 1 60 ? -3.654 -17.328 -7.434 1 98.81 60 GLN B CA 1
ATOM 2479 C C . GLN B 1 60 ? -4.922 -18.141 -7.648 1 98.81 60 GLN B C 1
ATOM 2481 O O . GLN B 1 60 ? -6.031 -17.609 -7.629 1 98.81 60 GLN B O 1
ATOM 2486 N N . VAL B 1 61 ? -4.762 -19.406 -7.941 1 98.88 61 VAL B N 1
ATOM 2487 C CA . VAL B 1 61 ? -5.91 -20.297 -8.07 1 98.88 61 VAL B CA 1
ATOM 2488 C C . VAL B 1 61 ? -5.742 -21.5 -7.141 1 98.88 61 VAL B C 1
ATOM 2490 O O . VAL B 1 61 ? -4.652 -22.062 -7.035 1 98.88 61 VAL B O 1
ATOM 2493 N N . ALA B 1 62 ? -6.73 -21.812 -6.473 1 98.81 62 ALA B N 1
ATOM 2494 C CA . ALA B 1 62 ? -6.773 -23.016 -5.648 1 98.81 62 ALA B CA 1
ATOM 2495 C C . ALA B 1 62 ? -8.062 -23.797 -5.879 1 98.81 62 ALA B C 1
ATOM 2497 O O . ALA B 1 62 ? -9.086 -23.219 -6.254 1 98.81 62 ALA B O 1
ATOM 2498 N N . ALA B 1 63 ? -7.98 -25.094 -5.734 1 98.69 63 ALA B N 1
ATOM 2499 C CA . ALA B 1 63 ? -9.148 -25.953 -5.887 1 98.69 63 ALA B CA 1
ATOM 2500 C C . ALA B 1 63 ? -9.359 -26.812 -4.641 1 98.69 63 ALA B C 1
ATOM 2502 O O . ALA B 1 63 ? -8.414 -27.109 -3.916 1 98.69 63 ALA B O 1
ATOM 2503 N N . PHE B 1 64 ? -10.578 -27.141 -4.402 1 98.38 64 PHE B N 1
ATOM 2504 C CA . PHE B 1 64 ? -10.938 -27.984 -3.264 1 98.38 64 PHE B CA 1
ATOM 2505 C C . PHE B 1 64 ? -12.281 -28.656 -3.49 1 98.38 64 PHE B C 1
ATOM 2507 O O . PHE B 1 64 ? -13.047 -28.25 -4.363 1 98.38 64 PHE B O 1
ATOM 2514 N N . ASN B 1 65 ? -12.492 -29.719 -2.754 1 97.5 65 ASN B N 1
ATOM 2515 C CA . ASN B 1 65 ? -13.773 -30.422 -2.793 1 97.5 65 ASN B CA 1
ATOM 2516 C C . ASN B 1 65 ? -14.789 -29.781 -1.844 1 97.5 65 ASN B C 1
ATOM 2518 O O . ASN B 1 65 ? -14.461 -29.469 -0.697 1 97.5 65 ASN B O 1
ATOM 2522 N N . CYS B 1 66 ? -15.938 -29.531 -2.371 1 95.81 66 CYS B N 1
ATOM 2523 C CA . CYS B 1 66 ? -17.031 -28.969 -1.583 1 95.81 66 CYS B CA 1
ATOM 2524 C C . CYS B 1 66 ? -17.969 -30.062 -1.099 1 95.81 66 CYS B C 1
ATOM 2526 O O . CYS B 1 66 ? -18.578 -30.766 -1.906 1 95.81 66 CYS B O 1
ATOM 2528 N N . PRO B 1 67 ? -18.172 -30.172 0.214 1 93.94 67 PRO B N 1
ATOM 2529 C CA . PRO B 1 67 ? -19.016 -31.25 0.743 1 93.94 67 PRO B CA 1
ATOM 2530 C C . PRO B 1 67 ? -20.516 -30.953 0.616 1 93.94 67 PRO B C 1
ATOM 2532 O O . PRO B 1 67 ? -21.344 -31.844 0.811 1 93.94 67 PRO B O 1
ATOM 2535 N N . ILE B 1 68 ? -20.828 -29.719 0.299 1 92.75 68 ILE B N 1
ATOM 2536 C CA . ILE B 1 68 ? -22.234 -29.328 0.192 1 92.75 68 ILE B CA 1
ATOM 2537 C C . ILE B 1 68 ? -22.594 -29.109 -1.274 1 92.75 68 ILE B C 1
ATOM 2539 O O . ILE B 1 68 ? -22.203 -28.094 -1.874 1 92.75 68 ILE B O 1
ATOM 2543 N N . ASP B 1 69 ? -23.422 -29.891 -1.765 1 89.06 69 ASP B N 1
ATOM 2544 C CA . ASP B 1 69 ? -23.719 -29.938 -3.195 1 89.06 69 ASP B CA 1
ATOM 2545 C C . ASP B 1 69 ? -24.578 -28.75 -3.617 1 89.06 69 ASP B C 1
ATOM 2547 O O . ASP B 1 69 ? -24.484 -28.281 -4.758 1 89.06 69 ASP B O 1
ATOM 2551 N N . ARG B 1 70 ? -25.297 -28.172 -2.725 1 91.81 70 ARG B N 1
ATOM 2552 C CA . ARG B 1 70 ? -26.281 -27.156 -3.08 1 91.81 70 ARG B CA 1
ATOM 2553 C C . ARG B 1 70 ? -25.609 -25.797 -3.254 1 91.81 70 ARG B C 1
ATOM 2555 O O . ARG B 1 70 ? -26.219 -24.859 -3.775 1 91.81 70 ARG B O 1
ATOM 2562 N N . LEU B 1 71 ? -24.438 -25.688 -2.869 1 93.69 71 LEU B N 1
ATOM 2563 C CA . LEU B 1 71 ? -23.766 -24.391 -2.934 1 93.69 71 LEU B CA 1
ATOM 2564 C C . LEU B 1 71 ? -23.344 -24.062 -4.363 1 93.69 71 LEU B C 1
ATOM 2566 O O . LEU B 1 71 ? -22.812 -24.938 -5.07 1 93.69 71 LEU B O 1
ATOM 2570 N N . ALA B 1 72 ? -23.641 -22.859 -4.781 1 96.25 72 ALA B N 1
ATOM 2571 C CA . ALA B 1 72 ? -23.203 -22.344 -6.078 1 96.25 72 ALA B CA 1
ATOM 2572 C C . ALA B 1 72 ? -21.891 -21.578 -5.957 1 96.25 72 ALA B C 1
ATOM 2574 O O . ALA B 1 72 ? -21.391 -21.359 -4.852 1 96.25 72 ALA B O 1
ATOM 2575 N N . ALA B 1 73 ? -21.328 -21.234 -7.074 1 97.31 73 ALA B N 1
ATOM 2576 C CA . ALA B 1 73 ? -20.047 -20.531 -7.125 1 97.31 73 ALA B CA 1
ATOM 2577 C C . ALA B 1 73 ? -20.109 -19.219 -6.34 1 97.31 73 ALA B C 1
ATOM 2579 O O . ALA B 1 73 ? -19.172 -18.891 -5.605 1 97.31 73 ALA B O 1
ATOM 2580 N N . ILE B 1 74 ? -21.203 -18.547 -6.488 1 97.5 74 ILE B N 1
ATOM 2581 C CA . ILE B 1 74 ? -21.359 -17.25 -5.836 1 97.5 74 ILE B CA 1
ATOM 2582 C C . ILE B 1 74 ? -21.406 -17.438 -4.32 1 97.5 74 ILE B C 1
ATOM 2584 O O . ILE B 1 74 ? -20.906 -16.594 -3.568 1 97.5 74 ILE B O 1
ATOM 2588 N N . ASP B 1 75 ? -21.953 -18.516 -3.871 1 97.62 75 ASP B N 1
ATOM 2589 C CA . ASP B 1 75 ? -22 -18.828 -2.445 1 97.62 75 ASP B CA 1
ATOM 2590 C C . ASP B 1 75 ? -20.594 -19.062 -1.896 1 97.62 75 ASP B C 1
ATOM 2592 O O . ASP B 1 75 ? -20.266 -18.609 -0.802 1 97.62 75 ASP B O 1
ATOM 2596 N N . ILE B 1 76 ? -19.859 -19.766 -2.711 1 97.81 76 ILE B N 1
ATOM 2597 C CA . ILE B 1 76 ? -18.484 -20.094 -2.328 1 97.81 76 ILE B CA 1
ATOM 2598 C C . ILE B 1 76 ? -17.688 -18.797 -2.174 1 97.81 76 ILE B C 1
ATOM 2600 O O . ILE B 1 76 ? -17.031 -18.578 -1.15 1 97.81 76 ILE B O 1
ATOM 2604 N N . LYS B 1 77 ? -17.75 -17.938 -3.146 1 98.44 77 LYS B N 1
ATOM 2605 C CA . LYS B 1 77 ? -17.047 -16.656 -3.113 1 98.44 77 LYS B CA 1
ATOM 2606 C C . LYS B 1 77 ? -17.438 -15.852 -1.879 1 98.44 77 LYS B C 1
ATOM 2608 O O . LYS B 1 77 ? -16.578 -15.383 -1.137 1 98.44 77 LYS B O 1
ATOM 2613 N N . ASN B 1 78 ? -18.703 -15.758 -1.642 1 98.06 78 ASN B N 1
ATOM 2614 C CA . ASN B 1 78 ? -19.203 -14.945 -0.542 1 98.06 78 ASN B CA 1
ATOM 2615 C C . ASN B 1 78 ? -18.828 -15.531 0.813 1 98.06 78 ASN B C 1
ATOM 2617 O O . ASN B 1 78 ? -18.406 -14.805 1.715 1 98.06 78 ASN B O 1
ATOM 2621 N N . ALA B 1 79 ? -19 -16.812 0.927 1 98.25 79 ALA B N 1
ATOM 2622 C CA . ALA B 1 79 ? -18.688 -17.484 2.186 1 98.25 79 ALA B CA 1
ATOM 2623 C C . ALA B 1 79 ? -17.203 -17.344 2.523 1 98.25 79 ALA B C 1
ATOM 2625 O O . ALA B 1 79 ? -16.844 -17.047 3.668 1 98.25 79 ALA B O 1
ATOM 2626 N N . LEU B 1 80 ? -16.375 -17.547 1.541 1 98.69 80 LEU B N 1
ATOM 2627 C CA . LEU B 1 80 ? -14.945 -17.438 1.772 1 98.69 80 LEU B CA 1
ATOM 2628 C C . LEU B 1 80 ? -14.57 -16.016 2.174 1 98.69 80 LEU B C 1
ATOM 2630 O O . LEU B 1 80 ? -13.859 -15.805 3.156 1 98.69 80 LEU B O 1
ATOM 2634 N N . ASN B 1 81 ? -15.062 -15.031 1.457 1 98.44 81 ASN B N 1
ATOM 2635 C CA . ASN B 1 81 ? -14.703 -13.648 1.739 1 98.44 81 ASN B CA 1
ATOM 2636 C C . ASN B 1 81 ? -15.242 -13.195 3.092 1 98.44 81 ASN B C 1
ATOM 2638 O O . ASN B 1 81 ? -14.688 -12.281 3.711 1 98.44 81 ASN B O 1
ATOM 2642 N N . ALA B 1 82 ? -16.266 -13.852 3.562 1 98.19 82 ALA B N 1
ATOM 2643 C CA . ALA B 1 82 ? -16.797 -13.547 4.887 1 98.19 82 ALA B CA 1
ATOM 2644 C C . ALA B 1 82 ? -15.922 -14.133 5.984 1 98.19 82 ALA B C 1
ATOM 2646 O O . ALA B 1 82 ? -15.977 -13.695 7.137 1 98.19 82 ALA B O 1
ATOM 2647 N N . ASN B 1 83 ? -15.094 -15.117 5.648 1 98.62 83 ASN B N 1
ATOM 2648 C CA . ASN B 1 83 ? -14.367 -15.852 6.676 1 98.62 83 ASN B CA 1
ATOM 2649 C C . ASN B 1 83 ? -12.859 -15.672 6.531 1 98.62 83 ASN B C 1
ATOM 2651 O O . ASN B 1 83 ? -12.094 -16.109 7.391 1 98.62 83 ASN B O 1
ATOM 2655 N N . LEU B 1 84 ? -12.43 -15.039 5.492 1 98.75 84 LEU B N 1
ATOM 2656 C CA . LEU B 1 84 ? -11.008 -14.812 5.258 1 98.75 84 LEU B CA 1
ATOM 2657 C C . LEU B 1 84 ? -10.547 -13.516 5.91 1 98.75 84 LEU B C 1
ATOM 2659 O O . LEU B 1 84 ? -11.344 -12.586 6.086 1 98.75 84 LEU B O 1
ATOM 2663 N N . PRO B 1 85 ? -9.273 -13.508 6.285 1 98.31 85 PRO B N 1
ATOM 2664 C CA . PRO B 1 85 ? -8.742 -12.227 6.766 1 98.31 85 PRO B CA 1
ATOM 2665 C C . PRO B 1 85 ? -8.68 -11.172 5.668 1 98.31 85 PRO B C 1
ATOM 2667 O O . PRO B 1 85 ? -8.898 -11.477 4.492 1 98.31 85 PRO B O 1
ATOM 2670 N N . GLU B 1 86 ? -8.32 -9.922 6.016 1 97.5 86 GLU B N 1
ATOM 2671 C CA . GLU B 1 86 ? -8.43 -8.781 5.113 1 97.5 86 GLU B CA 1
ATOM 2672 C C . GLU B 1 86 ? -7.324 -8.805 4.059 1 97.5 86 GLU B C 1
ATOM 2674 O O . GLU B 1 86 ? -7.395 -8.086 3.062 1 97.5 86 GLU B O 1
ATOM 2679 N N . ASP B 1 87 ? -6.309 -9.641 4.316 1 98.56 87 ASP B N 1
ATOM 2680 C CA . ASP B 1 87 ? -5.191 -9.641 3.375 1 98.56 87 ASP B CA 1
ATOM 2681 C C . ASP B 1 87 ? -5.332 -10.773 2.359 1 98.56 87 ASP B C 1
ATOM 2683 O O . ASP B 1 87 ? -4.379 -11.094 1.642 1 98.56 87 ASP B O 1
ATOM 2687 N N . ILE B 1 88 ? -6.477 -11.43 2.293 1 98.88 88 ILE B N 1
ATOM 2688 C CA . ILE B 1 88 ? -6.848 -12.383 1.252 1 98.88 88 ILE B CA 1
ATOM 2689 C C . ILE B 1 88 ? -8.242 -12.047 0.723 1 98.88 88 ILE B C 1
ATOM 2691 O O . ILE B 1 88 ? -9.148 -11.727 1.498 1 98.88 88 ILE B O 1
ATOM 2695 N N . TYR B 1 89 ? -8.445 -12.086 -0.608 1 98.81 89 TYR B N 1
ATOM 2696 C CA . TYR B 1 89 ? -9.742 -11.789 -1.201 1 98.81 89 TYR B CA 1
ATOM 2697 C C . TYR B 1 89 ? -10.016 -12.703 -2.395 1 98.81 89 TYR B C 1
ATOM 2699 O O . TYR B 1 89 ? -9.203 -12.773 -3.322 1 98.81 89 TYR B O 1
ATOM 2707 N N . VAL B 1 90 ? -11.117 -13.375 -2.365 1 98.88 90 VAL B N 1
ATOM 2708 C CA . VAL B 1 90 ? -11.539 -14.234 -3.469 1 98.88 90 VAL B CA 1
ATOM 2709 C C . VAL B 1 90 ? -12.273 -13.406 -4.52 1 98.88 90 VAL B C 1
ATOM 2711 O O . VAL B 1 90 ? -13.312 -12.805 -4.23 1 98.88 90 VAL B O 1
ATOM 2714 N N . LYS B 1 91 ? -11.82 -13.414 -5.691 1 98.44 91 LYS B N 1
ATOM 2715 C CA . LYS B 1 91 ? -12.367 -12.625 -6.785 1 98.44 91 LYS B CA 1
ATOM 2716 C C . LYS B 1 91 ? -13.469 -13.383 -7.516 1 98.44 91 LYS B C 1
ATOM 2718 O O . LYS B 1 91 ? -14.484 -12.797 -7.902 1 98.44 91 LYS B O 1
ATOM 2723 N N . LYS B 1 92 ? -13.18 -14.617 -7.656 1 98.12 92 LYS B N 1
ATOM 2724 C CA . LYS B 1 92 ? -14.18 -15.445 -8.336 1 98.12 92 LYS B CA 1
ATOM 2725 C C . LYS B 1 92 ? -14.031 -16.906 -7.949 1 98.12 92 LYS B C 1
ATOM 2727 O O . LYS B 1 92 ? -12.969 -17.328 -7.488 1 98.12 92 LYS B O 1
ATOM 2732 N N . ALA B 1 93 ? -15.109 -17.625 -8.133 1 98.56 93 ALA B N 1
ATOM 2733 C CA . ALA B 1 93 ? -15.195 -19.062 -7.938 1 98.56 93 ALA B CA 1
ATOM 2734 C C . ALA B 1 93 ? -15.93 -19.734 -9.102 1 98.56 93 ALA B C 1
ATOM 2736 O O . ALA B 1 93 ? -16.781 -19.109 -9.734 1 98.56 93 ALA B O 1
ATOM 2737 N N . TRP B 1 94 ? -15.539 -20.938 -9.414 1 98.5 94 TRP B N 1
ATOM 2738 C CA . TRP B 1 94 ? -16.25 -21.672 -10.453 1 98.5 94 TRP B CA 1
ATOM 2739 C C . TRP B 1 94 ? -16.109 -23.188 -10.227 1 98.5 94 TRP B C 1
ATOM 2741 O O . TRP B 1 94 ? -15.172 -23.641 -9.57 1 98.5 94 TRP B O 1
ATOM 2751 N N . GLU B 1 95 ? -17.094 -23.906 -10.727 1 97.88 95 GLU B N 1
ATOM 2752 C CA . GLU B 1 95 ? -17.062 -25.359 -10.617 1 97.88 95 GLU B CA 1
ATOM 2753 C C . GLU B 1 95 ? -16.109 -25.969 -11.648 1 97.88 95 GLU B C 1
ATOM 2755 O O . GLU B 1 95 ? -16.031 -25.5 -12.781 1 97.88 95 GLU B O 1
ATOM 2760 N N . VAL B 1 96 ? -15.453 -26.984 -11.211 1 97.94 96 VAL B N 1
ATOM 2761 C CA . VAL B 1 96 ? -14.516 -27.656 -12.102 1 97.94 96 VAL B CA 1
ATOM 2762 C C . VAL B 1 96 ? -14.758 -29.172 -12.055 1 97.94 96 VAL B C 1
ATOM 2764 O O . VAL B 1 96 ? -15.555 -29.656 -11.25 1 97.94 96 VAL B O 1
ATOM 2767 N N . GLU B 1 97 ? -14.062 -29.906 -12.977 1 96.69 97 GLU B N 1
ATOM 2768 C CA . GLU B 1 97 ? -14.141 -31.375 -12.984 1 96.69 97 GLU B CA 1
ATOM 2769 C C . GLU B 1 97 ? -13.562 -31.953 -11.703 1 96.69 97 GLU B C 1
ATOM 2771 O O . GLU B 1 97 ? -12.68 -31.359 -11.086 1 96.69 97 GLU B O 1
ATOM 2776 N N . LYS B 1 98 ? -13.961 -33.125 -11.344 1 95.06 98 LYS B N 1
ATOM 2777 C CA . LYS B 1 98 ? -13.602 -33.781 -10.078 1 95.06 98 LYS B CA 1
ATOM 2778 C C . LYS B 1 98 ? -12.094 -34 -9.977 1 95.06 98 LYS B C 1
ATOM 2780 O O . LYS B 1 98 ? -11.531 -33.969 -8.883 1 95.06 98 LYS B O 1
ATOM 2785 N N . ASN B 1 99 ? -11.461 -34.156 -11.109 1 95.38 99 ASN B N 1
ATOM 2786 C CA . ASN B 1 99 ? -10.031 -34.469 -11.102 1 95.38 99 ASN B CA 1
ATOM 2787 C C . ASN B 1 99 ? -9.195 -33.219 -11.398 1 95.38 99 ASN B C 1
ATOM 2789 O O . ASN B 1 99 ? -7.988 -33.344 -11.625 1 95.38 99 ASN B O 1
ATOM 2793 N N . PHE B 1 100 ? -9.836 -32.094 -11.336 1 97.81 100 PHE B N 1
ATOM 2794 C CA . PHE B 1 100 ? -9.141 -30.859 -11.648 1 97.81 100 PHE B CA 1
ATOM 2795 C C . PHE B 1 100 ? -8.078 -30.562 -10.594 1 97.81 100 PHE B C 1
ATOM 2797 O O . PHE B 1 100 ? -8.391 -30.453 -9.406 1 97.81 100 PHE B O 1
ATOM 2804 N N . ASN B 1 101 ? -6.832 -30.484 -10.961 1 97.75 101 ASN B N 1
ATOM 2805 C CA . ASN B 1 101 ? -5.691 -30 -10.188 1 97.75 101 ASN B CA 1
ATOM 2806 C C . ASN B 1 101 ? -5.051 -28.781 -10.828 1 97.75 101 ASN B C 1
ATOM 2808 O O . ASN B 1 101 ? -4.465 -28.875 -11.914 1 97.75 101 ASN B O 1
ATOM 2812 N N . PRO B 1 102 ? -5.23 -27.625 -10.18 1 97.94 102 PRO B N 1
ATOM 2813 C CA . PRO B 1 102 ? -4.777 -26.391 -10.828 1 97.94 102 PRO B CA 1
ATOM 2814 C C . PRO B 1 102 ? -3.289 -26.422 -11.172 1 97.94 102 PRO B C 1
ATOM 2816 O O . PRO B 1 102 ? -2.875 -25.828 -12.172 1 97.94 102 PRO B O 1
ATOM 2819 N N . ARG B 1 103 ? -2.494 -27.047 -10.383 1 95.69 103 ARG B N 1
ATOM 2820 C CA . ARG B 1 103 ? -1.057 -27.109 -10.633 1 95.69 103 ARG B CA 1
ATOM 2821 C C . ARG B 1 103 ? -0.763 -27.766 -11.977 1 95.69 103 ARG B C 1
ATOM 2823 O O . ARG B 1 103 ? 0.019 -27.234 -12.773 1 95.69 103 ARG B O 1
ATOM 2830 N N . PHE B 1 104 ? -1.489 -28.812 -12.25 1 96 104 PHE B N 1
ATOM 2831 C CA . PHE B 1 104 ? -1.174 -29.609 -13.43 1 96 104 PHE B CA 1
ATOM 2832 C C . PHE B 1 104 ? -1.947 -29.125 -14.648 1 96 104 PHE B C 1
ATOM 2834 O O . PHE B 1 104 ? -1.484 -29.25 -15.781 1 96 104 PHE B O 1
ATOM 2841 N N . ARG B 1 105 ? -3.057 -28.516 -14.398 1 97.5 105 ARG B N 1
ATOM 2842 C CA . ARG B 1 105 ? -3.914 -28.094 -15.5 1 97.5 105 ARG B CA 1
ATOM 2843 C C . ARG B 1 105 ? -3.502 -26.719 -16 1 97.5 105 ARG B C 1
ATOM 2845 O O . ARG B 1 105 ? -3.926 -26.297 -17.094 1 97.5 105 ARG B O 1
ATOM 2852 N N . ALA B 1 106 ? -2.729 -26.031 -15.203 1 97.5 106 ALA B N 1
ATOM 2853 C CA . ALA B 1 106 ? -2.305 -24.703 -15.602 1 97.5 106 ALA B CA 1
ATOM 2854 C C . ALA B 1 106 ? -1.443 -24.75 -16.859 1 97.5 106 ALA B C 1
ATOM 2856 O O . ALA B 1 106 ? -0.526 -25.562 -16.969 1 97.5 106 ALA B O 1
ATOM 2857 N N . LYS B 1 107 ? -1.706 -23.906 -17.781 1 97.75 107 LYS B N 1
ATOM 2858 C CA . LYS B 1 107 ? -0.962 -23.828 -19.031 1 97.75 107 LYS B CA 1
ATOM 2859 C C . LYS B 1 107 ? 0.044 -22.688 -19.016 1 97.75 107 LYS B C 1
ATOM 2861 O O . LYS B 1 107 ? 1.031 -22.703 -19.75 1 97.75 107 LYS B O 1
ATOM 2866 N N . LYS B 1 108 ? -0.282 -21.719 -18.203 1 98.06 108 LYS B N 1
ATOM 2867 C CA . LYS B 1 108 ? 0.548 -20.516 -18.156 1 98.06 108 LYS B CA 1
ATOM 2868 C C . LYS B 1 108 ? 0.439 -19.812 -16.812 1 98.06 108 LYS B C 1
ATOM 2870 O O . LYS B 1 108 ? -0.656 -19.688 -16.266 1 98.06 108 LYS B O 1
ATOM 2875 N N . ARG B 1 109 ? 1.565 -19.484 -16.312 1 98.38 109 ARG B N 1
ATOM 2876 C CA . ARG B 1 109 ? 1.641 -18.578 -15.164 1 98.38 109 ARG B CA 1
ATOM 2877 C C . ARG B 1 109 ? 2.293 -17.266 -15.539 1 98.38 109 ARG B C 1
ATOM 2879 O O . ARG B 1 109 ? 3.283 -17.234 -16.266 1 98.38 109 ARG B O 1
ATOM 2886 N N . ILE B 1 110 ? 1.68 -16.203 -15.062 1 98.81 110 ILE B N 1
ATOM 2887 C CA . ILE B 1 110 ? 2.188 -14.859 -15.32 1 98.81 110 ILE B CA 1
ATOM 2888 C C . ILE B 1 110 ? 2.619 -14.211 -14 1 98.81 110 ILE B C 1
ATOM 2890 O O . ILE B 1 110 ? 1.835 -14.141 -13.055 1 98.81 110 ILE B O 1
ATOM 2894 N N . TYR B 1 111 ? 3.836 -13.789 -14 1 98.81 111 TYR B N 1
ATOM 2895 C CA . TYR B 1 111 ? 4.363 -13.078 -12.844 1 98.81 111 TYR B CA 1
ATOM 2896 C C . TYR B 1 111 ? 4.668 -11.625 -13.188 1 98.81 111 TYR B C 1
ATOM 2898 O O . TYR B 1 111 ? 5.156 -11.328 -14.281 1 98.81 111 TYR B O 1
ATOM 2906 N N . HIS B 1 112 ? 4.367 -10.727 -12.273 1 98.88 112 HIS B N 1
ATOM 2907 C CA . HIS B 1 112 ? 4.766 -9.32 -12.328 1 98.88 112 HIS B CA 1
ATOM 2908 C C . HIS B 1 112 ? 5.777 -8.984 -11.242 1 98.88 112 HIS B C 1
ATOM 2910 O O . HIS B 1 112 ? 5.574 -9.32 -10.07 1 98.88 112 HIS B O 1
ATOM 2916 N N . TYR B 1 113 ? 6.848 -8.469 -11.641 1 98.88 113 TYR B N 1
ATOM 2917 C CA . TYR B 1 113 ? 7.777 -7.883 -10.688 1 98.88 113 TYR B CA 1
ATOM 2918 C C . TYR B 1 113 ? 7.867 -6.371 -10.867 1 98.88 113 TYR B C 1
ATOM 2920 O O . TYR B 1 113 ? 8.141 -5.883 -11.961 1 98.88 113 TYR B O 1
ATOM 2928 N N . LEU B 1 114 ? 7.691 -5.629 -9.789 1 98.75 114 LEU B N 1
ATOM 2929 C CA . LEU B 1 114 ? 7.691 -4.172 -9.859 1 98.75 114 LEU B CA 1
ATOM 2930 C C . LEU B 1 114 ? 8.945 -3.594 -9.219 1 98.75 114 LEU B C 1
ATOM 2932 O O . LEU B 1 114 ? 9.281 -3.932 -8.078 1 98.75 114 LEU B O 1
ATOM 2936 N N . VAL B 1 115 ? 9.633 -2.73 -9.977 1 98.25 115 VAL B N 1
ATOM 2937 C CA . VAL B 1 115 ? 10.82 -2.02 -9.508 1 98.25 115 VAL B CA 1
ATOM 2938 C C . VAL B 1 115 ? 10.633 -0.516 -9.703 1 98.25 115 VAL B C 1
ATOM 2940 O O . VAL B 1 115 ? 10.227 -0.067 -10.773 1 98.25 115 VAL B O 1
ATOM 2943 N N . SER B 1 116 ? 10.883 0.182 -8.672 1 97.56 116 SER B N 1
ATOM 2944 C CA . SER B 1 116 ? 10.844 1.637 -8.781 1 97.56 116 SER B CA 1
ATOM 2945 C C . SER B 1 116 ? 12.227 2.244 -8.57 1 97.56 116 SER B C 1
ATOM 2947 O O . SER B 1 116 ? 12.93 1.888 -7.617 1 97.56 116 SER B O 1
ATOM 2949 N N . THR B 1 117 ? 12.57 3.133 -9.43 1 96.06 117 THR B N 1
ATOM 2950 C CA . THR B 1 117 ? 13.836 3.84 -9.266 1 96.06 117 THR B CA 1
ATOM 2951 C C . THR B 1 117 ? 13.602 5.277 -8.812 1 96.06 117 THR B C 1
ATOM 2953 O O . THR B 1 117 ? 14.508 6.105 -8.859 1 96.06 117 THR B O 1
ATOM 2956 N N . ASN B 1 118 ? 12.344 5.57 -8.414 1 92.88 118 ASN B N 1
ATOM 2957 C CA . ASN B 1 118 ? 11.977 6.867 -7.855 1 92.88 118 ASN B CA 1
ATOM 2958 C C . ASN B 1 118 ? 12.445 7.008 -6.41 1 92.88 118 ASN B C 1
ATOM 2960 O O . ASN B 1 118 ? 13.078 6.102 -5.867 1 92.88 118 ASN B O 1
ATOM 2964 N N . GLU B 1 119 ? 12.242 8.203 -5.883 1 93.5 119 GLU B N 1
ATOM 2965 C CA . GLU B 1 119 ? 12.438 8.391 -4.449 1 93.5 119 GLU B CA 1
ATOM 2966 C C . GLU B 1 119 ? 11.578 7.422 -3.643 1 93.5 119 GLU B C 1
ATOM 2968 O O . GLU B 1 119 ? 10.516 7.004 -4.102 1 93.5 119 GLU B O 1
ATOM 2973 N N . LYS B 1 120 ? 12.094 7.129 -2.502 1 95.19 120 LYS B N 1
ATOM 2974 C CA . LYS B 1 120 ? 11.406 6.18 -1.634 1 95.19 120 LYS B CA 1
ATOM 2975 C C . LYS B 1 120 ? 9.969 6.613 -1.366 1 95.19 120 LYS B C 1
ATOM 2977 O O . LYS B 1 120 ? 9.711 7.797 -1.133 1 95.19 120 LYS B O 1
ATOM 2982 N N . ASP B 1 121 ? 9.062 5.723 -1.505 1 96.56 121 ASP B N 1
ATOM 2983 C CA . ASP B 1 121 ? 7.645 5.887 -1.209 1 96.56 121 ASP B CA 1
ATOM 2984 C C . ASP B 1 121 ? 7.195 4.918 -0.118 1 96.56 121 ASP B C 1
ATOM 2986 O O . ASP B 1 121 ? 7.102 3.713 -0.352 1 96.56 121 ASP B O 1
ATOM 2990 N N . VAL B 1 122 ? 6.859 5.434 1.03 1 98.19 122 VAL B N 1
ATOM 2991 C CA . VAL B 1 122 ? 6.57 4.594 2.188 1 98.19 122 VAL B CA 1
ATOM 2992 C C . VAL B 1 122 ? 5.305 3.777 1.927 1 98.19 122 VAL B C 1
ATOM 2994 O O . VAL B 1 122 ? 5.129 2.695 2.492 1 98.19 122 VAL B O 1
ATOM 2997 N N . PHE B 1 123 ? 4.449 4.199 1.021 1 97.88 123 PHE B N 1
ATOM 2998 C CA . PHE B 1 123 ? 3.166 3.551 0.775 1 97.88 123 PHE B CA 1
ATOM 2999 C C . PHE B 1 123 ? 3.33 2.379 -0.188 1 97.88 123 PHE B C 1
ATOM 3001 O O . PHE B 1 123 ? 2.426 1.553 -0.326 1 97.88 123 PHE B O 1
ATOM 3008 N N . LYS B 1 124 ? 4.453 2.277 -0.825 1 96.88 124 LYS B N 1
ATOM 3009 C CA . LYS B 1 124 ? 4.707 1.219 -1.797 1 96.88 124 LYS B CA 1
ATOM 3010 C C . LYS B 1 124 ? 5.754 0.237 -1.277 1 96.88 124 LYS B C 1
ATOM 3012 O O . LYS B 1 124 ? 6.07 -0.751 -1.944 1 96.88 124 LYS B O 1
ATOM 3017 N N . ARG B 1 125 ? 6.215 0.438 -0.101 1 97.25 125 ARG B N 1
ATOM 3018 C CA . ARG B 1 125 ? 7.402 -0.234 0.417 1 97.25 125 ARG B CA 1
ATOM 3019 C C . ARG B 1 125 ? 7.195 -1.743 0.479 1 97.25 125 ARG B C 1
ATOM 3021 O O . ARG B 1 125 ? 8.156 -2.512 0.401 1 97.25 125 ARG B O 1
ATOM 3028 N N . ASN B 1 126 ? 5.953 -2.15 0.526 1 97.88 126 ASN B N 1
ATOM 3029 C CA . ASN B 1 126 ? 5.672 -3.58 0.615 1 97.88 126 ASN B CA 1
ATOM 3030 C C . ASN B 1 126 ? 5.289 -4.16 -0.744 1 97.88 126 ASN B C 1
ATOM 3032 O O . ASN B 1 126 ? 5.004 -5.355 -0.855 1 97.88 126 ASN B O 1
ATOM 3036 N N . TYR B 1 127 ? 5.344 -3.338 -1.802 1 98.31 127 TYR B N 1
ATOM 3037 C CA . TYR B 1 127 ? 4.688 -3.797 -3.023 1 98.31 127 TYR B CA 1
ATOM 3038 C C . TYR B 1 127 ? 5.582 -3.576 -4.238 1 98.31 127 TYR B C 1
ATOM 3040 O O . TYR B 1 127 ? 5.305 -4.086 -5.324 1 98.31 127 TYR B O 1
ATOM 3048 N N . VAL B 1 128 ? 6.637 -2.793 -4.035 1 98.19 128 VAL B N 1
ATOM 3049 C CA . VAL B 1 128 ? 7.562 -2.445 -5.109 1 98.19 128 VAL B CA 1
ATOM 3050 C C . VAL B 1 128 ? 9 -2.492 -4.59 1 98.19 128 VAL B C 1
ATOM 3052 O O . VAL B 1 128 ? 9.273 -2.033 -3.479 1 98.19 128 VAL B O 1
ATOM 3055 N N . TRP B 1 129 ? 9.891 -3.072 -5.375 1 98.31 129 TRP B N 1
ATOM 3056 C CA . TRP B 1 129 ? 11.312 -3 -5.039 1 98.31 129 TRP B CA 1
ATOM 3057 C C . TRP B 1 129 ? 11.867 -1.607 -5.324 1 98.31 129 TRP B C 1
ATOM 3059 O O . TRP B 1 129 ? 12.016 -1.216 -6.484 1 98.31 129 TRP B O 1
ATOM 3069 N N . HIS B 1 130 ? 12.047 -0.867 -4.25 1 97.62 130 HIS B N 1
ATOM 3070 C CA . HIS B 1 130 ? 12.711 0.421 -4.426 1 97.62 130 HIS B CA 1
ATOM 3071 C C . HIS B 1 130 ? 14.195 0.242 -4.715 1 97.62 130 HIS B C 1
ATOM 3073 O O . HIS B 1 130 ? 14.922 -0.342 -3.91 1 97.62 130 HIS B O 1
ATOM 3079 N N . PHE B 1 131 ? 14.586 0.688 -5.895 1 95.75 131 PHE B N 1
ATOM 3080 C CA . PHE B 1 131 ? 15.969 0.592 -6.348 1 95.75 131 PHE B CA 1
ATOM 3081 C C . PHE B 1 131 ? 16.531 1.971 -6.68 1 95.75 131 PHE B C 1
ATOM 3083 O O . PHE B 1 131 ? 16.031 2.65 -7.578 1 95.75 131 PHE B O 1
ATOM 3090 N N . LYS B 1 132 ? 17.562 2.408 -6.008 1 92 132 LYS B N 1
ATOM 3091 C CA . LYS B 1 132 ? 18.031 3.789 -5.938 1 92 132 LYS B CA 1
ATOM 3092 C C . LYS B 1 132 ? 18.609 4.242 -7.273 1 92 132 LYS B C 1
ATOM 3094 O O . LYS B 1 132 ? 18.641 5.438 -7.57 1 92 132 LYS B O 1
ATOM 3099 N N . TYR B 1 133 ? 18.953 3.311 -8.164 1 94.88 133 TYR B N 1
ATOM 3100 C CA . TYR B 1 133 ? 19.688 3.688 -9.375 1 94.88 133 TYR B CA 1
ATOM 3101 C C . TYR B 1 133 ? 18.828 3.502 -10.609 1 94.88 133 TYR B C 1
ATOM 3103 O O . TYR B 1 133 ? 17.953 2.623 -10.648 1 94.88 133 TYR B O 1
ATOM 3111 N N . LYS B 1 134 ? 19.125 4.332 -11.555 1 95.25 134 LYS B N 1
ATOM 3112 C CA . LYS B 1 134 ? 18.438 4.188 -12.836 1 95.25 134 LYS B CA 1
ATOM 3113 C C . LYS B 1 134 ? 18.859 2.9 -13.539 1 95.25 134 LYS B C 1
ATOM 3115 O O . LYS B 1 134 ? 20 2.449 -13.391 1 95.25 134 LYS B O 1
ATOM 3120 N N . LEU B 1 135 ? 17.938 2.371 -14.336 1 97.31 135 LEU B N 1
ATOM 3121 C CA . LEU B 1 135 ? 18.188 1.11 -15.023 1 97.31 135 LEU B CA 1
ATOM 3122 C C . LEU B 1 135 ? 18.062 1.283 -16.531 1 97.31 135 LEU B C 1
ATOM 3124 O O . LEU B 1 135 ? 17.156 1.975 -17.016 1 97.31 135 LEU B O 1
ATOM 3128 N N . ASN B 1 136 ? 19 0.736 -17.234 1 97.56 136 ASN B N 1
ATOM 3129 C CA . ASN B 1 136 ? 18.891 0.673 -18.688 1 97.56 136 ASN B CA 1
ATOM 3130 C C . ASN B 1 136 ? 17.922 -0.409 -19.141 1 97.56 136 ASN B C 1
ATOM 3132 O O . ASN B 1 136 ? 18.297 -1.569 -19.297 1 97.56 136 ASN B O 1
ATOM 3136 N N . ILE B 1 137 ? 16.703 -0.033 -19.453 1 97.56 137 ILE B N 1
ATOM 3137 C CA . ILE B 1 137 ? 15.609 -0.95 -19.719 1 97.56 137 ILE B CA 1
ATOM 3138 C C . ILE B 1 137 ? 15.867 -1.693 -21.031 1 97.56 137 ILE B C 1
ATOM 3140 O O . ILE B 1 137 ? 15.57 -2.885 -21.141 1 97.56 137 ILE B O 1
ATOM 3144 N N . GLU B 1 138 ? 16.391 -0.972 -21.969 1 98.06 138 GLU B N 1
ATOM 3145 C CA . GLU B 1 138 ? 16.656 -1.596 -23.266 1 98.06 138 GLU B CA 1
ATOM 3146 C C . GLU B 1 138 ? 17.688 -2.711 -23.141 1 98.06 138 GLU B C 1
ATOM 3148 O O . GLU B 1 138 ? 17.531 -3.781 -23.734 1 98.06 138 GLU B O 1
ATOM 3153 N N . ALA B 1 139 ? 18.719 -2.461 -22.391 1 98.56 139 ALA B N 1
ATOM 3154 C CA . ALA B 1 139 ? 19.703 -3.506 -22.141 1 98.56 139 ALA B CA 1
ATOM 3155 C C . ALA B 1 139 ? 19.062 -4.711 -21.453 1 98.56 139 ALA B C 1
ATOM 3157 O O . ALA B 1 139 ? 19.375 -5.859 -21.766 1 98.56 139 ALA B O 1
ATOM 3158 N N . MET B 1 140 ? 18.203 -4.465 -20.547 1 98.69 140 MET B N 1
ATOM 3159 C CA . MET B 1 140 ? 17.5 -5.535 -19.844 1 98.69 140 MET B CA 1
ATOM 3160 C C . MET B 1 140 ? 16.641 -6.34 -20.812 1 98.69 140 MET B C 1
ATOM 3162 O O . MET B 1 140 ? 16.562 -7.566 -20.703 1 98.69 140 MET B O 1
ATOM 3166 N N . ARG B 1 141 ? 16.031 -5.617 -21.75 1 98.75 141 ARG B N 1
ATOM 3167 C CA . ARG B 1 141 ? 15.195 -6.281 -22.75 1 98.75 141 ARG B CA 1
ATOM 3168 C C . ARG B 1 141 ? 16.016 -7.219 -23.625 1 98.75 141 ARG B C 1
ATOM 3170 O O . ARG B 1 141 ? 15.617 -8.352 -23.891 1 98.75 141 ARG B O 1
ATOM 3177 N N . ILE B 1 142 ? 17.078 -6.738 -24.031 1 98.69 142 ILE B N 1
ATOM 3178 C CA . ILE B 1 142 ? 17.984 -7.543 -24.844 1 98.69 142 ILE B CA 1
ATOM 3179 C C . ILE B 1 142 ? 18.406 -8.789 -24.062 1 98.69 142 ILE B C 1
ATOM 3181 O O . ILE B 1 142 ? 18.359 -9.906 -24.594 1 98.69 142 ILE B O 1
ATOM 3185 N N . ALA B 1 143 ? 18.734 -8.633 -22.828 1 98.69 143 ALA B N 1
ATOM 3186 C CA . ALA B 1 143 ? 19.172 -9.734 -21.969 1 98.69 143 ALA B CA 1
ATOM 3187 C C . ALA B 1 143 ? 18.047 -10.742 -21.766 1 98.69 143 ALA B C 1
ATOM 3189 O O . ALA B 1 143 ? 18.281 -11.953 -21.781 1 98.69 143 ALA B O 1
ATOM 3190 N N . ALA B 1 144 ? 16.844 -10.273 -21.609 1 98.75 144 ALA B N 1
ATOM 3191 C CA . ALA B 1 144 ? 15.68 -11.109 -21.312 1 98.75 144 ALA B CA 1
ATOM 3192 C C . ALA B 1 144 ? 15.406 -12.086 -22.438 1 98.75 144 ALA B C 1
ATOM 3194 O O . ALA B 1 144 ? 14.906 -13.188 -22.219 1 98.75 144 ALA B O 1
ATOM 3195 N N . ARG B 1 145 ? 15.781 -11.719 -23.609 1 98.38 145 ARG B N 1
ATOM 3196 C CA . ARG B 1 145 ? 15.531 -12.555 -24.781 1 98.38 145 ARG B CA 1
ATOM 3197 C C . ARG B 1 145 ? 16.297 -13.875 -24.688 1 98.38 145 ARG B C 1
ATOM 3199 O O . ARG B 1 145 ? 15.828 -14.898 -25.203 1 98.38 145 ARG B O 1
ATOM 3206 N N . TYR B 1 146 ? 17.344 -13.836 -24.016 1 98.38 146 TYR B N 1
ATOM 3207 C CA . TYR B 1 146 ? 18.156 -15.047 -23.891 1 98.38 146 TYR B CA 1
ATOM 3208 C C . TYR B 1 146 ? 17.469 -16.062 -22.984 1 98.38 146 TYR B C 1
ATOM 3210 O O . TYR B 1 146 ? 17.812 -17.25 -23.016 1 98.38 146 TYR B O 1
ATOM 3218 N N . LEU B 1 147 ? 16.5 -15.602 -22.203 1 98.38 147 LEU B N 1
ATOM 3219 C CA . LEU B 1 147 ? 15.867 -16.453 -21.203 1 98.38 147 LEU B CA 1
ATOM 3220 C C . LEU B 1 147 ? 14.578 -17.062 -21.75 1 98.38 147 LEU B C 1
ATOM 3222 O O . LEU B 1 147 ? 14.016 -17.984 -21.156 1 98.38 147 LEU B O 1
ATOM 3226 N N . GLU B 1 148 ? 14.102 -16.516 -22.812 1 98.62 148 GLU B N 1
ATOM 3227 C CA . GLU B 1 148 ? 12.867 -17.031 -23.406 1 98.62 148 GLU B CA 1
ATOM 3228 C C . GLU B 1 148 ? 13.109 -18.344 -24.125 1 98.62 148 GLU B C 1
ATOM 3230 O O . GLU B 1 148 ? 14.133 -18.531 -24.781 1 98.62 148 GLU B O 1
ATOM 3235 N N . GLY B 1 149 ? 12.164 -19.281 -24 1 98.25 149 GLY B N 1
ATOM 3236 C CA . GLY B 1 149 ? 12.281 -20.625 -24.547 1 98.25 149 GLY B CA 1
ATOM 3237 C C . GLY B 1 149 ? 12.5 -21.688 -23.5 1 98.25 149 GLY B C 1
ATOM 3238 O O . GLY B 1 149 ? 12.258 -21.469 -22.312 1 98.25 149 GLY B O 1
ATOM 3239 N N . GLU B 1 150 ? 12.734 -22.859 -23.969 1 98.31 150 GLU B N 1
ATOM 3240 C CA . GLU B 1 150 ? 13 -23.984 -23.078 1 98.31 150 GLU B CA 1
ATOM 3241 C C . GLU B 1 150 ? 14.484 -24.078 -22.734 1 98.31 150 GLU B C 1
ATOM 3243 O O . GLU B 1 150 ? 15.328 -24.188 -23.625 1 98.31 150 GLU B O 1
ATOM 3248 N N . HIS B 1 151 ? 14.805 -23.938 -21.469 1 98.06 151 HIS B N 1
ATOM 3249 C CA . HIS B 1 151 ? 16.203 -23.953 -21.016 1 98.06 151 HIS B CA 1
ATOM 3250 C C . HIS B 1 151 ? 16.328 -24.656 -19.688 1 98.06 151 HIS B C 1
ATOM 3252 O O . HIS B 1 151 ? 15.328 -24.969 -19.031 1 98.06 151 HIS B O 1
ATOM 3258 N N . ASP B 1 152 ? 17.578 -25.062 -19.422 1 97.25 152 ASP B N 1
ATOM 3259 C CA . ASP B 1 152 ? 17.922 -25.453 -18.062 1 97.25 152 ASP B CA 1
ATOM 3260 C C . ASP B 1 152 ? 18.109 -24.219 -17.172 1 97.25 152 ASP B C 1
ATOM 3262 O O . ASP B 1 152 ? 19.047 -23.438 -17.359 1 97.25 152 ASP B O 1
ATOM 3266 N N . PHE B 1 153 ? 17.266 -24.078 -16.172 1 97.38 153 PHE B N 1
ATOM 3267 C CA . PHE B 1 153 ? 17.297 -22.875 -15.344 1 97.38 153 PHE B CA 1
ATOM 3268 C C . PHE B 1 153 ? 17.953 -23.156 -13.992 1 97.38 153 PHE B C 1
ATOM 3270 O O . PHE B 1 153 ? 17.625 -22.516 -12.992 1 97.38 153 PHE B O 1
ATOM 3277 N N . SER B 1 154 ? 18.859 -24.094 -13.898 1 95.62 154 SER B N 1
ATOM 3278 C CA . SER B 1 154 ? 19.578 -24.438 -12.68 1 95.62 154 SER B CA 1
ATOM 3279 C C . SER B 1 154 ? 20.266 -23.219 -12.07 1 95.62 154 SER B C 1
ATOM 3281 O O . SER B 1 154 ? 20.359 -23.109 -10.844 1 95.62 154 SER B O 1
ATOM 3283 N N . SER B 1 155 ? 20.719 -22.312 -12.922 1 95.94 155 SER B N 1
ATOM 3284 C CA . SER B 1 155 ? 21.422 -21.125 -12.438 1 95.94 155 SER B CA 1
ATOM 3285 C C . SER B 1 155 ? 20.469 -20.172 -11.711 1 95.94 155 SER B C 1
ATOM 3287 O O . SER B 1 155 ? 20.891 -19.281 -10.992 1 95.94 155 SER B O 1
ATOM 3289 N N . PHE B 1 156 ? 19.172 -20.422 -11.891 1 96.12 156 PHE B N 1
ATOM 3290 C CA . PHE B 1 156 ? 18.188 -19.469 -11.383 1 96.12 156 PHE B CA 1
ATOM 3291 C C . PHE B 1 156 ? 17.297 -20.109 -10.336 1 96.12 156 PHE B C 1
ATOM 3293 O O . PHE B 1 156 ? 16.203 -19.609 -10.039 1 96.12 156 PHE B O 1
ATOM 3300 N N . LYS B 1 157 ? 17.719 -21.203 -9.875 1 92.88 157 LYS B N 1
ATOM 3301 C CA . LYS B 1 157 ? 16.906 -21.906 -8.883 1 92.88 157 LYS B CA 1
ATOM 3302 C C . LYS B 1 157 ? 17.469 -21.719 -7.48 1 92.88 157 LYS B C 1
ATOM 3304 O O . LYS B 1 157 ? 18.656 -21.406 -7.316 1 92.88 157 LYS B O 1
ATOM 3309 N N . LYS B 1 158 ? 16.609 -21.672 -6.504 1 85.88 158 LYS B N 1
ATOM 3310 C CA . LYS B 1 158 ? 17.031 -21.719 -5.109 1 85.88 158 LYS B CA 1
ATOM 3311 C C . LYS B 1 158 ? 16.922 -23.141 -4.555 1 85.88 158 LYS B C 1
ATOM 3313 O O . LYS B 1 158 ? 15.969 -23.859 -4.84 1 85.88 158 LYS B O 1
ATOM 3318 N N . GLY B 1 159 ? 17.938 -23.469 -3.74 1 75.94 159 GLY B N 1
ATOM 3319 C CA . GLY B 1 159 ? 17.938 -24.734 -3.021 1 75.94 159 GLY B CA 1
ATOM 3320 C C . GLY B 1 159 ? 18.375 -25.906 -3.875 1 75.94 159 GLY B C 1
ATOM 3321 O O . GLY B 1 159 ? 18.75 -25.734 -5.031 1 75.94 159 GLY B O 1
ATOM 3322 N N . ASN B 1 160 ? 18.453 -27.062 -3.275 1 72.44 160 ASN B N 1
ATOM 3323 C CA . ASN B 1 160 ? 18.984 -28.266 -3.908 1 72.44 160 ASN B CA 1
ATOM 3324 C C . ASN B 1 160 ? 17.859 -29.203 -4.359 1 72.44 160 ASN B C 1
ATOM 3326 O O . ASN B 1 160 ? 18.094 -30.406 -4.539 1 72.44 160 ASN B O 1
ATOM 3330 N N . ASP B 1 161 ? 16.812 -28.484 -4.668 1 68.25 161 ASP B N 1
ATOM 3331 C CA . ASP B 1 161 ? 15.695 -29.359 -5.043 1 68.25 161 ASP B CA 1
ATOM 3332 C C . ASP B 1 161 ? 15.992 -30.109 -6.332 1 68.25 161 ASP B C 1
ATOM 3334 O O . ASP B 1 161 ? 16.688 -29.594 -7.215 1 68.25 161 ASP B O 1
ATOM 3338 N N . LYS B 1 162 ? 15.734 -31.453 -6.324 1 73.69 162 LYS B N 1
ATOM 3339 C CA . LYS B 1 162 ? 16.031 -32.406 -7.371 1 73.69 162 LYS B CA 1
ATOM 3340 C C . LYS B 1 162 ? 15.062 -32.281 -8.539 1 73.69 162 LYS B C 1
ATOM 3342 O O . LYS B 1 162 ? 15.047 -33.125 -9.438 1 73.69 162 LYS B O 1
ATOM 3347 N N . LYS B 1 163 ? 14.336 -31.203 -8.578 1 82.31 163 LYS B N 1
ATOM 3348 C CA . LYS B 1 163 ? 13.375 -31.031 -9.656 1 82.31 163 LYS B CA 1
ATOM 3349 C C . LYS B 1 163 ? 14.078 -30.844 -11 1 82.31 163 LYS B C 1
ATOM 3351 O O . LYS B 1 163 ? 15.195 -30.328 -11.055 1 82.31 163 LYS B O 1
ATOM 3356 N N . ASN B 1 164 ? 13.375 -31.312 -12.008 1 90.88 164 ASN B N 1
ATOM 3357 C CA . ASN B 1 164 ? 13.852 -31.047 -13.367 1 90.88 164 ASN B CA 1
ATOM 3358 C C . ASN B 1 164 ? 14.039 -29.547 -13.602 1 90.88 164 ASN B C 1
ATOM 3360 O O . ASN B 1 164 ? 13.086 -28.781 -13.477 1 90.88 164 ASN B O 1
ATOM 3364 N N . PRO B 1 165 ? 15.18 -29.156 -13.844 1 94.94 165 PRO B N 1
ATOM 3365 C CA . PRO B 1 165 ? 15.453 -27.719 -13.969 1 94.94 165 PRO B CA 1
ATOM 3366 C C . PRO B 1 165 ? 15.062 -27.156 -15.336 1 94.94 165 PRO B C 1
ATOM 3368 O O . PRO B 1 165 ? 15.156 -25.953 -15.562 1 94.94 165 PRO B O 1
ATOM 3371 N N . ILE B 1 166 ? 14.617 -28.047 -16.203 1 96.94 166 ILE B N 1
ATOM 3372 C CA . ILE B 1 166 ? 14.211 -27.594 -17.516 1 96.94 166 ILE B CA 1
ATOM 3373 C C . ILE B 1 166 ? 12.828 -26.938 -17.438 1 96.94 166 ILE B C 1
ATOM 3375 O O . ILE B 1 166 ? 11.867 -27.578 -16.984 1 96.94 166 ILE B O 1
ATOM 3379 N N . ARG B 1 167 ? 12.789 -25.703 -17.812 1 97.25 167 ARG B N 1
ATOM 3380 C CA . ARG B 1 167 ? 11.539 -24.938 -17.828 1 97.25 167 ARG B CA 1
ATOM 3381 C C . ARG B 1 167 ? 11.398 -24.156 -19.141 1 97.25 167 ARG B C 1
ATOM 3383 O O . ARG B 1 167 ? 12.375 -23.953 -19.859 1 97.25 167 ARG B O 1
ATOM 3390 N N . THR B 1 168 ? 10.172 -23.781 -19.359 1 98.19 168 THR B N 1
ATOM 3391 C CA . THR B 1 168 ? 9.883 -22.984 -20.547 1 98.19 168 THR B CA 1
ATOM 3392 C C . THR B 1 168 ? 9.352 -21.609 -20.156 1 98.19 168 THR B C 1
ATOM 3394 O O . THR B 1 168 ? 8.297 -21.5 -19.531 1 98.19 168 THR B O 1
ATOM 3397 N N . VAL B 1 169 ? 10.094 -20.625 -20.5 1 98.56 169 VAL B N 1
ATOM 3398 C CA . VAL B 1 169 ? 9.648 -19.234 -20.391 1 98.56 169 VAL B CA 1
ATOM 3399 C C . VAL B 1 169 ? 9.117 -18.766 -21.734 1 98.56 169 VAL B C 1
ATOM 3401 O O . VAL B 1 169 ? 9.859 -18.703 -22.719 1 98.56 169 VAL B O 1
ATOM 3404 N N . TYR B 1 170 ? 7.895 -18.422 -21.75 1 98.75 170 TYR B N 1
ATOM 3405 C CA . TYR B 1 170 ? 7.27 -18.016 -23 1 98.75 170 TYR B CA 1
ATOM 3406 C C . TYR B 1 170 ? 7.688 -16.609 -23.406 1 98.75 170 TYR B C 1
ATOM 3408 O O . TYR B 1 170 ? 7.98 -16.344 -24.562 1 98.75 170 TYR B O 1
ATOM 3416 N N . ARG B 1 171 ? 7.645 -15.742 -22.453 1 98.56 171 ARG B N 1
ATOM 3417 C CA . ARG B 1 171 ? 7.891 -14.344 -22.766 1 98.56 171 ARG B CA 1
ATOM 3418 C C . ARG B 1 171 ? 8.297 -13.562 -21.516 1 98.56 171 ARG B C 1
ATOM 3420 O O . ARG B 1 171 ? 7.793 -13.82 -20.422 1 98.56 171 ARG B O 1
ATOM 3427 N N . ILE B 1 172 ? 9.227 -12.688 -21.625 1 98.81 172 ILE B N 1
ATOM 3428 C CA . ILE B 1 172 ? 9.57 -11.695 -20.609 1 98.81 172 ILE B CA 1
ATOM 3429 C C . ILE B 1 172 ? 9.414 -10.289 -21.188 1 98.81 172 ILE B C 1
ATOM 3431 O O . ILE B 1 172 ? 10.047 -9.945 -22.172 1 98.81 172 ILE B O 1
ATOM 3435 N N . ARG B 1 173 ? 8.578 -9.531 -20.656 1 98.56 173 ARG B N 1
ATOM 3436 C CA . ARG B 1 173 ? 8.375 -8.148 -21.078 1 98.56 173 ARG B CA 1
ATOM 3437 C C . ARG B 1 173 ? 8.805 -7.176 -19.984 1 98.56 173 ARG B C 1
ATOM 3439 O O . ARG B 1 173 ? 8.5 -7.383 -18.812 1 98.56 173 ARG B O 1
ATOM 3446 N N . ILE B 1 174 ? 9.508 -6.23 -20.359 1 98.62 174 ILE B N 1
ATOM 3447 C CA . ILE B 1 174 ? 9.945 -5.184 -19.438 1 98.62 174 ILE B CA 1
ATOM 3448 C C . ILE B 1 174 ? 9.375 -3.836 -19.891 1 98.62 174 ILE B C 1
ATOM 3450 O O . ILE B 1 174 ? 9.703 -3.35 -20.969 1 98.62 174 ILE B O 1
ATOM 3454 N N . LEU B 1 175 ? 8.547 -3.238 -19.031 1 97.06 175 LEU B N 1
ATOM 3455 C CA . LEU B 1 175 ? 7.805 -2.041 -19.406 1 97.06 175 LEU B CA 1
ATOM 3456 C C . LEU B 1 175 ? 8.031 -0.918 -18.406 1 97.06 175 LEU B C 1
ATOM 3458 O O . LEU B 1 175 ? 8.156 -1.171 -17.203 1 97.06 175 LEU B O 1
ATOM 3462 N N . ASN B 1 176 ? 8.062 0.276 -18.922 1 93.81 176 ASN B N 1
ATOM 3463 C CA . ASN B 1 176 ? 7.945 1.456 -18.078 1 93.81 176 ASN B CA 1
ATOM 3464 C C . ASN B 1 176 ? 6.488 1.862 -17.875 1 93.81 176 ASN B C 1
ATOM 3466 O O . ASN B 1 176 ? 5.859 2.404 -18.781 1 93.81 176 ASN B O 1
ATOM 3470 N N . VAL B 1 177 ? 5.898 1.592 -16.797 1 89.94 177 VAL B N 1
ATOM 3471 C CA . VAL B 1 177 ? 4.48 1.834 -16.531 1 89.94 177 VAL B CA 1
ATOM 3472 C C . VAL B 1 177 ? 4.262 3.307 -16.203 1 89.94 177 VAL B C 1
ATOM 3474 O O . VAL B 1 177 ? 3.264 3.902 -16.609 1 89.94 177 VAL B O 1
ATOM 3477 N N . LYS B 1 178 ? 5 3.898 -15.406 1 84.62 178 LYS B N 1
ATOM 3478 C CA . LYS B 1 178 ? 5.027 5.312 -15.047 1 84.62 178 LYS B CA 1
ATOM 3479 C C . LYS B 1 178 ? 6.461 5.82 -14.93 1 84.62 178 LYS B C 1
ATOM 3481 O O . LYS B 1 178 ? 7.41 5.051 -15.078 1 84.62 178 LYS B O 1
ATOM 3486 N N . LYS B 1 179 ? 6.477 7.023 -14.719 1 82.88 179 LYS B N 1
ATOM 3487 C CA . LYS B 1 179 ? 7.82 7.566 -14.547 1 82.88 179 LYS B CA 1
ATOM 3488 C C . LYS B 1 179 ? 8.562 6.848 -13.422 1 82.88 179 LYS B C 1
ATOM 3490 O O . LYS B 1 179 ? 8.141 6.887 -12.266 1 82.88 179 LYS B O 1
ATOM 3495 N N . GLU B 1 180 ? 9.57 5.969 -13.859 1 88.06 180 GLU B N 1
ATOM 3496 C CA . GLU B 1 180 ? 10.547 5.332 -12.977 1 88.06 180 GLU B CA 1
ATOM 3497 C C . GLU B 1 180 ? 9.945 4.129 -12.258 1 88.06 180 GLU B C 1
ATOM 3499 O O . GLU B 1 180 ? 10.383 3.77 -11.164 1 88.06 180 GLU B O 1
ATOM 3504 N N . LEU B 1 181 ? 8.812 3.67 -12.75 1 96.12 181 LEU B N 1
ATOM 3505 C CA . LEU B 1 181 ? 8.25 2.395 -12.32 1 96.12 181 LEU B CA 1
ATOM 3506 C C . LEU B 1 181 ? 8.344 1.358 -13.438 1 96.12 181 LEU B C 1
ATOM 3508 O O . LEU B 1 181 ? 7.738 1.526 -14.5 1 96.12 181 LEU B O 1
ATOM 3512 N N . ILE B 1 182 ? 9.062 0.315 -13.172 1 97.94 182 ILE B N 1
ATOM 3513 C CA . ILE B 1 182 ? 9.352 -0.712 -14.164 1 97.94 182 ILE B CA 1
ATOM 3514 C C . ILE B 1 182 ? 8.586 -1.988 -13.828 1 97.94 182 ILE B C 1
ATOM 3516 O O . ILE B 1 182 ? 8.586 -2.432 -12.68 1 97.94 182 ILE B O 1
ATOM 3520 N N . LEU B 1 183 ? 7.891 -2.518 -14.773 1 98.69 183 LEU B N 1
ATOM 3521 C CA . LEU B 1 183 ? 7.227 -3.812 -14.672 1 98.69 183 LEU B CA 1
ATOM 3522 C C . LEU B 1 183 ? 7.977 -4.875 -15.469 1 98.69 183 LEU B C 1
ATOM 3524 O O . LEU B 1 183 ? 8.219 -4.707 -16.656 1 98.69 183 LEU B O 1
ATOM 3528 N N . ILE B 1 184 ? 8.406 -5.887 -14.797 1 98.88 184 ILE B N 1
ATOM 3529 C CA . ILE B 1 184 ? 8.945 -7.078 -15.445 1 98.88 184 ILE B CA 1
ATOM 3530 C C . ILE B 1 184 ? 7.906 -8.195 -15.414 1 98.88 184 ILE B C 1
ATOM 3532 O O . ILE B 1 184 ? 7.605 -8.742 -14.344 1 98.88 184 ILE B O 1
ATOM 3536 N N . ARG B 1 185 ? 7.355 -8.477 -16.562 1 98.88 185 ARG B N 1
ATOM 3537 C CA . ARG B 1 185 ? 6.332 -9.508 -16.719 1 98.88 185 ARG B CA 1
ATOM 3538 C C . ARG B 1 185 ? 6.934 -10.797 -17.266 1 98.88 185 ARG B C 1
ATOM 3540 O O . ARG B 1 185 ? 7.5 -10.805 -18.359 1 98.88 185 ARG B O 1
ATOM 3547 N N . VAL B 1 186 ? 6.84 -11.867 -16.531 1 98.88 186 VAL B N 1
ATOM 3548 C CA . VAL B 1 186 ? 7.402 -13.164 -16.922 1 98.88 186 VAL B CA 1
ATOM 3549 C C . VAL B 1 186 ? 6.277 -14.18 -17.094 1 98.88 186 VAL B C 1
ATOM 3551 O O . VAL B 1 186 ? 5.473 -14.391 -16.188 1 98.88 186 VAL B O 1
ATOM 3554 N N . GLU B 1 187 ? 6.215 -14.727 -18.266 1 98.75 187 GLU B N 1
ATOM 3555 C CA . GLU B 1 187 ? 5.215 -15.742 -18.594 1 98.75 187 GLU B CA 1
ATOM 3556 C C . GLU B 1 187 ? 5.867 -17.094 -18.875 1 98.75 187 GLU B C 1
ATOM 3558 O O . GLU B 1 187 ? 6.848 -17.172 -19.609 1 98.75 187 GLU B O 1
ATOM 3563 N N . GLY B 1 188 ? 5.375 -18.062 -18.234 1 98.25 188 GLY B N 1
ATOM 3564 C CA . GLY B 1 188 ? 5.898 -19.406 -18.453 1 98.25 188 GLY B CA 1
ATOM 3565 C C . GLY B 1 188 ? 4.965 -20.5 -17.969 1 98.25 188 GLY B C 1
ATOM 3566 O O . GLY B 1 188 ? 3.92 -20.219 -17.375 1 98.25 188 GLY B O 1
ATOM 3567 N N . ARG B 1 189 ? 5.367 -21.719 -18.203 1 95.19 189 ARG B N 1
ATOM 3568 C CA . ARG B 1 189 ? 4.562 -22.875 -17.828 1 95.19 189 ARG B CA 1
ATOM 3569 C C . ARG B 1 189 ? 4.707 -23.172 -16.344 1 95.19 189 ARG B C 1
ATOM 3571 O O . ARG B 1 189 ? 3.717 -23.422 -15.656 1 95.19 189 ARG B O 1
ATOM 3578 N N . SER B 1 190 ? 5.805 -23.266 -15.914 1 95.69 190 SER B N 1
ATOM 3579 C CA . SER B 1 190 ? 6.148 -23.516 -14.523 1 95.69 190 SER B CA 1
ATOM 3580 C C . SER B 1 190 ? 7.52 -22.938 -14.172 1 95.69 190 SER B C 1
ATOM 3582 O O . SER B 1 190 ? 8.336 -22.703 -15.062 1 95.69 190 SER B O 1
ATOM 3584 N N . PHE B 1 191 ? 7.691 -22.719 -12.977 1 96.5 191 PHE B N 1
ATOM 3585 C CA . PHE B 1 191 ? 8.922 -22.078 -12.531 1 96.5 191 PHE B CA 1
ATOM 3586 C C . PHE B 1 191 ? 9.531 -22.828 -11.359 1 96.5 191 PHE B C 1
ATOM 3588 O O . PHE B 1 191 ? 8.82 -23.453 -10.57 1 96.5 191 PHE B O 1
ATOM 3595 N N . LEU B 1 192 ? 10.828 -22.75 -11.258 1 95.62 192 LEU B N 1
ATOM 3596 C CA . LEU B 1 192 ? 11.539 -23.25 -10.094 1 95.62 192 LEU B CA 1
ATOM 3597 C C . LEU B 1 192 ? 11.43 -22.281 -8.922 1 95.62 192 LEU B C 1
ATOM 3599 O O . LEU B 1 192 ? 10.961 -21.156 -9.086 1 95.62 192 LEU B O 1
ATOM 3603 N N . ARG B 1 193 ? 11.844 -22.828 -7.73 1 94.12 193 ARG B N 1
ATOM 3604 C CA . ARG B 1 193 ? 11.82 -21.969 -6.543 1 94.12 193 ARG B CA 1
ATOM 3605 C C . ARG B 1 193 ? 12.703 -20.75 -6.734 1 94.12 193 ARG B C 1
ATOM 3607 O O . ARG B 1 193 ? 13.875 -20.859 -7.105 1 94.12 193 ARG B O 1
ATOM 3614 N N . SER B 1 194 ? 12.156 -19.562 -6.562 1 96.06 194 SER B N 1
ATOM 3615 C CA . SER B 1 194 ? 12.828 -18.266 -6.598 1 96.06 194 SER B CA 1
ATOM 3616 C C . SER B 1 194 ? 13.305 -17.922 -8.008 1 96.06 194 SER B C 1
ATOM 3618 O O . SER B 1 194 ? 14.07 -16.984 -8.195 1 96.06 194 SER B O 1
ATOM 3620 N N . MET B 1 195 ? 12.852 -18.672 -8.938 1 97.12 195 MET B N 1
ATOM 3621 C CA . MET B 1 195 ? 13.359 -18.531 -10.297 1 97.12 195 MET B CA 1
ATOM 3622 C C . MET B 1 195 ? 13.117 -17.125 -10.828 1 97.12 195 MET B C 1
ATOM 3624 O O . MET B 1 195 ? 14.039 -16.469 -11.312 1 97.12 195 MET B O 1
ATOM 3628 N N . VAL B 1 196 ? 11.898 -16.625 -10.695 1 98.38 196 VAL B N 1
ATOM 3629 C CA . VAL B 1 196 ? 11.539 -15.312 -11.234 1 98.38 196 VAL B CA 1
ATOM 3630 C C . VAL B 1 196 ? 12.352 -14.219 -10.539 1 98.38 196 VAL B C 1
ATOM 3632 O O . VAL B 1 196 ? 12.883 -13.32 -11.188 1 98.38 196 VAL B O 1
ATOM 3635 N N . ARG B 1 197 ? 12.508 -14.352 -9.266 1 98.56 197 ARG B N 1
ATOM 3636 C CA . ARG B 1 197 ? 13.25 -13.352 -8.5 1 98.56 197 ARG B CA 1
ATOM 3637 C C . ARG B 1 197 ? 14.734 -13.367 -8.867 1 98.56 197 ARG B C 1
ATOM 3639 O O . ARG B 1 197 ? 15.383 -12.32 -8.898 1 98.56 197 ARG B O 1
ATOM 3646 N N . ASN B 1 198 ? 15.242 -14.539 -9.109 1 97.88 198 ASN B N 1
ATOM 3647 C CA . ASN B 1 198 ? 16.641 -14.648 -9.539 1 97.88 198 ASN B CA 1
ATOM 3648 C C . ASN B 1 198 ? 16.844 -14.078 -10.938 1 97.88 198 ASN B C 1
ATOM 3650 O O . ASN B 1 198 ? 17.859 -13.453 -11.219 1 97.88 198 ASN B O 1
ATOM 3654 N N . ILE B 1 199 ? 15.859 -14.312 -11.75 1 98.38 199 ILE B N 1
ATOM 3655 C CA . ILE B 1 199 ? 15.875 -13.711 -13.086 1 98.38 199 ILE B CA 1
ATOM 3656 C C . ILE B 1 199 ? 15.898 -12.188 -12.969 1 98.38 199 ILE B C 1
ATOM 3658 O O . ILE B 1 199 ? 16.734 -11.523 -13.57 1 98.38 199 ILE B O 1
ATOM 3662 N N . VAL B 1 200 ? 15.047 -11.68 -12.141 1 98.75 200 VAL B N 1
ATOM 3663 C CA . VAL B 1 200 ? 14.938 -10.242 -11.961 1 98.75 200 VAL B CA 1
ATOM 3664 C C . VAL B 1 200 ? 16.25 -9.688 -11.414 1 98.75 200 VAL B C 1
ATOM 3666 O O . VAL B 1 200 ? 16.75 -8.672 -11.898 1 98.75 200 VAL B O 1
ATOM 3669 N N . GLY B 1 201 ? 16.766 -10.383 -10.406 1 98.38 201 GLY B N 1
ATOM 3670 C CA . GLY B 1 201 ? 18.047 -9.961 -9.859 1 98.38 201 GLY B CA 1
ATOM 3671 C C . GLY B 1 201 ? 19.125 -9.844 -10.906 1 98.38 201 GLY B C 1
ATOM 3672 O O . GLY B 1 201 ? 19.891 -8.867 -10.914 1 98.38 201 GLY B O 1
ATOM 3673 N N . SER B 1 202 ? 19.203 -10.773 -11.789 1 98.5 202 SER B N 1
ATOM 3674 C CA . SER B 1 202 ? 20.219 -10.797 -12.844 1 98.5 202 SER B CA 1
ATOM 3675 C C . SER B 1 202 ? 19.969 -9.695 -13.867 1 98.5 202 SER B C 1
ATOM 3677 O O . SER B 1 202 ? 20.906 -9.023 -14.305 1 98.5 202 SER B O 1
ATOM 3679 N N . LEU B 1 203 ? 18.734 -9.508 -14.234 1 98.62 203 LEU B N 1
ATOM 3680 C CA . LEU B 1 203 ? 18.391 -8.477 -15.211 1 98.62 203 LEU B CA 1
ATOM 3681 C C . LEU B 1 203 ? 18.734 -7.09 -14.672 1 98.62 203 LEU B C 1
ATOM 3683 O O . LEU B 1 203 ? 19.141 -6.207 -15.438 1 98.62 203 LEU B O 1
ATOM 3687 N N . VAL B 1 204 ? 18.578 -6.91 -13.383 1 98.38 204 VAL B N 1
ATOM 3688 C CA . VAL B 1 204 ? 18.875 -5.625 -12.766 1 98.38 204 VAL B CA 1
ATOM 3689 C C . VAL B 1 204 ? 20.375 -5.344 -12.852 1 98.38 204 VAL B C 1
ATOM 3691 O O . VAL B 1 204 ? 20.781 -4.199 -13.062 1 98.38 204 VAL B O 1
ATOM 3694 N N . ARG B 1 205 ? 21.219 -6.395 -12.766 1 98.31 205 ARG B N 1
ATOM 3695 C CA . ARG B 1 205 ? 22.656 -6.211 -12.945 1 98.31 205 ARG B CA 1
ATOM 3696 C C . ARG B 1 205 ? 22.984 -5.711 -14.352 1 98.31 205 ARG B C 1
ATOM 3698 O O . ARG B 1 205 ? 23.875 -4.887 -14.531 1 98.31 205 ARG B O 1
ATOM 3705 N N . VAL B 1 206 ? 22.25 -6.215 -15.273 1 98.62 206 VAL B N 1
ATOM 3706 C CA . VAL B 1 206 ? 22.406 -5.758 -16.656 1 98.62 206 VAL B CA 1
ATOM 3707 C C . VAL B 1 206 ? 21.953 -4.305 -16.781 1 98.62 206 VAL B C 1
ATOM 3709 O O . VAL B 1 206 ? 22.641 -3.477 -17.359 1 98.62 206 VAL B O 1
ATOM 3712 N N . GLY B 1 207 ? 20.797 -4.008 -16.219 1 98.25 207 GLY B N 1
ATOM 3713 C CA . GLY B 1 207 ? 20.281 -2.65 -16.25 1 98.25 207 GLY B CA 1
ATOM 3714 C C . GLY B 1 207 ? 21.219 -1.636 -15.633 1 98.25 207 GLY B C 1
ATOM 3715 O O . GLY B 1 207 ? 21.266 -0.481 -16.062 1 98.25 207 GLY B O 1
ATOM 3716 N N . LEU B 1 208 ? 22.016 -2.064 -14.656 1 97.56 208 LEU B N 1
ATOM 3717 C CA . LEU B 1 208 ? 22.969 -1.208 -13.953 1 97.56 208 LEU B CA 1
ATOM 3718 C C . LEU B 1 208 ? 24.219 -0.992 -14.797 1 97.56 208 LEU B C 1
ATOM 3720 O O . LEU B 1 208 ? 25.062 -0.145 -14.469 1 97.56 208 LEU B O 1
ATOM 3724 N N . GLY B 1 209 ? 24.391 -1.873 -15.758 1 97.88 209 GLY B N 1
ATOM 3725 C CA . GLY B 1 209 ? 25.594 -1.817 -16.578 1 97.88 209 GLY B CA 1
ATOM 3726 C C . GLY B 1 209 ? 26.734 -2.621 -16 1 97.88 209 GLY B C 1
ATOM 3727 O O . GLY B 1 209 ? 27.859 -2.568 -16.516 1 97.88 209 GLY B O 1
ATOM 3728 N N . GLN B 1 210 ? 26.484 -3.342 -14.977 1 97.81 210 GLN B N 1
ATOM 3729 C CA . GLN B 1 210 ? 27.516 -4.195 -14.391 1 97.81 210 GLN B CA 1
ATOM 3730 C C . GLN B 1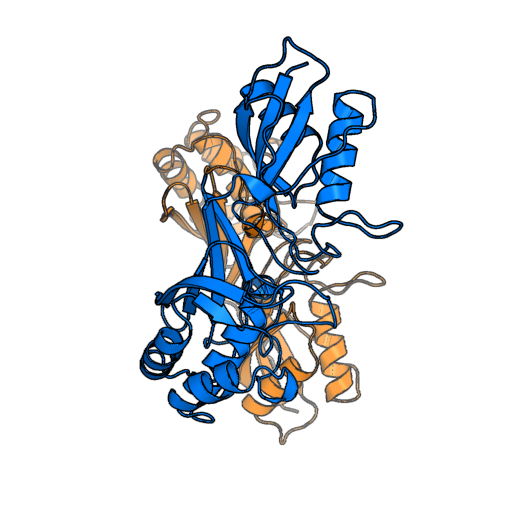 210 ? 27.734 -5.445 -15.234 1 97.81 210 GLN B C 1
ATOM 3732 O O . GLN B 1 210 ? 28.844 -5.988 -15.266 1 97.81 210 GLN B O 1
ATOM 3737 N N . TRP B 1 211 ? 26.656 -5.902 -15.805 1 97.94 211 TRP B N 1
ATOM 3738 C CA . TRP B 1 211 ? 26.688 -7.035 -16.719 1 97.94 211 TRP B CA 1
ATOM 3739 C C . TRP B 1 211 ? 26.281 -6.609 -18.125 1 97.94 211 TRP B C 1
ATOM 3741 O O . TRP B 1 211 ? 25.422 -5.746 -18.297 1 97.94 211 TRP B O 1
ATOM 3751 N N . THR B 1 212 ? 26.922 -7.227 -19.109 1 98.06 212 THR B N 1
ATOM 3752 C CA . THR B 1 212 ? 26.391 -7.117 -20.469 1 98.06 212 THR B CA 1
ATOM 3753 C C . THR B 1 212 ? 25.203 -8.055 -20.656 1 98.06 212 THR B C 1
ATOM 3755 O O . THR B 1 212 ? 25.047 -9.031 -19.922 1 98.06 212 THR B O 1
ATOM 3758 N N . PRO B 1 213 ? 24.312 -7.727 -21.609 1 98.25 213 PRO B N 1
ATOM 3759 C CA . PRO B 1 213 ? 23.188 -8.625 -21.875 1 98.25 213 PRO B CA 1
ATOM 3760 C C . PRO B 1 213 ? 23.625 -10.062 -22.125 1 98.25 213 PRO B C 1
ATOM 3762 O O . PRO B 1 213 ? 22.969 -11.008 -21.672 1 98.25 213 PRO B O 1
ATOM 3765 N N . GLU B 1 214 ? 24.781 -10.273 -22.719 1 98.12 214 GLU B N 1
ATOM 3766 C CA . GLU B 1 214 ? 25.281 -11.594 -23.078 1 98.12 214 GLU B CA 1
ATOM 3767 C C . GLU B 1 214 ? 25.656 -12.398 -21.828 1 98.12 214 GLU B C 1
ATOM 3769 O O . GLU B 1 214 ? 25.719 -13.625 -21.875 1 98.12 214 GLU B O 1
ATOM 3774 N N . LYS B 1 215 ? 25.922 -11.68 -20.797 1 98.06 215 LYS B N 1
ATOM 3775 C CA . LYS B 1 215 ? 26.234 -12.352 -19.531 1 98.06 215 LYS B CA 1
ATOM 3776 C C . LYS B 1 215 ? 25.078 -13.234 -19.078 1 98.06 215 LYS B C 1
ATOM 3778 O O . LYS B 1 215 ? 25.297 -14.297 -18.484 1 98.06 215 LYS B O 1
ATOM 3783 N N . ILE B 1 216 ? 23.875 -12.859 -19.375 1 98.19 216 ILE B N 1
ATOM 3784 C CA . ILE B 1 216 ? 22.703 -13.648 -19.016 1 98.19 216 ILE B CA 1
ATOM 3785 C C . ILE B 1 216 ? 22.766 -15.016 -19.688 1 98.19 216 ILE B C 1
ATOM 3787 O O . ILE B 1 216 ? 22.469 -16.031 -19.062 1 98.19 216 ILE B O 1
ATOM 3791 N N . LYS B 1 217 ? 23.141 -15.008 -20.938 1 97.31 217 LYS B N 1
ATOM 3792 C CA . LYS B 1 217 ? 23.281 -16.25 -21.688 1 97.31 217 LYS B CA 1
ATOM 3793 C C . LYS B 1 217 ? 24.344 -17.156 -21.047 1 97.31 217 LYS B C 1
ATOM 3795 O O . LYS B 1 217 ? 24.125 -18.359 -20.891 1 97.31 217 LYS B O 1
ATOM 3800 N N . LYS B 1 218 ? 25.406 -16.516 -20.672 1 97.75 218 LYS B N 1
ATOM 3801 C CA . LYS B 1 218 ? 26.5 -17.266 -20.031 1 97.75 218 LYS B CA 1
ATOM 3802 C C . LYS B 1 218 ? 26.031 -17.891 -18.719 1 97.75 218 LYS B C 1
ATOM 3804 O O . LYS B 1 218 ? 26.359 -19.031 -18.422 1 97.75 218 LYS B O 1
ATOM 3809 N N . VAL B 1 219 ? 25.312 -17.125 -17.969 1 97.5 219 VAL B N 1
ATOM 3810 C CA . VAL B 1 219 ? 24.797 -17.609 -16.688 1 97.5 219 VAL B CA 1
ATOM 3811 C C . VAL B 1 219 ? 23.859 -18.781 -16.922 1 97.5 219 VAL B C 1
ATOM 3813 O O . VAL B 1 219 ? 23.953 -19.812 -16.234 1 97.5 219 VAL B O 1
ATOM 3816 N N . LEU B 1 220 ? 22.984 -18.656 -17.906 1 96.56 220 LEU B N 1
ATOM 3817 C CA . LEU B 1 220 ? 22.031 -19.703 -18.25 1 96.56 220 LEU B CA 1
ATOM 3818 C C . LEU B 1 220 ? 22.75 -20.984 -18.641 1 96.56 220 LEU B C 1
ATOM 3820 O O . LEU B 1 220 ? 22.406 -22.062 -18.172 1 96.56 220 LEU B O 1
ATOM 3824 N N . GLU B 1 221 ? 23.828 -20.859 -19.375 1 96.25 221 GLU B N 1
ATOM 3825 C CA . GLU B 1 221 ? 24.562 -22 -19.906 1 96.25 221 GLU B CA 1
ATOM 3826 C C . GLU B 1 221 ? 25.453 -22.641 -18.844 1 96.25 221 GLU B C 1
ATOM 3828 O O . GLU B 1 221 ? 25.797 -23.812 -18.938 1 96.25 221 GLU B O 1
ATOM 3833 N N . ALA B 1 222 ? 25.719 -21.891 -17.828 1 95.94 222 ALA B N 1
ATOM 3834 C CA . ALA B 1 222 ? 26.594 -22.391 -16.766 1 95.94 222 ALA B CA 1
ATOM 3835 C C . ALA B 1 222 ? 25.891 -23.422 -15.906 1 95.94 222 ALA B C 1
ATOM 3837 O O . ALA B 1 222 ? 26.531 -24.25 -15.266 1 95.94 222 ALA B O 1
ATOM 3838 N N . ARG B 1 223 ? 24.547 -23.281 -15.789 1 94.62 223 ARG B N 1
ATOM 3839 C CA . ARG B 1 223 ? 23.734 -24.203 -15.016 1 94.62 223 ARG B CA 1
ATOM 3840 C C . ARG B 1 223 ? 24.234 -24.297 -13.578 1 94.62 223 ARG B C 1
ATOM 3842 O O . ARG B 1 223 ? 24.281 -25.391 -13.008 1 94.62 223 ARG B O 1
ATOM 3849 N N . SER B 1 224 ? 24.688 -23.156 -13.094 1 92.5 224 SER B N 1
ATOM 3850 C CA . SER B 1 224 ? 25.188 -23.062 -11.727 1 92.5 224 SER B CA 1
ATOM 3851 C C . SER B 1 224 ? 24.672 -21.797 -11.039 1 92.5 224 SER B C 1
ATOM 3853 O O . SER B 1 224 ? 24.891 -20.688 -11.516 1 92.5 224 SER B O 1
ATOM 3855 N N . ARG B 1 225 ? 24.109 -21.969 -9.891 1 91.69 225 ARG B N 1
ATOM 3856 C CA . ARG B 1 225 ? 23.531 -20.859 -9.141 1 91.69 225 ARG B CA 1
ATOM 3857 C C . ARG B 1 225 ? 24.594 -19.844 -8.758 1 91.69 225 ARG B C 1
ATOM 3859 O O . ARG B 1 225 ? 24.312 -18.641 -8.641 1 91.69 225 ARG B O 1
ATOM 3866 N N . GLN B 1 226 ? 25.797 -20.188 -8.688 1 91 226 GLN B N 1
ATOM 3867 C CA . GLN B 1 226 ? 26.906 -19.328 -8.273 1 91 226 GLN B CA 1
ATOM 3868 C C . GLN B 1 226 ? 27.172 -18.234 -9.305 1 91 226 GLN B C 1
ATOM 3870 O O . GLN B 1 226 ? 27.75 -17.203 -8.984 1 91 226 GLN B O 1
ATOM 3875 N N . GLU B 1 227 ? 26.656 -18.5 -10.469 1 91.88 227 GLU B N 1
ATOM 3876 C CA . GLU B 1 227 ? 26.953 -17.578 -11.555 1 91.88 227 GLU B CA 1
ATOM 3877 C C . GLU B 1 227 ? 25.891 -16.484 -11.648 1 91.88 227 GLU B C 1
ATOM 3879 O O . GLU B 1 227 ? 26.094 -15.461 -12.305 1 91.88 227 GLU B O 1
ATOM 3884 N N . ALA B 1 228 ? 24.766 -16.719 -11.039 1 91.5 228 ALA B N 1
ATOM 3885 C CA . ALA B 1 228 ? 23.672 -15.758 -11.133 1 91.5 228 ALA B CA 1
ATOM 3886 C C . ALA B 1 228 ? 23.797 -14.664 -10.078 1 91.5 228 ALA B C 1
ATOM 3888 O O . ALA B 1 228 ? 24.625 -14.766 -9.172 1 91.5 228 ALA B O 1
ATOM 3889 N N . ALA B 1 229 ? 23.062 -13.602 -10.297 1 93.81 229 ALA B N 1
ATOM 3890 C CA . ALA B 1 229 ? 23.031 -12.5 -9.344 1 93.81 229 ALA B CA 1
ATOM 3891 C C . ALA B 1 229 ? 22.203 -12.859 -8.117 1 93.81 229 ALA B C 1
ATOM 3893 O O . ALA B 1 229 ? 21.625 -13.953 -8.047 1 93.81 229 ALA B O 1
ATOM 3894 N N . GLY B 1 230 ? 22.25 -11.969 -7.133 1 93.69 230 GLY B N 1
ATOM 3895 C CA . GLY B 1 230 ? 21.438 -12.141 -5.934 1 93.69 230 GLY B CA 1
ATOM 3896 C C . GLY B 1 230 ? 19.953 -12.203 -6.215 1 93.69 230 GLY B C 1
ATOM 3897 O O . GLY B 1 230 ? 19.5 -11.742 -7.27 1 93.69 230 GLY B O 1
ATOM 3898 N N . THR B 1 231 ? 19.156 -12.727 -5.293 1 96.81 231 THR B N 1
ATOM 3899 C CA . THR B 1 231 ? 17.719 -12.906 -5.422 1 96.81 231 THR B CA 1
ATOM 3900 C C . THR B 1 231 ? 16.984 -11.586 -5.164 1 96.81 231 THR B C 1
ATOM 3902 O O . THR B 1 231 ? 17.203 -10.945 -4.129 1 96.81 231 THR B O 1
ATOM 3905 N N . ALA B 1 232 ? 16.188 -11.148 -6.105 1 98.38 232 ALA B N 1
ATOM 3906 C CA . ALA B 1 232 ? 15.406 -9.93 -5.922 1 98.38 232 ALA B CA 1
ATOM 3907 C C . ALA B 1 232 ? 14.461 -10.062 -4.73 1 98.38 232 ALA B C 1
ATOM 3909 O O . ALA B 1 232 ? 13.992 -11.156 -4.418 1 98.38 232 ALA B O 1
ATOM 3910 N N . PRO B 1 233 ? 14.18 -8.945 -4.035 1 98.44 233 PRO B N 1
ATOM 3911 C CA . PRO B 1 233 ? 13.305 -9.008 -2.861 1 98.44 233 PRO B CA 1
ATOM 3912 C C . PRO B 1 233 ? 11.922 -9.57 -3.186 1 98.44 233 PRO B C 1
ATOM 3914 O O . PRO B 1 233 ? 11.414 -9.367 -4.289 1 98.44 233 PRO B O 1
ATOM 3917 N N . PRO B 1 234 ? 11.344 -10.227 -2.236 1 98.69 234 PRO B N 1
ATOM 3918 C CA . PRO B 1 234 ? 10.086 -10.914 -2.525 1 98.69 234 PRO B CA 1
ATOM 3919 C C . PRO B 1 234 ? 8.906 -9.953 -2.684 1 98.69 234 PRO B C 1
ATOM 3921 O O . PRO B 1 234 ? 7.969 -10.234 -3.432 1 98.69 234 PRO B O 1
ATOM 3924 N N . HIS B 1 235 ? 8.977 -8.797 -2.021 1 98.69 235 HIS B N 1
ATOM 3925 C CA . HIS B 1 235 ? 7.801 -7.934 -1.929 1 98.69 235 HIS B CA 1
ATOM 3926 C C . HIS B 1 235 ? 7.512 -7.25 -3.26 1 98.69 235 HIS B C 1
ATOM 3928 O O . HIS B 1 235 ? 6.461 -6.625 -3.428 1 98.69 235 HIS B O 1
ATOM 3934 N N . GLY B 1 236 ? 8.344 -7.348 -4.227 1 98.69 236 GLY B N 1
ATOM 3935 C CA . GLY B 1 236 ? 8.078 -6.816 -5.555 1 98.69 236 GLY B CA 1
ATOM 3936 C C . GLY B 1 236 ? 7.398 -7.816 -6.469 1 98.69 236 GLY B C 1
ATOM 3937 O O . GLY B 1 236 ? 6.957 -7.465 -7.566 1 98.69 236 GLY B O 1
ATOM 3938 N N . LEU B 1 237 ? 7.266 -9.023 -6.074 1 98.88 237 LEU B N 1
ATOM 3939 C CA . LEU B 1 237 ? 6.809 -10.102 -6.949 1 98.88 237 LEU B CA 1
ATOM 3940 C C . LEU B 1 237 ? 5.348 -10.43 -6.684 1 98.88 237 LEU B C 1
ATOM 3942 O O . LEU B 1 237 ? 4.922 -10.516 -5.531 1 98.88 237 LEU B O 1
ATOM 3946 N N . TYR B 1 238 ? 4.598 -10.609 -7.797 1 98.88 238 TYR B N 1
ATOM 3947 C CA . TYR B 1 238 ? 3.189 -10.992 -7.766 1 98.88 238 TYR B CA 1
ATOM 3948 C C . TYR B 1 238 ? 2.922 -12.172 -8.695 1 98.88 238 TYR B C 1
ATOM 3950 O O . TYR B 1 238 ? 3.264 -12.125 -9.883 1 98.88 238 TYR B O 1
ATOM 3958 N N . LEU B 1 239 ? 2.369 -13.258 -8.164 1 98.88 239 LEU B N 1
ATOM 3959 C CA . LEU B 1 239 ? 1.658 -14.141 -9.086 1 98.88 239 LEU B CA 1
ATOM 3960 C C . LEU B 1 239 ? 0.418 -13.453 -9.648 1 98.88 239 LEU B C 1
ATOM 3962 O O . LEU B 1 239 ? -0.603 -13.352 -8.961 1 98.88 239 LEU B O 1
ATOM 3966 N N . TYR B 1 240 ? 0.503 -13.094 -10.859 1 98.75 240 TYR B N 1
ATOM 3967 C CA . TYR B 1 240 ? -0.489 -12.164 -11.383 1 98.75 240 TYR B CA 1
ATOM 3968 C C . TYR B 1 240 ? -1.7 -12.914 -11.93 1 98.75 240 TYR B C 1
ATOM 3970 O O . TYR B 1 240 ? -2.84 -12.477 -11.75 1 98.75 240 TYR B O 1
ATOM 3978 N N . LYS B 1 241 ? -1.403 -13.992 -12.602 1 98.62 241 LYS B N 1
ATOM 3979 C CA . LYS B 1 241 ? -2.494 -14.734 -13.227 1 98.62 241 LYS B CA 1
ATOM 3980 C C . LYS B 1 241 ? -2.08 -16.172 -13.531 1 98.62 241 LYS B C 1
ATOM 3982 O O . LYS B 1 241 ? -0.911 -16.438 -13.82 1 98.62 241 LYS B O 1
ATOM 3987 N N . VAL B 1 242 ? -3.004 -17.031 -13.422 1 98.62 242 VAL B N 1
ATOM 3988 C CA . VAL B 1 242 ? -2.855 -18.406 -13.859 1 98.62 242 VAL B CA 1
ATOM 3989 C C . VAL B 1 242 ? -3.893 -18.719 -14.93 1 98.62 242 VAL B C 1
ATOM 3991 O O . VAL B 1 242 ? -5.082 -18.453 -14.75 1 98.62 242 VAL B O 1
ATOM 3994 N N . LEU B 1 243 ? -3.377 -19.234 -15.992 1 98.25 243 LEU B N 1
ATOM 3995 C CA . LEU B 1 243 ? -4.273 -19.531 -17.109 1 98.25 243 LEU B CA 1
ATOM 3996 C C . LEU B 1 243 ? -4.336 -21.031 -17.359 1 98.25 243 LEU B C 1
ATOM 3998 O O . LEU B 1 243 ? -3.326 -21.734 -17.234 1 98.25 243 LEU B O 1
ATOM 4002 N N . PHE B 1 244 ? -5.484 -21.531 -17.875 1 97.25 244 PHE B N 1
ATOM 4003 C CA . PHE B 1 244 ? -5.746 -22.953 -18.078 1 97.25 244 PHE B CA 1
ATOM 4004 C C . PHE B 1 244 ? -6.137 -23.219 -19.531 1 97.25 244 PHE B C 1
ATOM 4006 O O . PHE B 1 244 ? -6.668 -22.344 -20.203 1 97.25 244 PHE B O 1
#

Sequence (488 aa):
MKRFAIEFSYDGTNFFGYQGQPNVRTVQGELEKALERIFKERIFTQGAGRTDAGVHANGQVAAFNCPIDRLAAIDIKNALNANLPEDIYVKKAWEVEKNFNPRFRAKKRIYHYLVSTNEKDVFKRNYVWHFKYKLNIEAMRIAARYLEGEHDFSSFKKGNDKKNPIRTVYRIRILNVKKELILIRVEGRSFLRSMVRNIVGSLVRVGLGQWTPEKIKKVLEARSRQEAAGTAPPHGLYLYKVLFMKRFAIEFSYDGTNFFGYQGQPNVRTVQGELEKALERIFKERIFTQGAGRTDAGVHANGQVAAFNCPIDRLAAIDIKNALNANLPEDIYVKKAWEVEKNFNPRFRAKKRIYHYLVSTNEKDVFKRNYVWHFKYKLNIEAMRIAARYLEGEHDFSSFKKGNDKKNPIRTVYRIRILNVKKELILIRVEGRSFLRSMVRNIVGSLVRVGLGQWTPEKIKKVLEARSRQEAAGTAPPHGLYLYKVLF

InterPro domains:
  IPR001406 Pseudouridine synthase I, TruA [MF_00171] (2-244)
  IPR001406 Pseudouridine synthase I, TruA [PIRSF001430] (1-244)
  IPR001406 Pseudouridine synthase I, TruA [PTHR11142] (2-244)
  IPR001406 Pseudouridine synthase I, TruA [TIGR00071] (3-239)
  IPR001406 Pseudouridine synthase I, TruA [cd02570] (6-244)
  IPR020094 Pseudouridine synthase TruA/RsuA/RluB/E/F, N-terminal [G3DSA:3.30.70.580] (1-106)
  IPR020095 Pseudouridine synthase I, TruA, C-terminal [G3DSA:3.30.70.660] (107-242)
  IPR020097 Pseudouridine synthase I, TruA, alpha/beta domain [PF01416] (9-104)
  IPR020097 Pseudouridine synthase I, TruA, alpha/beta domain [PF01416] (143-244)
  IPR020103 Pseudouridine synthase, catalytic domain superfamily [SSF55120] (1-244)

pLDDT: mean 96.58, std 4.14, range [68.25, 98.94]

Radius of gyration: 25.84 Å; Cα contacts (8 Å, |Δi|>4): 1178; chains: 2; bounding box: 58×65×51 Å

Organism: Thermosipho melanesiensis (strain DSM 12029 / CIP 104789 / BI429) (NCBI:txid391009)

Secondary structure (DSSP, 8-state):
-EEEEEEEEE-GGG-S-SS--TTS--HHHHHHHHHHHHHSS----EES--PPTT-EEEEEEEEEEES-TT--HHHHHHHHHHHS-TTEEEEEEEEE-TT--HHHH--EEEEEEEEE-SS--GGGTTTSEE-SS---HHHHHHHHHTTSEEEE-GGG--S---S--EEEEEEEEEEEEETTEEEEEEEES---TTHHHHHHHHHHHHHTTSS-HHHHHHHHHHT-GGGSPPPPPGGGEEEEEEE-/-EEEEEEEEE-GGG-S-SS--TTS--HHHHHHHHHHHHHSS----EES--PPTT-EEEEEEEEEEES-TT--HHHHHHHHHHHS-TTEEEEEEEEE-TT--HHHH--EEEEEEEEE-SS--TTTTTTSEE-SS---HHHHHHHHHTTSEEEE-GGG--S---S--EEEEEEEEEEEEETTEEEEEEEES---TTHHHHHHHHHHHHHTTSS-HHHHHHHHHHT-GGGSPPPPPGGGEEEEEEE-

Foldseek 3Di:
DWKKKFWKWFQLQQFQKADDDPPTHHVQVQQQVLVCVLQVDGKHKAKQDIAGRLAIAATIMIMTDDPDPPDAFVNVQVSSQVRGDPRMHTPTMHIDDPPDHNNVPFAKWKKKFKEFCDPDDPVCVSAHHYDVDFFQQVQLQLLVVLVAAWAQQLLQADDDDPDRSTWHWHDWDWDDPDDRMIITMTMTRDHHHLNVQQSVQQSRCRRVVVDGSCLSNVSRVVSHNVSTGDGHDNSRMYRYHTHD/DWKKKFWKWFQLQQFQKADDDPPTHHVQVQQQVLVCVLQVDGKHKAKQDIAGRLAIAQTIMIMTDDPDPPDAFVNVQVSSQVRGDPRMHTPTMHTDDPPDHNNVPFAKWKKKFKEFCDPDDPVCVSAYHYDVDFFQQVQLQLLVVLVAAWAQQLLQADDDDPDRSTWHWHDWDWDDPDDRMIITMTMTRDHHHLRVQQSVQQSRCRRVVVDGSCLSNVSRVVSHNVSTGDGHDNSRMYRYHTHD

Nearest PDB structures (foldseek):
  1vs3-assembly1_B  TM=9.515E-01  e=5.822E-29  Thermus thermophilus HB8
  2nr0-assembly1_B  TM=9.329E-01  e=5.361E-28  Escherichia coli K-12
  2nre-assembly1_A-2  TM=9.376E-01  e=3.269E-25  Escherichia coli K-12
  8q70-assembly1_A-2  TM=9.248E-01  e=8.418E-26  Pyrococcus furiosus
  8okd-assembly1_A  TM=8.221E-01  e=3.001E-18  Homo sapiens